Protein 6ZMV (pdb70)

Nearest PDB structures (foldseek):
  6zmv-assembly2_B  TM=1.003E+00  e=2.403E-46  Trichobolus zukalii
  6zm8-assembly1_A  TM=9.938E-01  e=1.216E-33  Sodiomyces alcalophilus
  2x8r-assembly6_F  TM=9.876E-01  e=1.464E-32  Aspergillus fumigatus Af293
  1jfx-assembly1_A  TM=9.747E-01  e=1.032E-28  Streptomyces coelicolor
  4krt-assembly2_B  TM=8.690E-01  e=3.247E-13  Clostridium phage phiSM101

Foldseek 3Di:
DAKAFEDAVVQLDFQLLVCVVVGHAAYEYEAEEEQDDGGPCRVVVVVNNVVSNHQYAYEYHYQPVRDALLNSLVRRCVTTQAADLPLRYAHYEYEQAQDPVGGQNPDALVSSVRRVVNNQVSNCVRHVAGEAYEDEAVSCCHNNVLAQPCQVGHAYEYEDQDPDRPDDTNPRPDHQKYFHAQCDPRHGTMMDGDDDVVVVSCNRNVD/DAKAFEDAVVQQDFPLLVCVVVGHAAYEYEAEEDLDDGGPCRVVVVVSNVVSNHQYAYEYEYQQVRDALLSSLVSSCVTTQAADLPLRYAHYEYEQAQDPVGGQNPDALVSSVNRLVNNQVNNCVVHVAGEAYEDEAVSCCHNNVLALPCQVGHAYEYEDQDPDRPDDTNPRPDHQKYFHAQCDPRHGTMIDGDDDPVVVSCNRNVD

InterPro domains:
  IPR002053 Glycoside hydrolase, family 25 [PF01183] (24-206)
  IPR002053 Glycoside hydrolase, family 25 [PS51904] (19-225)
  IPR008270 Glycosyl hydrolases family 25, active site [PS00953] (24-57)
  IPR017853 Glycoside hydrolase superfamily [SSF51445] (19-223)
  IPR018077 Glycoside hydrolase, family 25 subgroup [SM00641] (20-128)

Solvent-accessible surface area: 17390 Å² total; per-residue (Å²): 103,8,69,2,0,7,3,7,56,172,33,98,98,13,87,26,51,13,0,70,123,77,22,1,61,0,0,1,0,14,1,0,35,6,54,122,74,63,6,33,6,23,73,56,0,44,67,15,0,51,175,22,46,1,10,16,1,2,24,0,32,1,55,7,78,74,31,55,0,38,44,0,0,30,35,0,58,149,54,20,1,31,49,57,63,86,23,66,5,1,1,1,6,0,8,3,52,121,17,101,138,54,40,18,22,73,37,67,87,102,40,0,20,89,15,0,8,72,0,2,75,96,0,76,98,61,14,49,35,57,0,0,0,22,0,19,64,162,2,0,49,99,1,6,40,62,19,106,114,5,23,131,54,2,28,0,0,1,18,104,111,43,114,66,33,32,131,47,0,0,61,16,65,138,19,17,0,46,6,71,41,87,97,34,100,73,20,13,34,8,2,20,5,61,21,62,56,110,153,0,101,36,28,0,43,44,145,102,7,69,1,0,7,3,7,55,169,36,105,101,14,86,36,54,12,0,71,122,70,23,1,60,0,0,2,0,15,1,0,31,6,51,124,73,52,3,22,20,24,54,75,0,46,92,17,0,53,93,21,46,1,9,17,2,2,26,0,36,0,69,7,79,83,32,55,1,39,36,0,0,39,37,0,59,156,51,19,1,33,48,56,48,84,21,66,5,1,1,1,6,0,7,3,51,123,16,106,139,52,39,18,26,74,35,65,84,102,40,0,20,86,15,0,9,70,0,4,88,86,0,74,102,54,13,42,35,68,0,0,0,27,0,20,56,162,3,0,48,102,1,6,40,64,18,107,116,6,24,132,54,3,26,0,1,1,17,101,111,44,117,61,34,33,136,49,0,0,60,16,66,136,18,17,0,44,6,71,42,87,94,32,98,75,20,12,34,6,2,22,5,62,21,62,58,111,157,0,100,44,28,0,88,48,138

Radius of gyration: 24.71 Å; Cα contacts (8 Å, |Δi|>4): 1022; chains: 2; bounding box: 58×53×61 Å

Secondary structure (DSSP, 8-state):
-EEEEEE-TTSS---HHHHHHTT--EEEEEEEETTTEE-TTHHHHHHHHHHTT-EEEEEEE--TTTS-HHHHHHHHHHTT----SSSSBPPPEEE----SSSTTTT--HHHHHHHHHHHHHHHHHHHSSPPEEEEEHHHHHHHHSS--TTTTTS-EEEE--SSS--PPPTT-SS-SEEEEES--TTSSEEEEESS-HHHHHHHHHT-/-EEEEEE-TT-S---HHHHHHTT--EEEEEEEETTTEE-TTHHHHHHHHHHHT-EEEEEEE--TTTS-HHHHHHHHHHTT----SSSSBPPPEEE----SSSTTTT--HHHHHHHHHHHHHHHHHHHSSPPEEEEEHHHHHHHHTS--TTTTTS-EEEE--SSS--PPPTT-SS-SEEEEES--TTSSEEEEESS-HHHHHHHHHT-

Organism: NCBI:txid2081540

B-factor: mean 10.14, std 9.96, range [2.31, 77.89]

Structure (mmCIF, N/CA/C/O backbone):
data_6ZMV
#
_entry.id   6ZMV
#
_cell.length_a   39.398
_cell.length_b   48.582
_cell.length_c   55.737
_cell.angle_alpha   97.076
_cell.angle_beta   99.531
_cell.angle_gamma   98.150
#
_symmetry.space_group_name_H-M   'P 1'
#
loop_
_entity.id
_entity.type
_entity.pdbx_description
1 polymer muramidase
2 non-polymer GLYCEROL
3 non-polymer 'SULFATE ION'
4 water water
#
loop_
_atom_site.group_PDB
_atom_site.id
_atom_site.type_symbol
_atom_site.label_atom_id
_atom_site.label_alt_id
_atom_site.label_comp_id
_atom_site.label_asym_id
_atom_site.label_entity_id
_atom_site.label_seq_id
_atom_site.pdbx_PDB_ins_code
_atom_site.Cartn_x
_atom_site.Cartn_y
_atom_site.Cartn_z
_atom_site.occupancy
_atom_site.B_iso_or_equiv
_atom_site.auth_seq_id
_atom_site.auth_comp_id
_atom_site.auth_asym_id
_atom_site.auth_atom_id
_atom_site.pdbx_PDB_model_num
ATOM 1 N N . ALA A 1 1 ? 2.945 18.340 6.126 1.000 12.206 1 ALA A N 1
ATOM 2 C CA . ALA A 1 1 ? 2.709 17.229 5.284 1.000 5.898 1 ALA A CA 1
ATOM 3 C C . ALA A 1 1 ? 3.981 16.943 4.467 1.000 8.457 1 ALA A C 1
ATOM 4 O O . ALA A 1 1 ? 4.770 17.821 4.231 1.000 14.482 1 ALA A O 1
ATOM 13 N N . VAL A 1 2 ? 4.129 15.739 4.000 1.000 5.156 2 VAL A N 1
ATOM 14 C CA . VAL A 1 2 ? 5.304 15.356 3.175 1.000 4.664 2 VAL A CA 1
ATOM 15 C C . VAL A 1 2 ? 4.791 14.782 1.857 1.000 3.886 2 VAL A C 1
ATOM 16 O O . VAL A 1 2 ? 4.018 13.804 1.876 1.000 3.965 2 VAL A O 1
ATOM 29 N N . PRO A 1 3 ? 5.306 15.256 0.718 1.000 4.341 3 PRO A N 1
ATOM 30 C CA . PRO A 1 3 ? 4.864 14.710 -0.565 1.000 4.322 3 PRO A CA 1
ATOM 31 C C . PRO A 1 3 ? 5.449 13.372 -0.892 1.000 4.076 3 PRO A C 1
ATOM 32 O O . PRO A 1 3 ? 6.598 13.068 -0.560 1.000 4.738 3 PRO A O 1
ATOM 43 N N . GLY A 1 4 ? 4.629 12.569 -1.573 1.000 3.914 4 GLY A N 1
ATOM 44 C CA . GLY A 1 4 ? 5.095 11.322 -2.148 1.000 3.792 4 GLY A CA 1
ATOM 45 C C . GLY A 1 4 ? 4.200 10.911 -3.270 1.000 3.585 4 GLY A C 1
ATOM 46 O O . GLY A 1 4 ? 3.389 11.720 -3.798 1.000 3.597 4 GLY A O 1
ATOM 50 N N . PHE A 1 5 ? 4.328 9.676 -3.727 1.000 4.086 5 PHE A N 1
ATOM 51 C CA . PHE A 1 5 ? 3.594 9.203 -4.894 1.000 3.255 5 PHE A CA 1
ATOM 52 C C . PHE A 1 5 ? 3.582 7.687 -4.886 1.000 3.124 5 PHE A C 1
ATOM 53 O O . PHE A 1 5 ? 4.254 7.051 -4.052 1.000 3.315 5 PHE A O 1
ATOM 70 N N . ASP A 1 6 ? 2.807 7.117 -5.788 1.000 2.783 6 ASP A N 1
ATOM 71 C CA . ASP A 1 6 ? 2.788 5.659 -5.910 1.000 3.392 6 ASP A CA 1
ATOM 72 C C . ASP A 1 6 ? 2.768 5.280 -7.410 1.000 3.250 6 ASP A C 1
ATOM 73 O O . ASP A 1 6 ? 2.144 6.009 -8.241 1.000 4.065 6 ASP A O 1
ATOM 82 N N . ILE A 1 7 ? 3.431 4.187 -7.733 1.000 3.681 7 ILE A N 1
ATOM 83 C CA . ILE A 1 7 ? 3.706 3.768 -9.129 1.000 3.388 7 ILE A CA 1
ATOM 84 C C . ILE A 1 7 ? 3.658 2.255 -9.228 1.000 3.431 7 ILE A C 1
ATOM 85 O O . ILE A 1 7 ? 3.654 1.514 -8.227 1.000 4.378 7 ILE A O 1
ATOM 101 N N . SER A 1 8 ? 3.655 1.805 -10.464 1.000 4.534 8 SER A N 1
ATOM 102 C CA . SER A 1 8 ? 3.555 0.392 -10.850 1.000 3.999 8 SER A CA 1
ATOM 103 C C . SER A 1 8 ? 4.161 0.237 -12.246 1.000 3.964 8 SER A C 1
ATOM 104 O O . SER A 1 8 ? 4.717 1.166 -12.799 1.000 4.730 8 SER A O 1
ATOM 112 N N . HIS A 1 9 ? 3.938 -0.919 -12.834 1.000 4.474 9 HIS A N 1
ATOM 113 C CA . HIS A 1 9 ? 4.360 -1.137 -14.210 1.000 6.161 9 HIS A CA 1
ATOM 114 C C . HIS A 1 9 ? 3.637 -0.220 -15.178 1.000 6.803 9 HIS A C 1
ATOM 115 O O . HIS A 1 9 ? 4.115 -0.081 -16.298 1.000 7.427 9 HIS A O 1
ATOM 130 N N . TYR A 1 10 ? 2.547 0.424 -14.785 1.000 5.760 10 TYR A N 1
ATOM 131 C CA . TYR A 1 10 ? 1.898 1.454 -15.650 1.000 6.573 10 TYR A CA 1
ATOM 132 C C . TYR A 1 10 ? 2.828 2.650 -15.887 1.000 7.208 10 TYR A C 1
ATOM 133 O O . TYR A 1 10 ? 2.582 3.402 -16.822 1.000 8.547 10 TYR A O 1
ATOM 151 N N . GLN A 1 11 ? 3.859 2.795 -15.081 1.000 5.640 11 GLN A N 1
ATOM 152 C CA . GLN A 1 11 ? 4.959 3.796 -15.264 1.000 5.632 11 GLN A CA 1
ATOM 153 C C . GLN A 1 11 ? 6.247 3.021 -15.560 1.000 6.477 11 GLN A C 1
ATOM 154 O O . GLN A 1 11 ? 7.040 2.743 -14.652 1.000 7.212 11 GLN A O 1
ATOM 168 N N . PRO A 1 12 ? 6.519 2.641 -16.818 1.000 7.561 12 PRO A N 1
ATOM 169 C CA . PRO A 1 12 ? 7.717 1.832 -17.066 1.000 7.407 12 PRO A CA 1
ATOM 170 C C . PRO A 1 12 ? 9.039 2.558 -16.807 1.000 6.623 12 PRO A C 1
ATOM 171 O O . PRO A 1 12 ? 10.009 1.891 -16.567 1.000 9.243 12 PRO A O 1
ATOM 182 N N . SER A 1 13 ? 9.017 3.889 -16.871 1.000 6.427 13 SER A N 1
ATOM 183 C CA . SER A 1 13 ? 10.175 4.781 -16.671 1.000 10.083 13 SER A CA 1
ATOM 184 C C . SER A 1 13 ? 9.738 5.885 -15.732 1.000 7.968 13 SER A C 1
ATOM 185 O O . SER A 1 13 ? 8.736 6.567 -15.996 1.000 10.537 13 SER A O 1
ATOM 193 N N . VAL A 1 14 ? 10.522 6.117 -14.713 1.000 6.487 14 VAL A N 1
ATOM 194 C CA . VAL A 1 14 ? 10.281 7.208 -13.726 1.000 5.408 14 VAL A CA 1
ATOM 195 C C . VAL A 1 14 ? 11.605 7.937 -13.442 1.000 5.587 14 VAL A C 1
ATOM 196 O O . VAL A 1 14 ? 12.565 7.244 -13.145 1.000 6.365 14 VAL A O 1
ATOM 209 N N . ASN A 1 15 ? 11.601 9.263 -13.406 1.000 5.127 15 ASN A N 1
ATOM 210 C CA . ASN A 1 15 ? 12.777 10.049 -13.001 1.000 5.322 15 ASN A CA 1
ATOM 211 C C . ASN A 1 15 ? 12.726 10.228 -11.495 1.000 4.535 15 ASN A C 1
ATOM 212 O O . ASN A 1 15 ? 12.216 11.217 -10.970 1.000 5.821 15 ASN A O 1
ATOM 223 N N . TYR A 1 16 ? 13.266 9.250 -10.793 1.000 5.182 16 TYR A N 1
ATOM 224 C CA . TYR A 1 16 ? 13.182 9.179 -9.328 1.000 4.973 16 TYR A CA 1
ATOM 225 C C . TYR A 1 16 ? 13.849 10.430 -8.722 1.000 5.249 16 TYR A C 1
ATOM 226 O O . TYR A 1 16 ? 13.388 11.026 -7.753 1.000 5.382 16 TYR A O 1
ATOM 244 N N . ALA A 1 17 ? 15.018 10.764 -9.261 1.000 5.861 17 ALA A N 1
ATOM 245 C CA . ALA A 1 17 ? 15.796 11.913 -8.757 1.000 6.528 17 ALA A CA 1
ATOM 246 C C . ALA A 1 17 ? 15.049 13.219 -8.983 1.000 5.483 17 ALA A C 1
ATOM 247 O O . ALA A 1 17 ? 15.056 14.117 -8.120 1.000 6.953 17 ALA A O 1
ATOM 254 N N . GLY A 1 18 ? 14.400 13.330 -10.132 1.000 5.174 18 GLY A N 1
ATOM 255 C CA . GLY A 1 18 ? 13.585 14.528 -10.392 1.000 6.336 18 GLY A CA 1
ATOM 256 C C . GLY A 1 18 ? 12.453 14.613 -9.388 1.000 6.664 18 GLY A C 1
ATOM 257 O O . GLY A 1 18 ? 12.155 15.687 -8.896 1.000 7.401 18 GLY A O 1
ATOM 261 N N . ALA A 1 19 ? 11.809 13.495 -9.089 1.000 5.099 19 ALA A N 1
ATOM 262 C CA . ALA A 1 19 ? 10.733 13.471 -8.087 1.000 5.999 19 ALA A CA 1
ATOM 263 C C . ALA A 1 19 ? 11.289 13.956 -6.740 1.000 5.702 19 ALA A C 1
ATOM 264 O O . ALA A 1 19 ? 10.691 14.856 -6.128 1.000 5.454 19 ALA A O 1
ATOM 271 N N . TYR A 1 20 ? 12.410 13.410 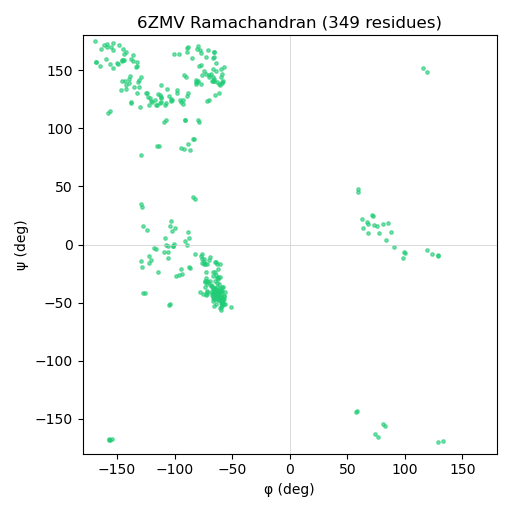-6.279 1.000 5.846 20 TYR A N 1
ATOM 272 C CA . TYR A 1 20 ? 13.027 13.833 -5.011 1.000 6.319 20 TYR A CA 1
ATOM 273 C C . TYR A 1 20 ? 13.328 15.360 -5.087 1.000 6.310 20 TYR A C 1
ATOM 274 O O . TYR A 1 20 ? 13.000 16.121 -4.169 1.000 7.611 20 TYR A O 1
ATOM 292 N N . ASN A 1 21 ? 13.932 15.798 -6.165 1.000 6.006 21 ASN A N 1
ATOM 293 C CA . ASN A 1 21 ? 14.384 17.205 -6.221 1.000 8.150 21 ASN A CA 1
ATOM 294 C C . ASN A 1 21 ? 13.147 18.101 -6.181 1.000 8.303 21 ASN A C 1
ATOM 295 O O . ASN A 1 21 ? 13.233 19.216 -5.670 1.000 12.442 21 ASN A O 1
ATOM 306 N N . SER A 1 22 ? 12.010 17.667 -6.713 1.000 7.998 22 SER A N 1
ATOM 307 C CA . SER A 1 22 ? 10.743 18.434 -6.697 1.000 9.542 22 SER A CA 1
ATOM 308 C C . SER A 1 22 ? 10.044 18.399 -5.354 1.000 9.438 22 SER A C 1
ATOM 309 O O . SER A 1 22 ? 9.045 19.106 -5.208 1.000 12.387 22 SER A O 1
ATOM 317 N N . GLY A 1 23 ? 10.508 17.560 -4.428 1.000 7.726 23 GLY A N 1
ATOM 318 C CA . GLY A 1 23 ? 9.996 17.560 -3.043 1.000 8.006 23 GLY A CA 1
ATOM 319 C C . GLY A 1 23 ? 9.472 16.217 -2.602 1.000 7.881 23 GLY A C 1
ATOM 320 O O . GLY A 1 23 ? 9.084 16.101 -1.439 1.000 7.887 23 GLY A O 1
ATOM 324 N N . ALA A 1 24 ? 9.358 15.242 -3.491 1.000 5.987 24 ALA A N 1
ATOM 325 C CA . ALA A 1 24 ? 8.877 13.923 -3.046 1.000 5.533 24 ALA A CA 1
ATOM 326 C C . ALA A 1 24 ? 9.878 13.358 -2.050 1.000 4.740 24 ALA A C 1
ATOM 327 O O . ALA A 1 24 ? 11.107 13.434 -2.283 1.000 5.363 24 ALA A O 1
ATOM 334 N N . ARG A 1 25 ? 9.367 12.716 -0.992 1.000 4.424 25 ARG A N 1
ATOM 335 C CA . ARG A 1 25 ? 10.206 12.035 -0.019 1.000 4.357 25 ARG A CA 1
ATOM 336 C C . ARG A 1 25 ? 9.912 10.542 0.103 1.000 3.624 25 ARG A C 1
ATOM 337 O O . ARG A 1 25 ? 10.693 9.866 0.786 1.000 4.536 25 ARG A O 1
ATOM 358 N N . PHE A 1 26 ? 8.800 10.061 -0.445 1.000 3.500 26 PHE A N 1
ATOM 359 C CA . PHE A 1 26 ? 8.518 8.629 -0.380 1.000 3.900 26 PHE A CA 1
ATOM 360 C C . PHE A 1 26 ? 7.802 8.204 -1.640 1.000 3.666 26 PHE A C 1
ATOM 361 O O . PHE A 1 26 ? 7.174 9.023 -2.347 1.000 3.212 26 PHE A O 1
ATOM 378 N N . VAL A 1 27 ? 7.895 6.912 -1.912 1.000 3.572 27 VAL A N 1
ATOM 379 C CA . VAL A 1 27 ? 7.149 6.287 -3.026 1.000 3.549 27 VAL A CA 1
ATOM 380 C C . VAL A 1 27 ? 6.714 4.905 -2.601 1.000 3.157 27 VAL A C 1
ATOM 381 O O . VAL A 1 27 ? 7.459 4.202 -1.923 1.000 4.537 27 VAL A O 1
ATOM 394 N N . ILE A 1 28 ? 5.502 4.577 -3.009 1.000 3.305 28 ILE A N 1
ATOM 395 C CA . ILE A 1 28 ? 4.931 3.240 -2.751 1.000 3.613 28 ILE A CA 1
ATOM 396 C C . ILE A 1 28 ? 4.804 2.560 -4.116 1.000 3.123 28 ILE A C 1
ATOM 397 O O . ILE A 1 28 ? 4.328 3.156 -5.055 1.000 3.407 28 ILE A O 1
ATOM 413 N N . ILE A 1 29 ? 5.336 1.345 -4.206 1.000 2.408 29 ILE A N 1
ATOM 414 C CA . ILE A 1 29 ? 5.603 0.654 -5.488 1.000 3.021 29 ILE A CA 1
ATOM 415 C C . ILE A 1 29 ? 4.880 -0.680 -5.591 1.000 3.307 29 ILE A C 1
ATOM 416 O O . ILE A 1 29 ? 5.011 -1.507 -4.675 1.000 3.802 29 ILE A O 1
ATOM 432 N N . LYS A 1 30 ? 4.107 -0.867 -6.659 1.000 3.070 30 LYS A N 1
ATOM 433 C CA . LYS A 1 30 ? 3.389 -2.150 -6.753 1.000 3.129 30 LYS A CA 1
ATOM 434 C C . LYS A 1 30 ? 4.407 -3.286 -6.807 1.000 2.939 30 LYS A C 1
ATOM 435 O O . LYS A 1 30 ? 5.287 -3.304 -7.666 1.000 3.721 30 LYS A O 1
ATOM 454 N N . ALA A 1 31 ? 4.176 -4.289 -5.949 1.000 3.221 31 ALA A N 1
ATOM 455 C CA . ALA A 1 31 ? 4.965 -5.521 -5.937 1.000 3.269 31 ALA A CA 1
ATOM 456 C C . ALA A 1 31 ? 4.221 -6.676 -6.553 1.000 3.491 31 ALA A C 1
ATOM 457 O O . ALA A 1 31 ? 4.793 -7.418 -7.410 1.000 4.052 31 ALA A O 1
ATOM 464 N N . THR A 1 32 ? 2.999 -6.919 -6.105 1.000 4.035 32 THR A N 1
ATOM 465 C CA . THR A 1 32 ? 2.288 -8.149 -6.398 1.000 4.194 32 THR A CA 1
ATOM 466 C C . THR A 1 32 ? 0.792 -7.872 -6.582 1.000 4.307 32 THR A C 1
ATOM 467 O O . THR A 1 32 ? 0.264 -6.860 -6.107 1.000 5.030 32 THR A O 1
ATOM 478 N N . GLU A 1 33 ? 0.085 -8.836 -7.177 1.000 4.901 33 GLU A N 1
ATOM 479 C CA . GLU A 1 33 ? -1.367 -8.879 -7.263 1.000 5.328 33 GLU A CA 1
ATOM 480 C C . GLU A 1 33 ? -1.836 -10.317 -7.214 1.000 6.017 33 GLU A C 1
ATOM 481 O O . GLU A 1 33 ? -1.271 -11.230 -7.898 1.000 6.861 33 GLU A O 1
ATOM 493 N N . GLY A 1 34 ? -2.842 -10.556 -6.370 1.000 6.685 34 GLY A N 1
ATOM 494 C CA . GLY A 1 34 ? -3.328 -11.926 -6.234 1.000 8.444 34 GLY A CA 1
ATOM 495 C C . GLY A 1 34 ? -2.271 -12.910 -5.799 1.000 8.766 34 GLY A C 1
ATOM 496 O O . GLY A 1 34 ? -1.460 -12.571 -4.948 1.000 8.991 34 GLY A O 1
ATOM 500 N N . THR A 1 35 ? -2.361 -14.135 -6.352 1.000 12.828 35 THR A N 1
ATOM 501 C CA . THR A 1 35 ? -1.486 -15.270 -5.992 1.000 15.138 35 THR A CA 1
ATOM 502 C C . THR A 1 35 ? -0.282 -15.386 -6.944 1.000 11.509 35 THR A C 1
ATOM 503 O O . THR A 1 35 ? 0.658 -16.120 -6.646 1.000 11.523 35 THR A O 1
ATOM 514 N N . THR A 1 36 ? -0.376 -14.808 -8.143 1.000 7.780 36 THR A N 1
ATOM 515 C CA . THR A 1 36 ? 0.522 -15.227 -9.259 1.000 9.749 36 THR A CA 1
ATOM 516 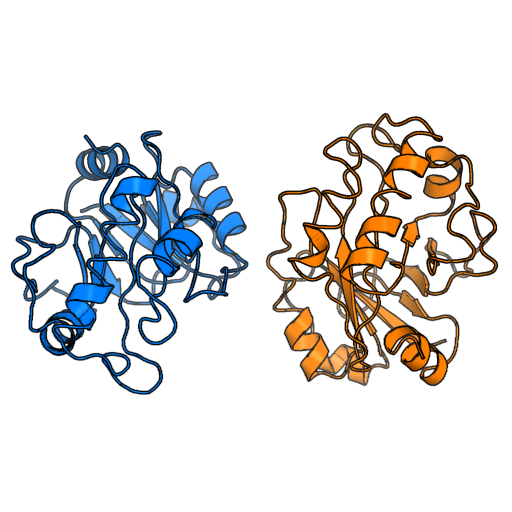C C . THR A 1 36 ? 1.224 -14.072 -9.927 1.000 9.116 36 THR A C 1
ATOM 517 O O . THR A 1 36 ? 2.131 -14.317 -10.662 1.000 15.791 36 THR A O 1
ATOM 528 N N . TYR A 1 37 ? 0.827 -12.839 -9.711 1.000 5.218 37 TYR A N 1
ATOM 529 C CA . TYR A 1 37 ? 1.377 -11.736 -10.510 1.000 6.196 37 TYR A CA 1
ATOM 530 C C . TYR A 1 37 ? 2.409 -10.959 -9.703 1.000 5.001 37 TYR A C 1
ATOM 531 O O . TYR A 1 37 ? 2.120 -10.427 -8.620 1.000 5.870 37 TYR A O 1
ATOM 549 N N . THR A 1 38 ? 3.595 -10.881 -10.275 1.000 5.096 38 THR A N 1
ATOM 550 C CA . THR A 1 38 ? 4.623 -9.933 -9.798 1.000 5.473 38 THR A CA 1
ATOM 551 C C . THR A 1 38 ? 4.740 -8.792 -10.800 1.000 5.002 38 THR A C 1
ATOM 552 O O . THR A 1 38 ? 4.742 -8.990 -12.009 1.000 6.586 38 THR A O 1
ATOM 563 N N . ASP A 1 39 ? 4.775 -7.578 -10.291 1.000 4.512 39 ASP A N 1
ATOM 564 C CA . ASP A 1 39 ? 4.888 -6.393 -11.154 1.000 4.121 39 ASP A CA 1
ATOM 565 C C . ASP A 1 39 ? 6.295 -6.390 -11.738 1.000 4.226 39 ASP A C 1
ATOM 566 O O . ASP A 1 39 ? 7.298 -6.339 -10.995 1.000 5.048 39 ASP A O 1
ATOM 575 N N . PRO A 1 40 ? 6.443 -6.356 -13.093 1.000 4.550 40 PRO A N 1
ATOM 576 C CA . PRO A 1 40 ? 7.781 -6.501 -13.677 1.000 4.954 40 PRO A CA 1
ATOM 577 C C . PRO A 1 40 ? 8.721 -5.336 -13.473 1.000 4.115 40 PRO A C 1
ATOM 578 O O . PRO A 1 40 ? 9.925 -5.464 -13.720 1.000 5.337 40 PRO A O 1
ATOM 589 N N . VAL A 1 41 ? 8.175 -4.219 -13.047 1.000 4.147 41 VAL A N 1
ATOM 590 C CA . VAL A 1 41 ? 8.989 -3.001 -12.862 1.000 4.319 41 VAL A CA 1
ATOM 591 C C . VAL A 1 41 ? 9.327 -2.792 -11.383 1.000 3.429 41 VAL A C 1
ATOM 592 O O . VAL A 1 41 ? 10.016 -1.807 -11.019 1.000 3.782 41 VAL A O 1
ATOM 605 N N . PHE A 1 42 ? 8.849 -3.662 -10.499 1.000 3.900 42 PHE A N 1
ATOM 606 C CA . PHE A 1 42 ? 9.057 -3.453 -9.044 1.000 4.252 42 PHE A CA 1
ATOM 607 C C . PHE A 1 42 ? 10.522 -3.204 -8.747 1.000 3.799 42 PHE A C 1
ATOM 608 O O . PHE A 1 42 ? 10.874 -2.237 -8.060 1.000 4.086 42 PHE A O 1
ATOM 625 N N . SER A 1 43 ? 11.407 -4.101 -9.184 1.000 4.768 43 SER A N 1
ATOM 626 C CA . SER A 1 43 ? 12.831 -4.014 -8.782 1.000 5.626 43 SER A CA 1
ATOM 627 C C . SER A 1 43 ? 13.443 -2.745 -9.386 1.000 5.580 43 SER A C 1
ATOM 628 O O . SER A 1 43 ? 14.277 -2.062 -8.732 1.000 6.671 43 SER A O 1
ATOM 636 N N . THR A 1 44 ? 13.083 -2.408 -10.613 1.000 4.831 44 THR A N 1
ATOM 637 C CA . THR A 1 44 ? 13.578 -1.166 -11.258 1.000 5.223 44 THR A CA 1
ATOM 638 C C . THR A 1 44 ? 13.185 0.037 -10.413 1.000 4.606 44 THR A C 1
ATOM 639 O O . THR A 1 44 ? 14.036 0.905 -10.084 1.000 4.598 44 THR A O 1
ATOM 650 N N . HIS A 1 45 ? 11.947 0.121 -10.023 1.000 3.856 45 HIS A N 1
ATOM 651 C CA . HIS A 1 45 ? 11.453 1.247 -9.233 1.000 3.822 45 HIS A CA 1
ATOM 652 C C . HIS A 1 45 ? 12.066 1.250 -7.854 1.000 3.443 45 HIS A C 1
ATOM 653 O O . HIS A 1 45 ? 12.456 2.315 -7.341 1.000 4.080 45 HIS A O 1
ATOM 668 N N . TYR A 1 46 ? 12.150 0.114 -7.204 1.000 4.138 46 TYR A N 1
ATOM 669 C CA . TYR A 1 46 ? 12.681 0.055 -5.816 1.000 4.028 46 TYR A CA 1
ATOM 670 C C . TYR A 1 46 ? 14.141 0.430 -5.760 1.000 4.475 46 TYR A C 1
ATOM 671 O O . TYR A 1 46 ? 14.524 1.245 -4.933 1.000 5.317 46 TYR A O 1
ATOM 689 N N . THR A 1 47 ? 14.928 -0.021 -6.747 1.000 4.147 47 THR A N 1
ATOM 690 C CA . THR A 1 47 ? 16.369 0.326 -6.842 1.000 5.604 47 THR A CA 1
ATOM 691 C C . THR A 1 47 ? 16.513 1.814 -7.134 1.000 4.992 47 THR A C 1
ATOM 692 O O . THR A 1 47 ? 17.325 2.496 -6.521 1.000 6.861 47 THR A O 1
ATOM 703 N N . GLY A 1 48 ? 15.787 2.334 -8.111 1.000 4.699 48 GLY A N 1
ATOM 704 C CA . GLY A 1 48 ? 15.897 3.737 -8.485 1.000 5.458 48 GLY A CA 1
ATOM 705 C C . GLY A 1 48 ? 15.486 4.627 -7.346 1.000 4.373 48 GLY A C 1
ATOM 706 O O . GLY A 1 48 ? 16.090 5.691 -7.110 1.000 6.291 48 GLY A O 1
ATOM 710 N N . ALA A 1 49 ? 14.418 4.258 -6.654 1.000 4.851 49 ALA A N 1
ATOM 711 C CA . ALA A 1 49 ? 13.944 5.036 -5.506 1.000 4.738 49 ALA A CA 1
ATOM 712 C C . ALA A 1 49 ? 15.005 5.062 -4.427 1.000 4.900 49 ALA A C 1
ATOM 713 O O . ALA A 1 49 ? 15.257 6.147 -3.839 1.000 5.983 49 ALA A O 1
ATOM 720 N N . THR A 1 50 ? 15.616 3.937 -4.160 1.000 5.275 50 THR A N 1
ATOM 721 C CA . THR A 1 50 ? 16.649 3.845 -3.109 1.000 5.315 50 THR A CA 1
ATOM 722 C C . THR A 1 50 ? 17.792 4.815 -3.416 1.000 5.003 50 THR A C 1
ATOM 723 O O . THR A 1 50 ? 18.176 5.621 -2.535 1.000 6.246 50 THR A O 1
ATOM 734 N N . LYS A 1 51 ? 18.310 4.756 -4.635 1.000 5.479 51 LYS A N 1
ATOM 735 C CA . LYS A 1 51 ? 19.482 5.559 -5.001 1.000 7.607 51 LYS A CA 1
ATOM 736 C C . LYS A 1 51 ? 19.163 7.036 -5.007 1.000 6.775 51 LYS A C 1
ATOM 737 O O . LYS A 1 51 ? 20.065 7.864 -4.749 1.000 8.627 51 LYS A O 1
ATOM 756 N N . ALA A 1 52 ? 17.915 7.410 -5.246 1.000 5.796 52 ALA A N 1
ATOM 757 C CA . ALA A 1 52 ? 17.480 8.817 -5.293 1.000 5.977 52 ALA A CA 1
ATOM 758 C C . ALA A 1 52 ? 17.226 9.367 -3.902 1.000 5.678 52 ALA A C 1
ATOM 759 O O . ALA A 1 52 ? 16.906 10.572 -3.811 1.000 7.801 52 ALA A O 1
ATOM 766 N N . GLY A 1 53 ? 17.255 8.539 -2.864 1.000 5.281 53 GLY A N 1
ATOM 767 C CA . GLY A 1 53 ? 17.035 8.972 -1.484 1.000 5.714 53 GLY A CA 1
ATOM 768 C C . GLY A 1 53 ? 15.570 9.019 -1.113 1.000 4.861 53 GLY A C 1
ATOM 769 O O . GLY A 1 53 ? 15.221 9.616 -0.059 1.000 6.758 53 GLY A O 1
ATOM 773 N N . LEU A 1 54 ? 14.700 8.361 -1.854 1.000 4.982 54 LEU A N 1
ATOM 774 C CA . LEU A 1 54 ? 13.274 8.227 -1.448 1.000 4.122 54 LEU A CA 1
ATOM 775 C C . LEU A 1 54 ? 13.107 7.116 -0.446 1.000 4.394 54 LEU A C 1
ATOM 776 O O . LEU A 1 54 ? 13.674 6.012 -0.618 1.000 5.394 54 L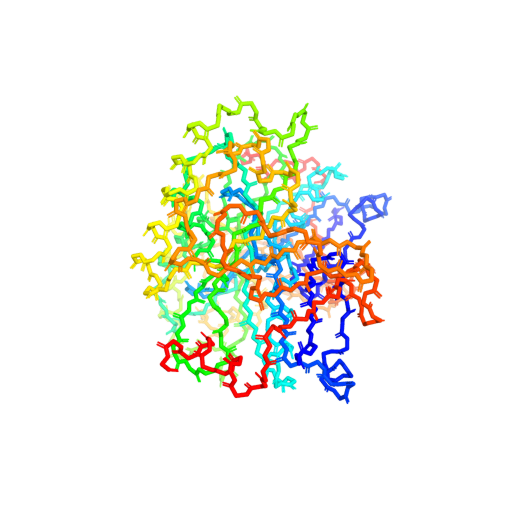EU A O 1
ATOM 792 N N . ILE A 1 55 ? 12.301 7.356 0.569 1.000 4.357 55 ILE A N 1
ATOM 793 C CA . ILE A 1 55 ? 11.824 6.267 1.437 1.000 4.220 55 ILE A CA 1
ATOM 794 C C . ILE A 1 55 ? 10.852 5.474 0.569 1.000 3.625 55 ILE A C 1
ATOM 795 O O . ILE A 1 55 ? 10.178 6.079 -0.279 1.000 4.610 55 ILE A O 1
ATOM 811 N N . ARG A 1 56 ? 10.757 4.157 0.723 1.000 3.428 56 ARG A N 1
ATOM 812 C CA . ARG A 1 56 ? 9.959 3.384 -0.256 1.000 3.935 56 ARG A CA 1
ATOM 813 C C . ARG A 1 56 ? 9.436 2.111 0.398 1.000 3.985 56 ARG A C 1
ATOM 814 O O . ARG A 1 56 ? 10.016 1.602 1.370 1.000 5.086 56 ARG A O 1
ATOM 835 N N . GLY A 1 57 ? 8.309 1.671 -0.116 1.000 4.593 57 GLY A N 1
ATOM 836 C CA . GLY A 1 57 ? 7.764 0.371 0.233 1.000 4.685 57 GLY A CA 1
ATOM 837 C C . GLY A 1 57 ? 7.018 -0.209 -0.924 1.000 3.419 57 GLY A C 1
ATOM 838 O O . GLY A 1 57 ? 6.828 0.466 -1.941 1.000 4.119 57 GLY A O 1
ATOM 842 N N . GLY A 1 58 ? 6.621 -1.461 -0.771 1.000 3.553 58 GLY A N 1
ATOM 843 C CA . GLY A 1 58 ? 5.815 -2.142 -1.783 1.000 2.979 58 GLY A CA 1
ATOM 844 C C . GLY A 1 58 ? 4.330 -2.174 -1.407 1.000 3.201 58 GLY A C 1
ATOM 845 O O . GLY A 1 58 ? 3.925 -1.953 -0.272 1.000 3.521 58 GLY A O 1
ATOM 849 N N . TYR A 1 59 ? 3.499 -2.472 -2.406 1.000 3.468 59 TYR A N 1
ATOM 850 C CA . TYR A 1 59 ? 2.073 -2.731 -2.184 1.000 3.260 59 TYR A CA 1
ATOM 851 C C . TYR A 1 59 ? 1.609 -3.993 -2.900 1.000 2.819 59 TYR A C 1
ATOM 852 O O . TYR A 1 59 ? 2.169 -4.407 -3.917 1.000 3.495 59 TYR A O 1
ATOM 870 N N . HIS A 1 60 ? 0.566 -4.570 -2.321 1.000 3.004 60 HIS A N 1
ATOM 871 C CA . HIS A 1 60 ? -0.108 -5.765 -2.835 1.000 3.194 60 HIS A CA 1
ATOM 872 C C . HIS A 1 60 ? -1.536 -5.440 -3.243 1.000 3.129 60 HIS A C 1
ATOM 873 O O . HIS A 1 60 ? -2.326 -5.014 -2.394 1.000 4.351 60 HIS A O 1
ATOM 888 N N . PHE A 1 61 ? -1.853 -5.651 -4.515 1.000 3.571 61 PHE A N 1
ATOM 889 C CA . PHE A 1 61 ? -3.227 -5.519 -5.000 1.000 4.237 61 PHE A CA 1
ATOM 890 C C . PHE A 1 61 ? -4.017 -6.776 -4.617 1.000 3.863 61 PHE A C 1
ATOM 891 O O . PHE A 1 61 ? -3.805 -7.842 -5.183 1.000 5.330 61 PHE A O 1
ATOM 908 N N . ALA A 1 62 ? -4.874 -6.680 -3.636 1.000 4.426 62 ALA A N 1
ATOM 909 C CA . ALA A 1 62 ? -5.609 -7.829 -3.083 1.000 4.832 62 ALA A CA 1
ATOM 910 C C . ALA A 1 62 ? -6.572 -8.363 -4.134 1.000 4.698 62 ALA A C 1
ATOM 911 O O . ALA A 1 62 ? -7.326 -7.623 -4.784 1.000 5.417 62 ALA A O 1
ATOM 918 N N . ARG A 1 63 ? -6.674 -9.693 -4.176 1.000 4.791 63 ARG A N 1
ATOM 919 C CA . ARG A 1 63 ? -7.742 -10.390 -4.938 1.000 5.443 63 ARG A CA 1
ATOM 920 C C . ARG A 1 63 ? -8.405 -11.395 -4.024 1.000 6.717 63 ARG A C 1
ATOM 921 O O . ARG A 1 63 ? -8.038 -12.562 -3.991 1.000 6.528 63 ARG A O 1
ATOM 942 N N . PRO A 1 64 ? -9.276 -10.937 -3.119 1.000 6.636 64 PRO A N 1
ATOM 943 C CA . PRO A 1 64 ? -9.755 -11.842 -2.072 1.000 6.823 64 PRO A CA 1
ATOM 944 C C . PRO A 1 64 ? -10.534 -13.066 -2.552 1.000 8.018 64 PRO A C 1
ATOM 945 O O . PRO A 1 64 ? -10.648 -13.979 -1.778 1.000 12.738 64 PRO A O 1
ATOM 956 N N . ALA A 1 65 ? -11.092 -13.051 -3.758 1.000 7.749 65 ALA A N 1
ATOM 957 C CA . ALA A 1 65 ? -11.801 -14.245 -4.254 1.000 9.323 65 ALA A CA 1
ATOM 958 C C . ALA A 1 65 ? -10.819 -15.312 -4.707 1.000 8.946 65 ALA A C 1
ATOM 959 O O . ALA A 1 65 ? -11.294 -16.412 -4.915 1.000 12.334 65 ALA A O 1
ATOM 966 N N . SER A 1 66 ? -9.533 -15.018 -4.862 1.000 7.458 66 SER A N 1
ATOM 967 C CA . SER A 1 66 ? -8.606 -15.914 -5.570 1.000 8.386 66 SER A CA 1
ATOM 968 C C . SER A 1 66 ? -7.881 -16.867 -4.593 1.000 8.645 66 SER A C 1
ATOM 969 O O . SER A 1 66 ? -7.401 -17.929 -5.021 1.000 10.956 66 SER A O 1
ATOM 977 N N . SER A 1 67 ? -7.726 -16.496 -3.319 1.000 8.602 67 SER A N 1
ATOM 978 C CA . SER A 1 67 ? -6.958 -17.296 -2.343 1.000 7.270 67 SER A CA 1
ATOM 979 C C . SER A 1 67 ? -7.228 -16.706 -0.963 1.000 7.625 67 SER A C 1
ATOM 980 O O . SER A 1 67 ? -7.883 -15.642 -0.840 1.000 10.536 67 SER A O 1
ATOM 988 N N . SER A 1 68 ? -6.703 -17.363 0.052 1.000 8.996 68 SER A N 1
ATOM 989 C CA . SER A 1 68 ? -6.752 -16.817 1.421 1.000 7.660 68 SER A CA 1
ATOM 990 C C . SER A 1 68 ? -5.908 -15.539 1.547 1.000 6.654 68 SER A C 1
ATOM 991 O O . SER A 1 68 ? -5.014 -15.253 0.764 1.000 7.382 68 SER A O 1
ATOM 999 N N . GLY A 1 69 ? -6.183 -14.778 2.589 1.000 6.855 69 GLY A N 1
ATOM 1000 C CA . GLY A 1 69 ? -5.344 -13.607 2.884 1.000 6.826 69 GLY A CA 1
ATOM 1001 C C . GLY A 1 69 ? -3.966 -13.999 3.270 1.000 6.160 69 GLY A C 1
ATOM 1002 O O . GLY A 1 69 ? -2.995 -13.271 2.942 1.000 6.221 69 GLY A O 1
ATOM 1006 N N A SER A 1 70 ? -3.802 -15.111 3.981 0.250 6.391 70 SER A N 1
ATOM 1007 N N B SER A 1 70 ? -3.827 -15.117 3.995 0.250 5.577 70 SER A N 1
ATOM 1008 N N C SER A 1 70 ? -3.837 -15.120 3.992 0.500 6.434 70 SER A N 1
ATOM 1009 C CA A SER A 1 70 ? -2.435 -15.498 4.394 0.250 6.964 70 SER A CA 1
ATOM 1010 C CA B SER A 1 70 ? -2.500 -15.629 4.418 0.250 5.761 70 SER A CA 1
ATOM 1011 C CA C SER A 1 70 ? -2.505 -15.615 4.395 0.500 7.988 70 SER A CA 1
ATOM 1012 C C A SER A 1 70 ? -1.620 -15.894 3.159 0.250 6.704 70 SER A C 1
ATOM 1013 C C B SER A 1 70 ? -1.642 -15.905 3.172 0.250 5.791 70 SER A C 1
ATOM 1014 C C C SER A 1 70 ? -1.646 -15.892 3.157 0.500 7.038 70 SER A C 1
ATOM 1015 O O A SER A 1 70 ? -0.421 -15.560 3.114 0.250 6.070 70 SER A O 1
ATOM 1016 O O B SER A 1 70 ? -0.438 -15.545 3.136 0.250 5.535 70 SER A O 1
ATOM 1017 O O C SER A 1 70 ? -0.436 -15.546 3.121 0.500 6.299 70 SER A O 1
ATOM 1039 N N . ALA A 1 71 ? -2.224 -16.562 2.176 1.000 6.082 71 ALA A N 1
ATOM 1040 C CA . ALA A 1 71 ? -1.456 -16.958 0.982 1.000 6.054 71 ALA A CA 1
ATOM 1041 C C . ALA A 1 71 ? -0.974 -15.702 0.243 1.000 5.630 71 ALA A C 1
ATOM 1042 O O . ALA A 1 71 ? 0.144 -15.674 -0.268 1.000 5.539 71 ALA A O 1
ATOM 1049 N N . GLN A 1 72 ? -1.815 -14.684 0.156 1.000 5.219 72 GLN A N 1
ATOM 1050 C CA . GLN A 1 72 ? -1.403 -13.442 -0.525 1.000 4.912 72 GLN A CA 1
ATOM 1051 C C . GLN A 1 72 ? -0.378 -12.650 0.300 1.000 4.188 72 GLN A C 1
ATOM 1052 O O . GLN A 1 72 ? 0.539 -12.089 -0.320 1.000 4.766 72 GLN A O 1
ATOM 1066 N N . ALA A 1 73 ? -0.468 -12.667 1.611 1.000 4.267 73 ALA A N 1
ATOM 1067 C CA . ALA A 1 73 ? 0.585 -12.043 2.424 1.000 4.666 73 ALA A CA 1
ATOM 1068 C C . ALA A 1 73 ? 1.924 -12.753 2.217 1.000 4.907 73 ALA A C 1
ATOM 1069 O O . ALA A 1 73 ? 2.938 -12.073 2.085 1.000 5.186 73 ALA A O 1
ATOM 1076 N N . ASP A 1 74 ? 1.921 -14.080 2.115 1.000 5.400 74 ASP A N 1
ATOM 1077 C CA . ASP A 1 74 ? 3.187 -14.813 1.912 1.000 5.348 74 ASP A CA 1
ATOM 1078 C C . ASP A 1 74 ? 3.778 -14.399 0.556 1.000 5.045 74 ASP A C 1
ATOM 1079 O O . ASP A 1 74 ? 4.987 -14.153 0.424 1.000 5.820 74 ASP A O 1
ATOM 1088 N N . PHE A 1 75 ? 2.933 -14.360 -0.475 1.000 4.978 75 PHE A N 1
ATOM 1089 C CA . PHE A 1 75 ? 3.365 -14.042 -1.839 1.000 5.178 75 PHE A CA 1
ATOM 1090 C C . PHE A 1 75 ? 3.932 -12.624 -1.909 1.000 4.903 75 PHE A C 1
ATOM 1091 O O . PHE A 1 75 ? 5.001 -12.394 -2.469 1.000 6.067 75 PHE A O 1
ATOM 1108 N N . PHE A 1 76 ? 3.220 -11.679 -1.337 1.000 4.964 76 PHE A N 1
ATOM 1109 C CA . PHE A 1 76 ? 3.678 -10.270 -1.265 1.000 4.372 76 PHE A CA 1
ATOM 1110 C C . PHE A 1 76 ? 5.039 -10.193 -0.567 1.000 4.610 76 PHE A C 1
ATOM 1111 O O . PHE A 1 76 ? 5.964 -9.561 -1.037 1.000 5.645 76 PHE A O 1
ATOM 1128 N N . PHE A 1 77 ? 5.107 -10.812 0.608 1.000 4.824 77 PHE A N 1
ATOM 1129 C CA . PHE A 1 77 ? 6.295 -10.700 1.450 1.000 5.588 77 PHE A CA 1
ATOM 1130 C C . PHE A 1 77 ? 7.524 -11.234 0.723 1.000 6.736 77 PHE A C 1
ATOM 1131 O O . PHE A 1 77 ? 8.599 -10.595 0.865 1.000 8.688 77 PHE A O 1
ATOM 1148 N N . LYS A 1 78 ? 7.338 -12.323 -0.008 1.000 6.496 78 LYS A N 1
ATOM 1149 C CA . LYS A 1 78 ? 8.451 -13.014 -0.719 1.000 8.001 78 LYS A CA 1
ATOM 1150 C C . LYS A 1 78 ? 8.882 -12.211 -1.951 1.000 7.508 78 LYS A C 1
ATOM 1151 O O . LYS A 1 78 ? 9.914 -12.489 -2.498 1.000 11.285 78 LYS A O 1
ATOM 1170 N N . ASN A 1 79 ? 8.065 -11.274 -2.431 1.000 6.057 79 ASN A N 1
ATOM 1171 C CA . ASN A 1 79 ? 8.249 -10.655 -3.768 1.000 6.359 79 ASN A CA 1
ATOM 1172 C C . ASN A 1 79 ? 8.246 -9.126 -3.680 1.000 5.969 79 ASN A C 1
ATOM 1173 O O . ASN A 1 79 ? 7.721 -8.457 -4.577 1.000 8.651 79 ASN A O 1
ATOM 1184 N N . GLY A 1 80 ? 8.734 -8.562 -2.593 1.000 6.224 80 GLY A N 1
ATOM 1185 C CA . GLY A 1 80 ? 8.913 -7.112 -2.526 1.000 7.573 80 GLY A CA 1
ATOM 1186 C C . GLY A 1 80 ? 8.296 -6.466 -1.298 1.000 8.360 80 GLY A C 1
ATOM 1187 O O . GLY A 1 80 ? 8.568 -5.278 -1.071 1.000 10.519 80 GLY A O 1
ATOM 1191 N N . GLY A 1 81 ? 7.520 -7.210 -0.511 1.000 7.005 81 GLY A N 1
ATOM 1192 C CA . GLY A 1 81 ? 6.891 -6.694 0.696 1.000 6.680 81 GLY A CA 1
ATOM 1193 C C . GLY A 1 81 ? 7.712 -6.804 1.950 1.000 7.055 81 GLY A C 1
ATOM 1194 O O . GLY A 1 81 ? 7.183 -6.569 3.040 1.000 10.426 81 GLY A O 1
ATOM 1198 N N . GLY A 1 82 ? 8.970 -7.145 1.858 1.000 7.162 82 GLY A N 1
ATOM 1199 C CA . GLY A 1 82 ? 9.808 -7.297 3.036 1.000 8.742 82 GLY A CA 1
ATOM 1200 C C . GLY A 1 82 ? 9.948 -5.943 3.740 1.000 8.603 82 GLY A C 1
ATOM 1201 O O . GLY A 1 82 ? 9.880 -4.851 3.132 1.000 10.546 82 GLY A O 1
ATOM 1205 N N . TRP A 1 83 ? 10.242 -5.981 5.019 1.000 8.693 83 TRP A N 1
ATOM 1206 C CA . TRP A 1 83 ? 10.467 -4.771 5.818 1.000 6.904 83 TRP A CA 1
ATOM 1207 C C . TRP A 1 83 ? 11.580 -5.036 6.796 1.000 6.726 83 TRP A C 1
ATOM 1208 O O . TRP A 1 83 ? 11.603 -6.049 7.447 1.000 11.257 83 TRP A O 1
ATOM 1229 N N . SER A 1 84 ? 12.448 -4.041 6.910 1.000 7.354 84 SER A N 1
ATOM 1230 C CA . SER A 1 84 ? 13.464 -3.968 7.972 1.000 8.152 84 SER A CA 1
ATOM 1231 C C . SER A 1 84 ? 13.506 -2.549 8.511 1.000 6.987 84 SER A C 1
ATOM 1232 O O . SER A 1 84 ? 13.150 -1.652 7.769 1.000 5.814 84 SER A O 1
ATOM 1240 N N . ALA A 1 85 ? 14.102 -2.406 9.694 1.000 7.974 85 ALA A N 1
ATOM 1241 C CA . ALA A 1 85 ? 14.249 -1.100 10.348 1.000 8.148 85 ALA A CA 1
ATOM 1242 C C . ALA A 1 85 ? 15.491 -0.379 9.821 1.000 7.647 85 ALA A C 1
ATOM 1243 O O . ALA A 1 85 ? 16.226 0.234 10.569 1.000 10.780 85 ALA A O 1
ATOM 1250 N N . ASP A 1 86 ? 15.756 -0.442 8.536 1.000 6.439 86 ASP A N 1
ATOM 1251 C CA . ASP A 1 86 ? 16.935 0.244 7.936 1.000 7.364 86 ASP A CA 1
ATOM 1252 C C . ASP A 1 86 ? 16.739 1.746 7.905 1.000 7.124 86 ASP A C 1
ATOM 1253 O O . ASP A 1 86 ? 17.727 2.439 7.787 1.000 8.768 86 ASP A O 1
ATOM 1262 N N . GLY A 1 87 ? 15.522 2.230 8.064 1.000 5.744 87 GLY A N 1
ATOM 1263 C CA . GLY A 1 87 ? 15.209 3.657 8.067 1.000 7.083 87 GLY A CA 1
ATOM 1264 C C . GLY A 1 87 ? 14.661 4.220 6.781 1.000 6.785 87 GLY A C 1
ATOM 1265 O O . GLY A 1 87 ? 14.205 5.375 6.773 1.000 7.710 87 GLY A O 1
ATOM 1269 N N . ILE A 1 88 ? 14.634 3.404 5.734 1.000 5.049 88 ILE A N 1
ATOM 1270 C CA . ILE A 1 88 ? 14.181 3.876 4.415 1.000 4.879 88 ILE A CA 1
ATOM 1271 C C . ILE A 1 88 ? 13.092 2.958 3.873 1.000 4.019 88 ILE A C 1
ATOM 1272 O O . ILE A 1 88 ? 12.675 3.162 2.731 1.000 5.027 88 ILE A O 1
ATOM 1288 N N . THR A 1 89 ? 12.483 2.135 4.683 1.000 4.474 89 THR A N 1
ATOM 1289 C CA . THR A 1 89 ? 11.488 1.165 4.218 1.000 4.310 89 THR A CA 1
ATOM 1290 C C . THR A 1 89 ? 10.140 1.366 4.916 1.000 3.666 89 THR A C 1
ATOM 1291 O O . THR A 1 89 ? 10.034 1.319 6.117 1.000 4.554 89 THR A O 1
ATOM 1302 N N . LEU A 1 90 ? 9.104 1.635 4.119 1.000 4.413 90 LEU A N 1
ATOM 1303 C CA . LEU A 1 90 ? 7.749 1.686 4.640 1.000 4.045 90 LEU A CA 1
ATOM 1304 C C . LEU A 1 90 ? 7.240 0.288 4.920 1.000 4.160 90 LEU A C 1
ATOM 1305 O O . LEU A 1 90 ? 7.580 -0.644 4.178 1.000 4.799 90 LEU A O 1
ATOM 1321 N N . PRO A 1 91 ? 6.365 0.113 5.911 1.000 4.679 91 PRO A N 1
ATOM 1322 C CA . PRO A 1 91 ? 5.681 -1.166 6.007 1.000 4.963 91 PRO A CA 1
ATOM 1323 C C . PRO A 1 91 ? 4.916 -1.389 4.712 1.000 3.796 91 PRO A C 1
ATOM 1324 O O . PRO A 1 91 ? 4.355 -0.470 4.130 1.000 4.443 91 PRO A O 1
ATOM 1335 N N . GLY A 1 92 ? 4.809 -2.648 4.301 1.000 3.333 92 GLY A N 1
ATOM 1336 C CA . GLY A 1 92 ? 4.092 -2.973 3.085 1.000 3.926 92 GLY A CA 1
ATOM 1337 C C . GLY A 1 92 ? 2.636 -2.531 3.163 1.000 3.607 92 GLY A C 1
ATOM 1338 O O . GLY A 1 92 ? 2.047 -2.510 4.247 1.000 4.438 92 GLY A O 1
ATOM 1342 N N . MET A 1 93 ? 2.046 -2.206 2.015 1.000 3.326 93 MET A N 1
ATOM 1343 C CA . MET A 1 93 ? 0.662 -1.686 1.925 1.000 3.519 93 MET A CA 1
ATOM 1344 C C . MET A 1 93 ? -0.260 -2.713 1.251 1.000 3.160 93 MET A C 1
ATOM 1345 O O . MET A 1 93 ? 0.040 -3.191 0.138 1.000 4.019 93 MET A O 1
ATOM 1359 N N . LEU A 1 94 ? -1.348 -3.038 1.929 1.000 3.174 94 LEU A N 1
ATOM 1360 C CA . LEU A 1 94 ? -2.436 -3.859 1.404 1.000 3.256 94 LEU A CA 1
ATOM 1361 C C . LEU A 1 94 ? -3.418 -2.988 0.650 1.000 3.391 94 LEU A C 1
ATOM 1362 O O . LEU A 1 94 ? -4.040 -2.113 1.264 1.000 4.676 94 LEU A O 1
ATOM 1378 N N A ASP A 1 95 ? -3.514 -3.150 -0.655 0.500 4.352 95 ASP A N 1
ATOM 1379 N N B ASP A 1 95 ? -3.527 -3.164 -0.649 0.500 4.215 95 ASP A N 1
ATOM 1380 C CA A ASP A 1 95 ? -4.324 -2.289 -1.546 0.500 4.938 95 ASP A CA 1
ATOM 1381 C CA B ASP A 1 95 ? -4.322 -2.298 -1.545 0.500 4.737 95 ASP A CA 1
ATOM 1382 C C A ASP A 1 95 ? -5.694 -2.916 -1.800 0.500 5.080 95 ASP A C 1
ATOM 1383 C C B ASP A 1 95 ? -5.695 -2.915 -1.804 0.500 4.999 95 ASP A C 1
ATOM 1384 O O A ASP A 1 95 ? -5.796 -3.854 -2.567 0.500 5.200 95 ASP A O 1
ATOM 1385 O O B ASP A 1 95 ? -5.799 -3.849 -2.574 0.500 5.042 95 ASP A O 1
ATOM 1402 N N . MET A 1 96 ? -6.724 -2.387 -1.150 1.000 4.781 96 MET A N 1
ATOM 1403 C CA . MET A 1 96 ? -8.104 -2.862 -1.330 1.000 5.353 96 MET A CA 1
ATOM 1404 C C . MET A 1 96 ? -8.780 -1.979 -2.384 1.000 6.401 96 MET A C 1
ATOM 1405 O O . MET A 1 96 ? -8.837 -0.749 -2.279 1.000 8.779 96 MET A O 1
ATOM 1419 N N . GLU A 1 97 ? -9.296 -2.615 -3.406 1.000 7.737 97 GLU A N 1
ATOM 1420 C CA . GLU A 1 97 ? -9.804 -1.959 -4.626 1.000 10.656 97 GLU A CA 1
ATOM 1421 C C . GLU A 1 97 ? -11.173 -2.545 -4.952 1.000 9.325 97 GLU A C 1
ATOM 1422 O O . GLU A 1 97 ? -11.421 -3.736 -4.604 1.000 8.333 97 GLU A O 1
ATOM 1434 N N . TYR A 1 98 ? -11.972 -1.809 -5.687 1.000 9.753 98 TYR A N 1
ATOM 1435 C CA . TYR A 1 98 ? -13.176 -2.405 -6.271 1.000 10.771 98 TYR A CA 1
ATOM 1436 C C . TYR A 1 98 ? -12.783 -3.593 -7.148 1.000 12.603 98 TYR A C 1
ATOM 1437 O O . TYR A 1 98 ? -11.778 -3.524 -7.869 1.000 15.898 98 TYR A O 1
ATOM 1455 N N . GLY A 1 99 ? -13.579 -4.659 -7.085 1.000 13.101 99 GLY A N 1
ATOM 1456 C CA . GLY A 1 99 ? -13.354 -5.908 -7.842 1.000 20.266 99 GLY A CA 1
ATOM 1457 C C . GLY A 1 99 ? -13.609 -5.729 -9.328 1.000 20.070 99 GLY A C 1
ATOM 1458 O O . GLY A 1 99 ? -14.246 -4.713 -9.731 1.000 22.902 99 GLY A O 1
ATOM 1462 N N . SER A 1 100 ? -13.184 -6.728 -10.116 1.000 23.289 100 SER A N 1
ATOM 1463 C CA . SER A 1 100 ? -13.371 -6.790 -11.583 1.000 23.784 100 SER A CA 1
ATOM 1464 C C . SER A 1 100 ? -14.865 -6.854 -11.919 1.000 31.085 100 SER A C 1
ATOM 1465 O O . SER A 1 100 ? -15.259 -6.182 -12.880 1.000 49.038 100 SER A O 1
ATOM 1473 N N . THR A 1 101 ? -15.670 -7.551 -11.106 1.000 27.666 101 THR A N 1
ATOM 1474 C CA . THR A 1 101 ? -17.094 -7.874 -11.424 1.000 26.707 101 THR A CA 1
ATOM 1475 C C . THR A 1 101 ? -18.042 -7.352 -10.358 1.000 27.584 101 THR A C 1
ATOM 1476 O O . THR A 1 101 ? -19.246 -7.357 -10.593 1.000 34.637 101 THR A O 1
ATOM 1487 N N . SER A 1 102 ? -17.554 -6.988 -9.181 1.000 22.462 102 SER A N 1
ATOM 1488 C CA . SER A 1 102 ? -18.385 -6.501 -8.078 1.000 18.021 102 SER A CA 1
ATOM 1489 C C . SER A 1 102 ? -17.478 -5.840 -7.061 1.000 11.251 102 SER A C 1
ATOM 1490 O O . SER A 1 102 ? -16.303 -6.248 -6.818 1.000 13.223 102 SER A O 1
ATOM 1498 N N . SER A 1 103 ? -18.072 -4.923 -6.349 1.000 11.199 103 SER A N 1
ATOM 1499 C CA . SER A 1 103 ? -17.275 -4.002 -5.520 1.000 8.914 103 SER A CA 1
ATOM 1500 C C . SER A 1 103 ? -16.445 -4.803 -4.511 1.000 9.064 103 SER A C 1
ATOM 1501 O O . SER A 1 103 ? -15.260 -4.509 -4.307 1.000 9.297 103 SER A O 1
ATOM 1509 N N . CYS A 1 104 ? -17.101 -5.753 -3.846 1.000 9.628 104 CYS A N 1
ATOM 1510 C CA . CYS A 1 104 ? -16.487 -6.446 -2.705 1.000 10.457 104 CYS A CA 1
ATOM 1511 C C . CYS A 1 104 ? -16.000 -7.856 -3.074 1.000 9.474 104 CYS A C 1
ATOM 1512 O O . CYS A 1 104 ? -15.818 -8.681 -2.174 1.000 9.993 104 CYS A O 1
ATOM 1519 N N . HIS A 1 105 ? -15.802 -8.124 -4.364 1.000 10.102 105 HIS A N 1
ATOM 1520 C CA . HIS A 1 105 ? -15.163 -9.370 -4.838 1.000 10.235 105 HIS A CA 1
ATOM 1521 C C . HIS A 1 105 ? -15.979 -10.624 -4.469 1.000 11.860 105 HIS A C 1
ATOM 1522 O O . HIS A 1 105 ? -15.426 -11.728 -4.492 1.000 14.870 105 HIS A O 1
ATOM 1537 N N . GLY A 1 106 ? -17.265 -10.456 -4.212 1.000 10.275 106 GLY A N 1
ATOM 1538 C CA . GLY A 1 106 ? -18.162 -11.560 -3.895 1.000 12.771 106 GLY A CA 1
ATOM 1539 C C . GLY A 1 106 ? -18.138 -11.983 -2.452 1.000 12.594 106 GLY A C 1
ATOM 1540 O O . GLY A 1 106 ? -18.805 -12.965 -2.098 1.000 16.013 106 GLY A O 1
ATOM 1544 N N . LEU A 1 107 ? -17.393 -11.284 -1.603 1.000 8.907 107 LEU A N 1
ATOM 1545 C CA . LEU A 1 107 ? -17.317 -11.646 -0.166 1.000 9.125 107 LEU A CA 1
ATOM 1546 C C . LEU A 1 107 ? -18.373 -10.872 0.621 1.000 8.196 107 LEU A C 1
ATOM 1547 O O . LEU A 1 107 ? -18.510 -9.650 0.422 1.000 10.038 107 LEU A O 1
ATOM 1563 N N . SER A 1 108 ? -18.913 -11.504 1.640 1.000 8.146 108 SER A N 1
ATOM 1564 C CA . SER A 1 108 ? -19.693 -10.808 2.674 1.000 9.486 108 SER A CA 1
ATOM 1565 C C . SER A 1 108 ? -18.788 -9.846 3.459 1.000 8.072 108 SER A C 1
ATOM 1566 O O . SER A 1 108 ? -17.544 -9.947 3.401 1.000 8.214 108 SER A O 1
ATOM 1574 N N . GLN A 1 109 ? -19.414 -8.947 4.211 1.000 7.619 109 GLN A N 1
ATOM 1575 C CA . GLN A 1 109 ? -18.601 -8.024 5.029 1.000 8.411 109 GLN A CA 1
ATOM 1576 C C . GLN A 1 109 ? -17.777 -8.841 6.040 1.000 8.557 109 GLN A C 1
ATOM 1577 O O . GLN A 1 109 ? -16.613 -8.527 6.276 1.000 8.261 109 GLN A O 1
ATOM 1591 N N A THR A 1 110 ? -18.361 -9.837 6.694 0.500 9.551 110 THR A N 1
ATOM 1592 N N B THR A 1 110 ? -18.377 -9.837 6.698 0.500 9.016 110 THR A N 1
ATOM 1593 C CA A THR A 1 110 ? -17.591 -10.596 7.705 0.500 10.219 110 THR A CA 1
ATOM 1594 C CA B THR A 1 110 ? -17.652 -10.667 7.696 0.500 9.536 110 THR A CA 1
ATOM 1595 C C A THR A 1 110 ? -16.488 -11.400 6.997 0.500 8.856 110 THR A C 1
ATOM 1596 C C B THR A 1 110 ? -16.499 -11.403 6.996 0.500 8.599 110 THR A C 1
ATOM 1597 O O A THR A 1 110 ? -15.384 -11.424 7.498 0.500 8.911 110 THR A O 1
ATOM 1598 O O B THR A 1 110 ? -15.394 -11.410 7.507 0.500 8.751 110 THR A O 1
ATOM 1619 N N . ALA A 1 111 ? -16.750 -12.011 5.848 1.000 8.058 111 ALA A N 1
ATOM 1620 C CA . ALA A 1 111 ? -15.706 -12.726 5.090 1.000 8.742 111 ALA A CA 1
ATOM 1621 C C . ALA A 1 111 ? -14.594 -11.766 4.682 1.000 6.687 111 ALA A C 1
ATOM 1622 O O . ALA A 1 111 ? -13.429 -12.154 4.774 1.000 7.429 111 ALA A O 1
ATOM 1629 N N . MET A 1 112 ? -14.939 -10.546 4.281 1.000 6.259 112 MET A N 1
ATOM 1630 C CA . MET A 1 112 ? -13.891 -9.588 3.890 1.000 5.607 112 MET A CA 1
ATOM 1631 C C . MET A 1 112 ? -13.042 -9.217 5.116 1.000 5.012 112 MET A C 1
ATOM 1632 O O . MET A 1 112 ? -11.825 -9.106 5.000 1.000 5.711 112 MET A O 1
ATOM 1646 N N . VAL A 1 113 ? -13.667 -8.925 6.247 1.000 5.512 113 VAL A N 1
ATOM 1647 C CA . VAL A 1 113 ? -12.889 -8.606 7.453 1.000 5.789 113 VAL A CA 1
ATOM 1648 C C . VAL A 1 113 ? -12.005 -9.789 7.811 1.000 5.803 113 VAL A C 1
ATOM 1649 O O . VAL A 1 113 ? -10.831 -9.565 8.163 1.000 6.405 113 VAL A O 1
ATOM 1662 N N . ASN A 1 114 ? -12.527 -10.996 7.736 1.000 5.957 114 ASN A N 1
ATOM 1663 C CA . ASN A 1 114 ? -11.695 -12.190 8.064 1.000 6.576 114 ASN A CA 1
ATOM 1664 C C . ASN A 1 114 ? -10.510 -12.297 7.090 1.000 5.232 114 ASN A C 1
ATOM 1665 O O . ASN A 1 114 ? -9.419 -12.652 7.506 1.000 6.225 114 ASN A O 1
ATOM 1676 N N . TRP A 1 115 ? -10.752 -12.045 5.815 1.000 5.665 115 TRP A N 1
ATOM 1677 C CA . TRP A 1 115 ? -9.704 -12.165 4.778 1.000 4.855 115 TRP A CA 1
ATOM 1678 C C . TRP A 1 115 ? -8.614 -11.109 5.065 1.000 4.416 115 TRP A C 1
ATOM 1679 O O . TRP A 1 115 ? -7.418 -11.434 5.089 1.000 4.656 115 TRP A O 1
ATOM 1700 N N . ILE A 1 116 ? -9.011 -9.872 5.328 1.000 3.975 116 ILE A N 1
ATOM 1701 C CA . ILE A 1 116 ? -8.016 -8.822 5.640 1.000 4.233 116 ILE A CA 1
ATOM 1702 C C . ILE A 1 116 ? -7.276 -9.180 6.922 1.000 4.700 116 ILE A C 1
ATOM 1703 O O . ILE A 1 116 ? -6.084 -9.001 6.996 1.000 5.137 116 ILE A O 1
ATOM 1719 N N A SER A 1 117 ? -7.967 -9.689 7.928 0.700 4.944 117 SER A N 1
ATOM 1720 N N B SER A 1 117 ? -7.965 -9.694 7.926 0.300 4.124 117 SER A N 1
ATOM 1721 C CA A SER A 1 117 ? -7.327 -10.094 9.206 0.700 6.319 117 SER A CA 1
ATOM 1722 C CA B SER A 1 117 ? -7.312 -10.108 9.191 0.300 4.111 117 SER A CA 1
ATOM 1723 C C A SER A 1 117 ? -6.225 -11.094 8.934 0.700 5.315 117 SER A C 1
ATOM 1724 C C B SER A 1 117 ? -6.259 -11.185 8.905 0.300 4.611 117 SER A C 1
ATOM 1725 O O A SER A 1 117 ? -5.142 -11.053 9.486 0.700 6.501 117 SER A O 1
ATOM 1726 O O B SER A 1 117 ? -5.153 -11.159 9.465 0.300 4.732 117 SER A O 1
ATOM 1741 N N A ASP A 1 118 ? -6.537 -12.075 8.107 0.500 5.576 118 ASP A N 1
ATOM 1742 N N B ASP A 1 118 ? -6.588 -12.143 8.045 0.500 5.552 118 ASP A N 1
ATOM 1743 C CA A ASP A 1 118 ? -5.544 -13.129 7.819 0.500 5.686 118 ASP A CA 1
ATOM 1744 C CA B ASP A 1 118 ? -5.648 -13.221 7.649 0.500 6.503 118 ASP A CA 1
ATOM 1745 C C A ASP A 1 118 ? -4.348 -12.522 7.081 0.500 4.746 118 ASP A C 1
ATOM 1746 C C B ASP A 1 118 ? -4.396 -12.571 7.039 0.500 5.144 118 ASP A C 1
ATOM 1747 O O A ASP A 1 118 ? -3.212 -12.867 7.417 0.500 5.997 118 ASP A O 1
ATOM 1748 O O B ASP A 1 118 ? -3.283 -12.942 7.406 0.500 6.716 118 ASP A O 1
ATOM 1765 N N . PHE A 1 119 ? -4.584 -11.637 6.116 1.000 4.206 119 PHE A N 1
ATOM 1766 C CA . PHE A 1 119 ? -3.465 -10.965 5.440 1.000 4.026 119 PHE A CA 1
ATOM 1767 C C . PHE A 1 119 ? -2.652 -10.193 6.456 1.000 3.623 119 PHE A C 1
ATOM 1768 O O . PHE A 1 119 ? -1.397 -10.313 6.490 1.000 4.145 119 PHE A O 1
ATOM 1785 N N A VAL A 1 120 ? -3.332 -9.349 7.232 0.500 3.789 120 VAL A N 1
ATOM 1786 N N B VAL A 1 120 ? -3.299 -9.340 7.251 0.500 3.279 120 VAL A N 1
ATOM 1787 C CA A VAL A 1 120 ? -2.666 -8.400 8.164 0.500 4.803 120 VAL A CA 1
ATOM 1788 C CA B VAL A 1 120 ? -2.458 -8.418 8.067 0.500 3.472 120 VAL A CA 1
ATOM 1789 C C A VAL A 1 120 ? -1.810 -9.139 9.200 0.500 5.020 120 VAL A C 1
ATOM 1790 C C B VAL A 1 120 ? -1.768 -9.144 9.224 0.500 4.192 120 VAL A C 1
ATOM 1791 O O A VAL A 1 120 ? -0.645 -8.741 9.436 0.500 5.118 120 VAL A O 1
ATOM 1792 O O B VAL A 1 120 ? -0.623 -8.766 9.533 0.500 4.081 120 VAL A O 1
ATOM 1817 N N . ASN A 1 121 ? -2.373 -10.172 9.795 1.000 4.157 121 ASN A N 1
ATOM 1818 C CA . ASN A 1 121 ? -1.676 -10.906 10.845 1.000 4.318 121 ASN A CA 1
ATOM 1819 C C . ASN A 1 121 ? -0.575 -11.743 10.229 1.000 4.246 121 ASN A C 1
ATOM 1820 O O . ASN A 1 121 ? 0.502 -11.853 10.831 1.000 4.880 121 ASN A O 1
ATOM 1831 N N . ARG A 1 122 ? -0.772 -12.361 9.072 1.000 4.051 122 ARG A N 1
ATOM 1832 C CA A ARG A 1 122 ? 0.337 -13.081 8.417 0.500 4.734 122 ARG A CA 1
ATOM 1833 C CA B ARG A 1 122 ? 0.349 -13.090 8.432 0.500 4.790 122 ARG A CA 1
ATOM 1834 C C . ARG A 1 122 ? 1.488 -12.122 8.122 1.000 4.759 122 ARG A C 1
ATOM 1835 O O . ARG A 1 122 ? 2.667 -12.460 8.399 1.000 4.985 122 ARG A O 1
ATOM 1875 N N . TYR A 1 123 ? 1.193 -10.939 7.602 1.000 4.158 123 TYR A N 1
ATOM 1876 C CA . TYR A 1 123 ? 2.246 -9.954 7.313 1.000 4.173 123 TYR A CA 1
ATOM 1877 C C . TYR A 1 123 ? 2.983 -9.545 8.591 1.000 3.816 123 TYR A C 1
ATOM 1878 O O . TYR A 1 123 ? 4.236 -9.417 8.554 1.000 4.575 123 TYR A O 1
ATOM 1896 N N . LYS A 1 124 ? 2.264 -9.364 9.685 1.000 3.848 124 LYS A N 1
ATOM 1897 C CA . LYS A 1 124 ? 2.860 -9.033 10.967 1.000 4.367 124 LYS A CA 1
ATOM 1898 C C . LYS A 1 124 ? 3.850 -10.099 11.413 1.000 4.717 124 LYS A C 1
ATOM 1899 O O . LYS A 1 124 ? 4.955 -9.735 11.851 1.000 4.793 124 LYS A O 1
ATOM 1918 N N . THR A 1 125 ? 3.488 -11.378 11.358 1.000 4.349 125 THR A N 1
ATOM 1919 C CA . THR A 1 125 ? 4.452 -12.394 11.824 1.000 4.681 125 THR A CA 1
ATOM 1920 C C . THR A 1 125 ? 5.634 -12.462 10.885 1.000 5.422 125 THR A C 1
ATOM 1921 O O . THR A 1 125 ? 6.747 -12.714 11.360 1.000 7.031 125 THR A O 1
ATOM 1932 N N . LEU A 1 126 ? 5.442 -12.268 9.572 1.000 5.337 126 LEU A N 1
ATOM 1933 C CA . LEU A 1 126 ? 6.573 -12.417 8.620 1.000 6.200 126 LEU A CA 1
ATOM 1934 C C . LEU A 1 126 ? 7.533 -11.228 8.754 1.000 6.236 126 LEU A C 1
ATOM 1935 O O . LEU A 1 126 ? 8.776 -11.451 8.722 1.000 8.141 126 LEU A O 1
ATOM 1951 N N . SER A 1 127 ? 6.998 -10.008 8.857 1.000 5.662 127 SER A N 1
ATOM 1952 C CA . SER A 1 127 ? 7.818 -8.773 8.788 1.000 6.540 127 SER A CA 1
ATOM 1953 C C . SER A 1 127 ? 8.199 -8.231 10.171 1.000 7.082 127 SER A C 1
ATOM 1954 O O . SER A 1 127 ? 9.166 -7.440 10.221 1.000 8.740 127 SER A O 1
ATOM 1962 N N . GLY A 1 128 ? 7.395 -8.528 11.190 1.000 6.081 128 GLY A N 1
ATOM 1963 C CA . GLY A 1 128 ? 7.510 -7.874 12.489 1.000 6.928 128 GLY A CA 1
ATOM 1964 C C . GLY A 1 128 ? 6.564 -6.756 12.739 1.000 7.809 128 GLY A C 1
ATOM 1965 O O . GLY A 1 128 ? 6.402 -6.383 13.910 1.000 11.178 128 GLY A O 1
ATOM 1969 N N . ARG A 1 129 ? 5.859 -6.273 11.729 1.000 5.461 129 ARG A N 1
ATOM 1970 C CA . ARG A 1 129 ? 4.960 -5.150 11.912 1.000 5.983 129 ARG A CA 1
ATOM 1971 C C . ARG A 1 129 ? 3.737 -5.281 11.040 1.000 5.480 129 ARG A C 1
ATOM 1972 O O . ARG A 1 129 ? 3.694 -6.036 10.071 1.000 5.331 129 ARG A O 1
ATOM 1993 N N . TYR A 1 130 ? 2.719 -4.574 11.446 1.000 5.476 130 TYR A N 1
ATOM 1994 C CA . TYR A 1 130 ? 1.475 -4.521 10.678 1.000 4.095 130 TYR A CA 1
ATOM 1995 C C . TYR A 1 130 ? 1.674 -3.776 9.364 1.000 4.358 130 TYR A C 1
ATOM 1996 O O . TYR A 1 130 ? 2.414 -2.784 9.303 1.000 5.451 130 TYR A O 1
ATOM 2014 N N . PRO A 1 131 ? 0.959 -4.180 8.311 1.000 4.077 131 PRO A N 1
ATOM 2015 C CA . PRO A 1 131 ? 0.971 -3.455 7.065 1.000 3.964 131 PRO A CA 1
ATOM 2016 C C . PRO A 1 131 ? 0.101 -2.217 7.180 1.000 3.474 131 PRO A C 1
ATOM 2017 O O . PRO A 1 131 ? -0.776 -2.101 8.029 1.000 4.286 131 PRO A O 1
ATOM 2028 N N . MET A 1 132 ? 0.293 -1.332 6.221 1.000 2.970 132 MET A N 1
ATOM 2029 C CA . MET A 1 132 ? -0.683 -0.251 5.965 1.000 3.679 132 MET A CA 1
ATOM 2030 C C . MET A 1 132 ? -1.853 -0.835 5.164 1.000 3.386 132 MET A C 1
ATOM 2031 O O . MET A 1 132 ? -1.659 -1.807 4.402 1.000 4.316 132 MET A O 1
ATOM 2045 N N . ILE A 1 133 ? -3.019 -0.230 5.298 1.000 3.822 133 ILE A N 1
ATOM 2046 C CA . ILE A 1 133 ? -4.228 -0.596 4.516 1.000 4.021 133 ILE A CA 1
ATOM 2047 C C . ILE A 1 133 ? -4.606 0.593 3.669 1.000 3.968 133 ILE A C 1
ATOM 2048 O O . ILE A 1 133 ? -4.883 1.676 4.253 1.000 4.319 133 ILE A O 1
ATOM 2064 N N . TYR A 1 134 ? -4.704 0.404 2.364 1.000 3.392 134 TYR A N 1
ATOM 2065 C CA . TYR A 1 134 ? -5.202 1.400 1.409 1.000 2.878 134 TYR A CA 1
ATOM 2066 C C . TYR A 1 134 ? -6.644 1.111 1.115 1.000 3.077 134 TYR A C 1
ATOM 2067 O O . TYR A 1 134 ? -7.020 -0.037 0.800 1.000 3.857 134 TYR A O 1
ATOM 2085 N N . THR A 1 135 ? -7.452 2.147 1.159 1.000 3.681 135 THR A N 1
ATOM 2086 C CA . THR A 1 135 ? -8.873 2.045 0.801 1.000 4.029 135 THR A CA 1
ATOM 2087 C C . THR A 1 135 ? -9.406 3.414 0.462 1.000 4.391 135 THR A C 1
ATOM 2088 O O . THR A 1 135 ? -8.925 4.441 0.978 1.000 4.962 135 THR A O 1
ATOM 2099 N N . GLY A 1 136 ? -10.514 3.437 -0.262 1.000 5.255 136 GLY A N 1
ATOM 2100 C CA . GLY A 1 136 ? -11.402 4.602 -0.282 1.000 6.697 136 GLY A CA 1
ATOM 2101 C C . GLY A 1 136 ? -12.439 4.488 0.810 1.000 6.139 136 GLY A C 1
ATOM 2102 O O . GLY A 1 136 ? -12.671 3.411 1.342 1.000 6.312 136 GLY A O 1
ATOM 2106 N N . TYR A 1 137 ? -13.116 5.579 1.101 1.000 7.000 137 TYR A N 1
ATOM 2107 C CA . TYR A 1 137 ? -14.069 5.647 2.214 1.000 6.473 137 TYR A CA 1
ATOM 2108 C C . TYR A 1 137 ? -15.262 4.720 1.918 1.000 5.549 137 TYR A C 1
ATOM 2109 O O . TYR A 1 137 ? -15.600 3.865 2.743 1.000 6.051 137 TYR A O 1
ATOM 2127 N N . TYR A 1 138 ? -15.891 4.873 0.762 1.000 6.543 138 TYR A N 1
ATOM 2128 C CA . TYR A 1 138 ? -17.106 4.084 0.501 1.000 7.115 138 TYR A CA 1
ATOM 2129 C C . TYR A 1 138 ? -16.782 2.600 0.324 1.000 6.618 138 TYR A C 1
ATOM 2130 O O . TYR A 1 138 ? -17.620 1.787 0.722 1.000 7.549 138 TYR A O 1
ATOM 2148 N N . TRP A 1 139 ? -15.612 2.256 -0.195 1.000 5.419 139 TRP A N 1
ATOM 2149 C CA . TRP A 1 139 ? -15.204 0.858 -0.309 1.000 6.009 139 TRP A CA 1
ATOM 2150 C C . TRP A 1 139 ? -15.181 0.256 1.090 1.000 5.121 139 TRP A C 1
ATOM 2151 O O . TRP A 1 139 ? -15.710 -0.801 1.372 1.000 5.996 139 TRP A O 1
ATOM 2172 N N . TRP A 1 140 ? -14.522 0.942 2.016 1.000 4.421 140 TRP A N 1
ATOM 2173 C CA . TRP A 1 140 ? -14.380 0.362 3.389 1.000 4.416 140 TRP A CA 1
ATOM 2174 C C . TRP A 1 140 ? -15.765 0.240 4.035 1.000 5.072 140 TRP A C 1
ATOM 2175 O O . TRP A 1 140 ? -16.050 -0.758 4.700 1.000 5.232 140 TRP A O 1
ATOM 2196 N N . VAL A 1 141 ? -16.594 1.273 3.879 1.000 6.114 141 VAL A N 1
ATOM 2197 C CA . VAL A 1 141 ? -17.908 1.247 4.522 1.000 6.241 141 VAL A CA 1
ATOM 2198 C C . VAL A 1 141 ? -18.698 0.039 3.987 1.000 6.022 141 VAL A C 1
ATOM 2199 O O . VAL A 1 141 ? -19.197 -0.795 4.781 1.000 6.637 141 VAL A O 1
ATOM 2212 N N . GLU A 1 142 ? -18.849 -0.079 2.679 1.000 7.006 142 GLU A N 1
ATOM 2213 C CA . GLU A 1 142 ? -19.721 -1.160 2.140 1.000 7.511 142 GLU A CA 1
ATOM 2214 C C . GLU A 1 142 ? -19.068 -2.532 2.306 1.000 7.881 142 GLU A C 1
ATOM 2215 O O . GLU A 1 142 ? -19.736 -3.472 2.651 1.000 9.385 142 GLU A O 1
ATOM 2227 N N . CYS A 1 143 ? -17.777 -2.647 2.066 1.000 6.609 143 CYS A N 1
ATOM 2228 C CA . CYS A 1 143 ? -17.170 -3.972 1.886 1.000 6.596 143 CYS A CA 1
ATOM 2229 C C . CYS A 1 143 ? -16.754 -4.583 3.229 1.000 5.962 143 CYS A C 1
ATOM 2230 O O . CYS A 1 143 ? -16.615 -5.804 3.335 1.000 6.784 143 CYS A O 1
ATOM 2237 N N . THR A 1 144 ? -16.588 -3.788 4.268 1.000 5.526 144 THR A N 1
ATOM 2238 C CA . THR A 1 144 ? -16.189 -4.299 5.591 1.000 5.850 144 THR A CA 1
ATOM 2239 C C . THR A 1 144 ? -17.298 -3.987 6.623 1.000 5.048 144 THR A C 1
ATOM 2240 O O . THR A 1 144 ? -17.084 -4.370 7.778 1.000 7.920 144 THR A O 1
ATOM 2251 N N . GLY A 1 145 ? -18.392 -3.277 6.255 1.000 7.092 145 GLY A N 1
ATOM 2252 C CA . GLY A 1 145 ? -19.325 -2.819 7.291 1.000 8.051 145 GLY A CA 1
ATOM 2253 C C . GLY A 1 145 ? -18.750 -1.686 8.119 1.000 6.908 145 GLY A C 1
ATOM 2254 O O . GLY A 1 145 ? -19.090 -1.527 9.266 1.000 10.107 145 GLY A O 1
ATOM 2258 N N . ASN A 1 146 ? -17.805 -0.948 7.558 1.000 7.144 146 ASN A N 1
ATOM 2259 C CA . ASN A 1 146 ? -17.094 0.141 8.239 1.000 5.814 146 ASN A CA 1
ATOM 2260 C C . ASN A 1 146 ? -16.372 -0.395 9.469 1.000 6.565 146 ASN A C 1
ATOM 2261 O O . ASN A 1 146 ? -16.447 0.209 10.550 1.000 9.625 146 ASN A O 1
ATOM 2272 N N . SER A 1 147 ? -15.708 -1.512 9.298 1.000 6.401 147 SER A N 1
ATOM 2273 C CA . SER A 1 147 ? -15.018 -2.185 10.395 1.000 6.079 147 SER A CA 1
ATOM 2274 C C . SER A 1 147 ? -13.969 -1.300 11.056 1.000 5.496 147 SER A C 1
ATOM 2275 O O . SER A 1 147 ? -13.160 -0.742 10.356 1.000 6.278 147 SER A O 1
ATOM 2283 N N . ASN A 1 148 ? -13.915 -1.393 12.377 1.000 7.222 148 ASN A N 1
ATOM 2284 C CA . ASN A 1 148 ? -12.868 -0.736 13.154 1.000 7.632 148 ASN A CA 1
ATOM 2285 C C . ASN A 1 148 ? -11.793 -1.708 13.602 1.000 6.181 148 ASN A C 1
ATOM 2286 O O . ASN A 1 148 ? -10.919 -1.323 14.372 1.000 7.958 148 ASN A O 1
ATOM 2297 N N . LYS A 1 149 ? -11.778 -2.942 13.076 1.000 6.173 149 LYS A N 1
ATOM 2298 C CA . LYS A 1 149 ? -10.868 -3.960 13.598 1.000 7.469 149 LYS A CA 1
ATOM 2299 C C . LYS A 1 149 ? -9.379 -3.598 13.474 1.000 7.482 149 LYS A C 1
ATOM 2300 O O . LYS A 1 149 ? -8.570 -4.133 14.263 1.000 8.856 149 LYS A O 1
ATOM 2319 N N . PHE A 1 150 ? -9.020 -2.803 12.494 1.000 6.567 150 PHE A N 1
ATOM 2320 C CA . PHE A 1 150 ? -7.599 -2.519 12.139 1.000 5.398 150 PHE A CA 1
ATOM 2321 C C . PHE A 1 150 ? -7.157 -1.131 12.580 1.000 5.179 150 PHE A C 1
ATOM 2322 O O . PHE A 1 150 ? -6.017 -0.760 12.334 1.000 6.290 150 PHE A O 1
ATOM 2339 N N . ALA A 1 151 ? -8.069 -0.376 13.173 1.000 5.651 151 ALA A N 1
ATOM 2340 C CA . ALA A 1 151 ? -7.887 1.070 13.437 1.000 6.629 151 ALA A CA 1
ATOM 2341 C C . ALA A 1 151 ? -6.768 1.326 14.429 1.000 7.087 151 ALA A C 1
ATOM 2342 O O . ALA A 1 151 ? -6.241 2.437 14.349 1.000 10.675 151 ALA A O 1
ATOM 2349 N N . THR A 1 152 ? -6.414 0.368 15.280 1.000 7.943 152 THR A N 1
ATOM 2350 C CA . THR A 1 152 ? -5.354 0.562 16.274 1.000 9.019 152 THR A CA 1
ATOM 2351 C C . THR A 1 152 ? -4.026 -0.070 15.896 1.000 8.839 152 THR A C 1
ATOM 2352 O O . THR A 1 152 ? -3.084 0.147 16.590 1.000 13.280 152 THR A O 1
ATOM 2363 N N . THR A 1 153 ? -3.960 -0.734 14.746 1.000 7.394 153 THR A N 1
ATOM 2364 C CA . THR A 1 153 ? -2.795 -1.528 14.361 1.000 7.702 153 THR A CA 1
ATOM 2365 C C . THR A 1 153 ? -2.227 -1.194 12.987 1.000 5.813 153 THR A C 1
ATOM 2366 O O . THR A 1 153 ? -1.009 -1.144 12.864 1.000 7.687 153 THR A O 1
ATOM 2377 N N . CYS A 1 154 ? -3.066 -0.973 11.986 1.000 5.499 154 CYS A N 1
ATOM 2378 C CA . CYS A 1 154 ? -2.623 -0.802 10.607 1.000 5.070 154 CYS A CA 1
ATOM 2379 C C . CYS A 1 154 ? -2.764 0.618 10.164 1.000 5.205 154 CYS A C 1
ATOM 2380 O O . CYS A 1 154 ? -3.871 1.159 10.166 1.000 7.116 154 CYS A O 1
ATOM 2388 N N . PRO A 1 155 ? -1.671 1.308 9.766 1.000 4.677 155 PRO A N 1
ATOM 2389 C CA . PRO A 1 155 ? -1.818 2.683 9.280 1.000 4.489 155 PRO A CA 1
ATOM 2390 C C . PRO A 1 155 ? -2.745 2.746 8.073 1.000 4.002 155 PRO A C 1
ATOM 2391 O O . PRO A 1 155 ? -2.685 1.872 7.201 1.000 5.130 155 PRO A O 1
ATOM 2402 N N . LEU A 1 156 ? -3.606 3.759 8.040 1.000 3.241 156 LEU A N 1
ATOM 2403 C CA . LEU A 1 156 ? -4.577 3.972 6.955 1.000 3.292 156 LEU A CA 1
ATOM 2404 C C . LEU A 1 156 ? -3.977 4.814 5.858 1.000 3.307 156 LEU A C 1
ATOM 2405 O O . LEU A 1 156 ? -3.489 5.929 6.106 1.000 3.793 156 LEU A O 1
ATOM 2421 N N . VAL A 1 157 ? -4.061 4.314 4.629 1.000 3.385 157 VAL A N 1
ATOM 2422 C CA . VAL A 1 157 ? -3.793 5.100 3.401 1.000 3.799 157 VAL A CA 1
ATOM 2423 C C . VAL A 1 157 ? -5.147 5.335 2.751 1.000 3.556 157 VAL A C 1
ATOM 2424 O O . VAL A 1 157 ? -5.793 4.381 2.303 1.000 4.572 157 VAL A O 1
ATOM 2437 N N . LEU A 1 158 ? -5.648 6.550 2.818 1.000 3.869 158 LEU A N 1
ATOM 2438 C CA . LEU A 1 158 ? -7.005 6.888 2.399 1.000 4.100 158 LEU A CA 1
ATOM 2439 C C . LEU A 1 158 ? -6.981 7.579 1.041 1.000 4.084 158 LEU A C 1
ATOM 2440 O O . LEU A 1 158 ? -6.303 8.593 0.866 1.000 3.969 158 LEU A O 1
ATOM 2456 N N . ALA A 1 159 ? -7.737 7.038 0.107 1.000 3.981 159 ALA A N 1
ATOM 2457 C CA . ALA A 1 159 ? -7.860 7.637 -1.235 1.000 4.799 159 ALA A CA 1
ATOM 2458 C C . ALA A 1 159 ? -9.082 8.520 -1.280 1.000 4.976 159 ALA A C 1
ATOM 2459 O O . ALA A 1 159 ? -10.176 8.033 -1.022 1.000 7.536 159 ALA A O 1
ATOM 2466 N N . ARG A 1 160 ? -8.920 9.772 -1.644 1.000 4.573 160 ARG A N 1
ATOM 2467 C CA . ARG A 1 160 ? -10.040 10.700 -1.897 1.000 5.894 160 ARG A CA 1
ATOM 2468 C C . ARG A 1 160 ? -9.533 11.814 -2.779 1.000 6.423 160 ARG A C 1
ATOM 2469 O O . ARG A 1 160 ? -8.669 12.571 -2.365 1.000 6.349 160 ARG A O 1
ATOM 2490 N N . TYR A 1 161 ? -10.025 11.889 -3.997 1.000 7.123 161 TYR A 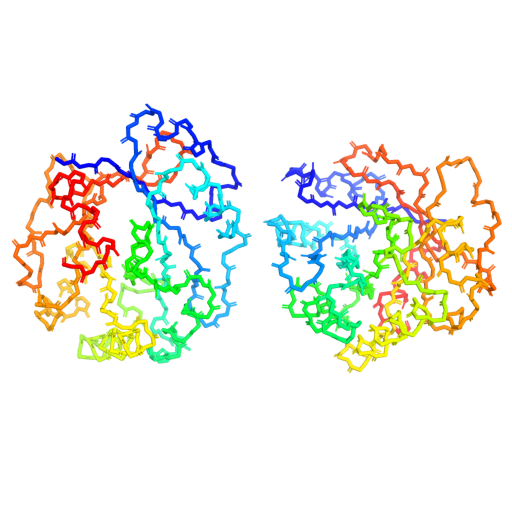N 1
ATOM 2491 C CA . TYR A 1 161 ? -9.498 12.833 -5.002 1.000 7.500 161 TYR A CA 1
ATOM 2492 C C . TYR A 1 161 ? -10.322 14.110 -4.898 1.000 8.845 161 TYR A C 1
ATOM 2493 O O . TYR A 1 161 ? -11.291 14.300 -5.613 1.000 12.125 161 TYR A O 1
ATOM 2511 N N . SER A 1 162 ? -9.947 14.936 -3.932 1.000 8.757 162 SER A N 1
ATOM 2512 C CA . SER A 1 162 ? -10.678 16.144 -3.566 1.000 11.711 162 SER A CA 1
ATOM 2513 C C . SER A 1 162 ? -9.693 17.124 -2.961 1.000 11.622 162 SER A C 1
ATOM 2514 O O . SER A 1 162 ? -8.583 16.721 -2.649 1.000 12.608 162 SER A O 1
ATOM 2522 N N . SER A 1 163 ? -10.152 18.351 -2.689 1.000 14.243 163 SER A N 1
ATOM 2523 C CA . SER A 1 163 ? -9.334 19.364 -1.989 1.000 13.924 163 SER A CA 1
ATOM 2524 C C . SER A 1 163 ? -9.167 19.066 -0.512 1.000 11.260 163 SER A C 1
ATOM 2525 O O . SER A 1 163 ? -8.290 19.689 0.111 1.000 16.526 163 SER A O 1
ATOM 2533 N N A SER A 1 164 ? -9.987 18.162 0.031 0.500 13.529 164 SER A N 1
ATOM 2534 N N B SER A 1 164 ? -9.972 18.169 0.058 0.500 10.607 164 SER A N 1
ATOM 2535 C CA A SER A 1 164 ? -9.961 17.754 1.456 0.500 14.846 164 SER A CA 1
ATOM 2536 C CA B SER A 1 164 ? -9.807 17.759 1.478 0.500 8.936 164 SER A CA 1
ATOM 2537 C C A SER A 1 164 ? -10.032 16.237 1.566 0.500 9.484 164 SER A C 1
ATOM 2538 C C B SER A 1 164 ? -10.030 16.256 1.588 0.500 8.455 164 SER A C 1
ATOM 2539 O O A SER A 1 164 ? -10.581 15.579 0.676 0.500 9.891 164 SER A O 1
ATOM 2540 O O B SER A 1 164 ? -10.601 15.618 0.694 0.500 8.795 164 SER A O 1
ATOM 2555 N N . VAL A 1 165 ? -9.515 15.701 2.657 1.000 9.172 165 VAL A N 1
ATOM 2556 C CA . VAL A 1 165 ? -9.454 14.238 2.844 1.000 9.552 165 VAL A CA 1
ATOM 2557 C C . VAL A 1 165 ? -10.842 13.681 3.097 1.000 9.182 165 VAL A C 1
ATOM 2558 O O . VAL A 1 165 ? -11.062 12.472 2.799 1.000 9.311 165 VAL A O 1
ATOM 2571 N N . GLY A 1 166 ? -11.768 14.478 3.612 1.000 8.429 166 GLY A N 1
ATOM 2572 C CA . GLY A 1 166 ? -13.103 13.965 3.937 1.000 7.433 166 GLY A CA 1
ATOM 2573 C C . GLY A 1 166 ? -13.178 13.096 5.174 1.000 7.920 166 GLY A C 1
ATOM 2574 O O . GLY A 1 166 ? -12.273 13.096 5.999 1.000 9.138 166 GLY A O 1
ATOM 2578 N N . GLU A 1 167 ? -14.260 12.357 5.293 1.000 9.687 167 GLU A N 1
ATOM 2579 C CA . GLU A 1 167 ? -14.505 11.554 6.500 1.000 10.539 167 GLU A CA 1
ATOM 2580 C C . GLU A 1 167 ? -13.500 10.388 6.548 1.000 7.238 167 GLU A C 1
ATOM 2581 O O . GLU A 1 167 ? -13.157 9.778 5.511 1.000 9.358 167 GLU A O 1
ATOM 2593 N N . ILE A 1 168 ? -13.086 10.061 7.771 1.000 7.266 168 ILE A N 1
ATOM 2594 C CA . ILE A 1 168 ? -12.151 8.956 7.996 1.000 6.772 168 ILE A CA 1
ATOM 2595 C C . ILE A 1 168 ? -12.968 7.705 8.303 1.000 6.659 168 ILE A C 1
ATOM 2596 O O . ILE A 1 168 ? -13.776 7.698 9.234 1.000 7.713 168 ILE A O 1
ATOM 2612 N N . PRO A 1 169 ? -12.790 6.623 7.516 1.000 6.869 169 PRO A N 1
ATOM 2613 C CA . PRO A 1 169 ? -13.589 5.436 7.750 1.000 6.067 169 PRO A CA 1
ATOM 2614 C C . PRO A 1 169 ? -13.048 4.607 8.926 1.000 5.580 169 PRO A C 1
ATOM 2615 O O . PRO A 1 169 ? -11.942 4.850 9.428 1.000 5.369 169 PRO A O 1
ATOM 2626 N N . GLY A 1 170 ? -13.832 3.611 9.316 1.000 6.807 170 GLY A N 1
ATOM 2627 C CA . GLY A 1 170 ? -13.332 2.481 10.094 1.000 7.168 170 GLY A CA 1
ATOM 2628 C C . GLY A 1 170 ? -12.883 2.846 11.486 1.000 7.525 170 GLY A C 1
ATOM 2629 O O . GLY A 1 170 ? -12.139 2.065 12.059 1.000 8.155 170 GLY A O 1
ATOM 2633 N N . GLY A 1 171 ? -13.294 3.961 12.045 1.000 8.113 171 GLY A N 1
ATOM 2634 C CA . GLY A 1 171 ? -12.817 4.290 13.383 1.000 7.454 171 GLY A CA 1
ATOM 2635 C C . GLY A 1 171 ? -11.340 4.608 13.446 1.000 7.424 171 GLY A C 1
ATOM 2636 O O . GLY A 1 171 ? -10.810 4.779 14.559 1.000 8.396 171 GLY A O 1
ATOM 2640 N N . TRP A 1 172 ? -10.677 4.755 12.312 1.000 6.646 172 TRP A N 1
ATOM 2641 C CA . TRP A 1 172 ? -9.277 5.298 12.341 1.000 5.241 172 TRP A CA 1
ATOM 2642 C C . TRP A 1 172 ? -9.311 6.711 12.864 1.000 6.853 172 TRP A C 1
ATOM 2643 O O . TRP A 1 172 ? -10.266 7.455 12.606 1.000 9.211 172 TRP A O 1
ATOM 2664 N N . GLY A 1 173 ? -8.272 7.096 13.518 1.000 8.368 173 GLY A N 1
ATOM 2665 C CA . GLY A 1 173 ? -8.394 8.524 13.982 1.000 10.035 173 GLY A CA 1
ATOM 2666 C C . GLY A 1 173 ? -8.222 9.533 12.814 1.000 10.046 173 GLY A C 1
ATOM 2667 O O . GLY A 1 173 ? -8.652 10.683 12.826 1.000 14.011 173 GLY A O 1
ATOM 2671 N N . TYR A 1 174 ? -7.415 9.118 11.905 1.000 6.672 174 TYR A N 1
ATOM 2672 C CA . TYR A 1 174 ? -6.789 9.937 10.868 1.000 5.302 174 TYR A CA 1
ATOM 2673 C C . TYR A 1 174 ? -6.174 8.973 9.884 1.000 3.965 174 TYR A C 1
ATOM 2674 O O . TYR A 1 174 ? -5.872 7.820 10.208 1.000 4.665 174 TYR A O 1
ATOM 2692 N N . GLN A 1 175 ? -5.983 9.464 8.665 1.000 4.240 175 GLN A N 1
ATOM 2693 C CA . GLN A 1 175 ? -5.174 8.747 7.659 1.000 4.129 175 GLN A CA 1
ATOM 2694 C C . GLN A 1 175 ? -3.698 9.044 7.932 1.000 3.152 175 GLN A C 1
ATOM 2695 O O . GLN A 1 175 ? -3.323 10.167 8.240 1.000 4.608 175 GLN A O 1
ATOM 2709 N N . THR A 1 176 ? -2.870 8.036 7.768 1.000 3.829 176 THR A N 1
ATOM 2710 C CA . THR A 1 176 ? -1.412 8.187 7.774 1.000 3.424 176 THR A CA 1
ATOM 2711 C C . THR A 1 176 ? -0.932 8.805 6.457 1.000 4.010 176 THR A C 1
ATOM 2712 O O . THR A 1 176 ? 0.001 9.650 6.449 1.000 3.592 176 THR A O 1
ATOM 2723 N N . ILE A 1 177 ? -1.480 8.360 5.358 1.000 3.657 177 ILE A N 1
ATOM 2724 C CA . ILE A 1 177 ? -1.176 8.873 4.009 1.000 3.287 177 ILE A CA 1
ATOM 2725 C C . ILE A 1 177 ? -2.513 9.139 3.339 1.000 3.293 177 ILE A C 1
ATOM 2726 O O . ILE A 1 177 ? -3.437 8.334 3.476 1.000 3.589 177 ILE A O 1
ATOM 2742 N N . TRP A 1 178 ? -2.592 10.218 2.578 1.000 3.830 178 TRP A N 1
ATOM 2743 C CA . TRP A 1 178 ? -3.717 10.573 1.708 1.000 4.211 178 TRP A CA 1
ATOM 2744 C C . TRP A 1 178 ? -3.289 10.467 0.255 1.000 4.330 178 TRP A C 1
ATOM 2745 O O . TRP A 1 178 ? -2.353 11.174 -0.152 1.000 4.946 178 TRP A O 1
ATOM 2766 N N . GLN A 1 179 ? -3.962 9.667 -0.524 1.000 4.304 179 GLN A N 1
ATOM 2767 C CA . GLN A 1 179 ? -3.808 9.613 -1.982 1.000 4.372 179 GLN A CA 1
ATOM 2768 C C . GLN A 1 179 ? -4.820 10.596 -2.539 1.000 4.446 179 GLN A C 1
ATOM 2769 O O . GLN A 1 179 ? -6.029 10.318 -2.505 1.000 4.885 179 GLN A O 1
ATOM 2783 N N . PHE A 1 180 ? -4.360 11.725 -3.029 1.000 4.597 180 PHE A N 1
ATOM 2784 C CA . PHE A 1 180 ? -5.285 12.860 -3.331 1.000 4.984 180 PHE A CA 1
ATOM 2785 C C . PHE A 1 180 ? -5.496 13.129 -4.817 1.000 5.406 180 PHE A C 1
ATOM 2786 O O . PHE A 1 180 ? -6.389 13.893 -5.127 1.000 6.815 180 PHE A O 1
ATOM 2803 N N . ASN A 1 181 ? -4.762 12.447 -5.711 1.000 5.692 181 ASN A N 1
ATOM 2804 C CA . ASN A 1 181 ? -5.077 12.478 -7.149 1.000 6.491 181 ASN A CA 1
ATOM 2805 C C . ASN A 1 181 ? -4.360 11.323 -7.849 1.000 5.668 181 ASN A C 1
ATOM 2806 O O . ASN A 1 181 ? -3.546 10.615 -7.242 1.000 5.236 181 ASN A O 1
ATOM 2817 N N . ASP A 1 182 ? -4.755 11.091 -9.090 1.000 6.827 182 ASP A N 1
ATOM 2818 C CA . ASP A 1 182 ? -4.216 10.001 -9.913 1.000 7.245 182 ASP A CA 1
ATOM 2819 C C . ASP A 1 182 ? -3.327 10.574 -11.006 1.000 7.600 182 ASP A C 1
ATOM 2820 O O . ASP A 1 182 ? -3.209 9.926 -12.046 1.000 9.221 182 ASP A O 1
ATOM 2829 N N A LYS A 1 183 ? -2.727 11.754 -10.781 0.500 7.274 183 LYS A N 1
ATOM 2830 N N B LYS A 1 183 ? -2.702 11.730 -10.796 0.500 6.564 183 LYS A N 1
ATOM 2831 C CA A LYS A 1 183 ? -2.031 12.584 -11.822 0.500 9.101 183 LYS A CA 1
ATOM 2832 C CA B LYS A 1 183 ? -1.949 12.412 -11.895 0.500 7.708 183 LYS A CA 1
ATOM 2833 C C A LYS A 1 183 ? -0.691 13.113 -11.303 0.500 8.273 183 LYS A C 1
ATOM 2834 C C B LYS A 1 183 ? -0.694 13.074 -11.333 0.500 7.717 183 LYS A C 1
ATOM 2835 O O A LYS A 1 183 ? -0.382 14.273 -11.538 0.500 10.409 183 LYS A O 1
ATOM 2836 O O B LYS A 1 183 ? -0.434 14.228 -11.596 0.500 10.318 183 LYS A O 1
ATOM 2853 N N . TYR A 1 184 ? 0.100 12.305 -10.599 1.000 6.249 184 TYR A N 1
ATOM 2854 C CA . TYR A 1 184 ? 1.418 12.798 -10.147 1.000 6.425 184 TYR A CA 1
ATOM 2855 C C . TYR A 1 184 ? 2.283 13.149 -11.375 1.000 6.928 184 TYR A C 1
ATOM 2856 O O . TYR A 1 184 ? 2.330 12.385 -12.360 1.000 6.958 184 TYR A O 1
ATOM 2874 N N . ALA A 1 185 ? 3.041 14.237 -11.298 1.000 7.035 185 ALA A N 1
ATOM 2875 C CA . ALA A 1 185 ? 3.761 14.767 -12.483 1.000 8.194 185 ALA A CA 1
ATOM 2876 C C . ALA A 1 185 ? 4.726 13.743 -13.103 1.000 6.469 185 ALA A C 1
ATOM 2877 O O . ALA A 1 185 ? 4.839 13.645 -14.306 1.000 8.932 185 ALA A O 1
ATOM 2884 N N . TYR A 1 186 ? 5.388 12.933 -12.286 1.000 6.994 186 TYR A N 1
ATOM 2885 C CA . TYR A 1 186 ? 6.416 11.986 -12.769 1.000 6.200 186 TYR A CA 1
ATOM 2886 C C . TYR A 1 186 ? 5.796 10.663 -13.147 1.000 5.960 186 TYR A C 1
ATOM 2887 O O . TYR A 1 186 ? 6.504 9.778 -13.633 1.000 8.069 186 TYR A O 1
ATOM 2905 N N . GLY A 1 187 ? 4.458 10.553 -12.982 1.000 6.970 187 GLY A N 1
ATOM 2906 C CA . GLY A 1 187 ? 3.735 9.332 -13.234 1.000 6.020 187 GLY A CA 1
ATOM 2907 C C . GLY A 1 187 ? 3.126 8.801 -11.964 1.000 5.669 187 GLY A C 1
ATOM 2908 O O . GLY A 1 187 ? 3.662 8.940 -10.843 1.000 7.218 187 GLY A O 1
ATOM 2912 N N . GLY A 1 188 ? 2.016 8.086 -12.132 1.000 4.937 188 GLY A N 1
ATOM 2913 C CA . GLY A 1 188 ? 1.326 7.454 -11.016 1.000 4.371 188 GLY A CA 1
ATOM 2914 C C . GLY A 1 188 ? 0.438 8.418 -10.255 1.000 4.275 188 GLY A C 1
ATOM 2915 O O . GLY A 1 188 ? -0.083 9.411 -10.818 1.000 5.592 188 GLY A O 1
ATOM 2919 N N . ASP A 1 189 ? 0.204 8.103 -8.980 1.000 4.419 189 ASP A N 1
ATOM 2920 C CA . ASP A 1 189 ? -0.767 8.824 -8.130 1.000 4.474 189 ASP A CA 1
ATOM 2921 C C . ASP A 1 189 ? -0.024 9.679 -7.129 1.000 4.647 189 ASP A C 1
ATOM 2922 O O . ASP A 1 189 ? 1.086 9.322 -6.708 1.000 4.531 189 ASP A O 1
ATOM 2931 N N A SER A 1 190 ? -0.643 10.773 -6.713 0.700 4.309 190 SER A N 1
ATOM 2932 N N B SER A 1 190 ? -0.624 10.801 -6.728 0.300 5.448 190 SER A N 1
ATOM 2933 C CA A SER A 1 190 ? -0.041 11.706 -5.739 0.700 3.582 190 SER A CA 1
ATOM 2934 C CA B SER A 1 190 ? 0.014 11.698 -5.737 0.300 5.578 190 SER A CA 1
ATOM 2935 C C A SER A 1 190 ? -0.446 11.297 -4.335 0.700 4.418 190 SER A C 1
ATOM 2936 C C B SER A 1 190 ? -0.449 11.325 -4.333 0.300 5.485 190 SER A C 1
ATOM 2937 O O A SER A 1 190 ? -1.653 11.087 -4.061 0.700 5.310 190 SER A O 1
ATOM 2938 O O B SER A 1 190 ? -1.658 11.124 -4.081 0.300 5.864 190 SER A O 1
ATOM 2953 N N . ASP A 1 191 ? 0.505 11.324 -3.420 1.000 4.513 191 ASP A N 1
ATOM 2954 C CA . ASP A 1 191 ? 0.279 11.008 -2.008 1.000 3.910 191 ASP A CA 1
ATOM 2955 C C . ASP A 1 191 ? 0.835 12.117 -1.102 1.000 4.488 191 ASP A C 1
ATOM 2956 O O . ASP A 1 191 ? 1.761 12.806 -1.458 1.000 5.003 191 ASP A O 1
ATOM 2965 N N . SER A 1 192 ? 0.253 12.208 0.088 1.000 4.221 192 SER A N 1
ATOM 2966 C CA . SER A 1 192 ? 0.734 13.136 1.126 1.000 4.137 192 SER A CA 1
ATOM 2967 C C . SER A 1 192 ? 0.731 12.441 2.489 1.000 3.152 192 SER A C 1
ATOM 2968 O O . SER A 1 192 ? -0.328 11.925 2.911 1.000 4.166 192 SER A O 1
ATOM 2976 N N . PHE A 1 193 ? 1.880 12.408 3.117 1.000 3.723 193 PHE A N 1
ATOM 2977 C CA . PHE A 1 193 ? 1.974 11.851 4.462 1.000 3.616 193 PHE A CA 1
ATOM 2978 C C . PHE A 1 193 ? 1.528 12.894 5.485 1.000 4.530 193 PHE A C 1
ATOM 2979 O O . PHE A 1 193 ? 1.876 14.064 5.374 1.000 4.948 193 PHE A O 1
ATOM 2996 N N . ASN A 1 194 ? 0.801 12.410 6.474 1.000 3.330 194 ASN A N 1
ATOM 2997 C CA . ASN A 1 194 ? 0.208 13.250 7.548 1.000 4.321 194 ASN A CA 1
ATOM 2998 C C . ASN A 1 194 ? 1.216 13.545 8.665 1.000 4.536 194 ASN A C 1
ATOM 2999 O O . ASN A 1 194 ? 1.293 12.843 9.668 1.000 7.843 194 ASN A O 1
ATOM 3010 N N . GLY A 1 195 ? 1.911 14.623 8.494 1.000 6.234 195 GLY A N 1
ATOM 3011 C CA . GLY A 1 195 ? 2.979 15.024 9.413 1.000 6.072 195 GLY A CA 1
ATOM 3012 C C . GLY A 1 195 ? 4.281 15.343 8.716 1.000 4.195 195 GLY A C 1
ATOM 3013 O O . GLY A 1 195 ? 4.327 15.484 7.496 1.000 6.531 195 GLY A O 1
ATOM 3017 N N . SER A 1 196 ? 5.292 15.493 9.506 1.000 4.347 196 SER A N 1
ATOM 3018 C CA . SER A 1 196 ? 6.582 16.031 9.024 1.000 4.610 196 SER A CA 1
ATOM 3019 C C . SER A 1 196 ? 7.505 14.895 8.520 1.000 4.202 196 SER A C 1
ATOM 3020 O O . SER A 1 196 ? 7.226 13.720 8.747 1.000 3.725 196 SER A O 1
ATOM 3028 N N . LEU A 1 197 ? 8.612 15.272 7.852 1.000 4.305 197 LEU A N 1
ATOM 3029 C CA . LEU A 1 197 ? 9.553 14.256 7.386 1.000 5.494 197 LEU A CA 1
ATOM 3030 C C . LEU A 1 197 ? 10.129 13.473 8.589 1.000 4.223 197 LEU A C 1
ATOM 3031 O O . LEU A 1 197 ? 10.342 12.264 8.473 1.000 5.626 197 LEU A O 1
ATOM 3047 N N . ASP A 1 198 ? 10.315 14.115 9.728 1.000 4.787 198 ASP A N 1
ATOM 3048 C CA . ASP A 1 198 ? 10.828 13.365 10.890 1.000 5.972 198 ASP A CA 1
ATOM 3049 C C . ASP A 1 198 ? 9.781 12.317 11.294 1.000 4.921 198 ASP A C 1
ATOM 3050 O O . ASP A 1 198 ? 10.134 11.163 11.670 1.000 5.678 198 ASP A O 1
ATOM 3059 N N . ARG A 1 199 ? 8.495 12.696 11.270 1.000 4.036 199 ARG A N 1
ATOM 3060 C CA . ARG A 1 199 ? 7.438 11.725 11.644 1.000 4.680 199 ARG A CA 1
ATOM 3061 C C . ARG A 1 199 ? 7.397 10.576 10.620 1.000 5.042 199 ARG A C 1
ATOM 3062 O O . ARG A 1 199 ? 7.217 9.405 10.967 1.000 5.234 199 ARG A O 1
ATOM 3083 N N . LEU A 1 200 ? 7.601 10.865 9.342 1.000 5.136 200 LEU A N 1
ATOM 3084 C CA . LEU A 1 200 ? 7.650 9.831 8.294 1.000 4.466 200 LEU A CA 1
ATOM 3085 C C . LEU A 1 200 ? 8.842 8.889 8.514 1.000 4.911 200 LEU A C 1
ATOM 3086 O O . LEU A 1 200 ? 8.719 7.689 8.382 1.000 5.659 200 LEU A O 1
ATOM 3102 N N . LYS A 1 201 ? 9.994 9.431 8.835 1.000 4.598 201 LYS A N 1
ATOM 3103 C CA . LYS A 1 201 ? 11.191 8.608 9.149 1.000 4.554 201 LYS A CA 1
ATOM 3104 C C . LYS A 1 201 ? 10.905 7.672 10.322 1.000 4.960 201 LYS A C 1
ATOM 3105 O O . LYS A 1 201 ? 11.336 6.520 10.291 1.000 5.592 201 LYS A O 1
ATOM 3124 N N . ALA A 1 202 ? 10.181 8.164 11.327 1.000 5.715 202 ALA A N 1
ATOM 3125 C CA . ALA A 1 202 ? 9.787 7.336 12.471 1.000 6.742 202 ALA A CA 1
ATOM 3126 C C . ALA A 1 202 ? 8.847 6.219 12.030 1.000 7.138 202 ALA A C 1
ATOM 3127 O O . ALA A 1 202 ? 8.972 5.090 12.474 1.000 8.084 202 ALA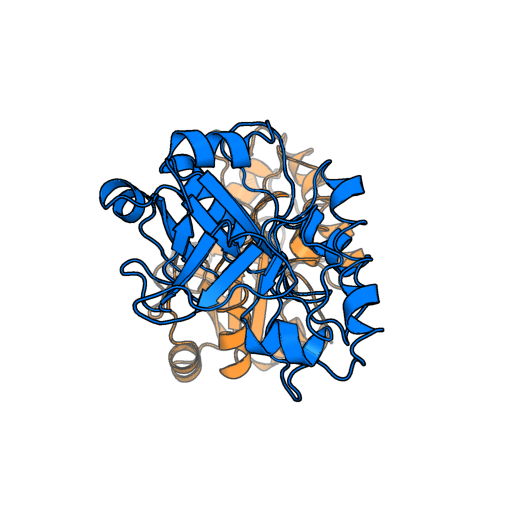 A O 1
ATOM 3134 N N . LEU A 1 203 ? 7.906 6.513 11.165 1.000 6.800 203 LEU A N 1
ATOM 3135 C CA . LEU A 1 203 ? 7.027 5.445 10.582 1.000 6.582 203 LEU A CA 1
ATOM 3136 C C . LEU A 1 203 ? 7.877 4.385 9.882 1.000 5.306 203 LEU A C 1
ATOM 3137 O O . LEU A 1 203 ? 7.665 3.217 10.117 1.000 7.809 203 LEU A O 1
ATOM 3153 N N . ALA A 1 204 ? 8.841 4.786 9.064 1.000 6.079 204 ALA A N 1
ATOM 3154 C CA . ALA A 1 204 ? 9.670 3.807 8.337 1.000 5.067 204 ALA A CA 1
ATOM 3155 C C . ALA A 1 204 ? 10.500 2.970 9.337 1.000 5.023 204 ALA A C 1
ATOM 3156 O O . ALA A 1 204 ? 10.594 1.737 9.205 1.000 5.464 204 ALA A O 1
ATOM 3163 N N . LYS A 1 205 ? 11.037 3.606 10.365 1.000 6.707 205 LYS A N 1
ATOM 3164 C CA . LYS A 1 205 ? 11.924 2.904 11.317 1.000 7.919 205 LYS A CA 1
ATOM 3165 C C . LYS A 1 205 ? 11.110 1.954 12.203 1.000 9.281 205 LYS A C 1
ATOM 3166 O O . LYS A 1 205 ? 11.658 0.951 12.643 1.000 11.626 205 LYS A O 1
ATOM 3175 N N . GLY A 1 206 ? 9.843 2.282 12.452 1.000 10.811 206 GLY A N 1
ATOM 3176 C CA . GLY A 1 206 ? 8.962 1.457 13.293 1.000 12.488 206 GLY A CA 1
ATOM 3177 C C . GLY A 1 206 ? 9.186 1.712 14.766 1.000 20.227 206 GLY A C 1
ATOM 3178 O O . GLY A 1 206 ? 8.795 0.889 15.574 1.000 24.960 206 GLY A O 1
ATOM 3182 N N . THR A 1 207 ? 9.828 2.830 15.054 1.000 27.246 207 THR A N 1
ATOM 3183 C CA . THR A 1 207 ? 9.768 3.538 16.358 1.000 35.062 207 THR A CA 1
ATOM 3184 C C . THR A 1 207 ? 8.411 4.261 16.526 1.000 37.750 207 THR A C 1
ATOM 3185 O O . THR A 1 207 ? 7.889 5.059 15.709 1.000 45.654 207 THR A O 1
ATOM 3197 N N . ALA B 1 1 ? 16.145 -19.328 -45.433 1.000 10.471 1 ALA B N 1
ATOM 3198 C CA . ALA B 1 1 ? 16.321 -18.754 -44.151 1.000 7.042 1 ALA B CA 1
ATOM 3199 C C . ALA B 1 1 ? 15.065 -18.034 -43.692 1.000 7.407 1 ALA B C 1
ATOM 3200 O O . ALA B 1 1 ? 14.306 -17.625 -44.502 1.000 12.660 1 ALA B O 1
ATOM 3209 N N . VAL B 1 2 ? 14.913 -17.863 -42.404 1.000 4.894 2 VAL B N 1
ATOM 3210 C CA . VAL B 1 2 ? 13.741 -17.169 -41.845 1.000 4.252 2 VAL B CA 1
ATOM 3211 C C . VAL B 1 2 ? 14.241 -16.011 -41.009 1.000 4.106 2 VAL B C 1
ATOM 3212 O O . VAL B 1 2 ? 15.023 -16.232 -40.067 1.000 3.930 2 VAL B O 1
ATOM 3225 N N . PRO B 1 3 ? 13.759 -14.777 -41.238 1.000 4.325 3 PRO B N 1
ATOM 3226 C CA . PRO B 1 3 ? 14.186 -13.643 -40.408 1.000 3.523 3 PRO B CA 1
ATOM 3227 C C . PRO B 1 3 ? 13.610 -13.658 -38.990 1.000 3.769 3 PRO B C 1
ATOM 3228 O O . PRO B 1 3 ? 12.465 -14.032 -38.770 1.000 4.107 3 PRO B O 1
ATOM 3239 N N . GLY B 1 4 ? 14.411 -13.167 -38.075 1.000 3.950 4 GLY B N 1
ATOM 3240 C CA . GLY B 1 4 ? 13.971 -12.871 -36.726 1.000 3.548 4 GLY B CA 1
ATOM 3241 C C . GLY B 1 4 ? 14.883 -11.842 -36.088 1.000 3.192 4 GLY B C 1
ATOM 3242 O O . GLY B 1 4 ? 15.684 -11.159 -36.757 1.000 3.957 4 GLY B O 1
ATOM 3246 N N . PHE B 1 5 ? 14.720 -11.673 -34.780 1.000 3.053 5 PHE B N 1
ATOM 3247 C CA . PHE B 1 5 ? 15.461 -10.639 -34.057 1.000 2.996 5 PHE B CA 1
ATOM 3248 C C . PHE B 1 5 ? 15.497 -10.999 -32.587 1.000 3.249 5 PHE B C 1
ATOM 3249 O O . PHE B 1 5 ? 14.798 -11.908 -32.133 1.000 3.091 5 PHE B O 1
ATOM 3266 N N . ASP B 1 6 ? 16.262 -10.247 -31.829 1.000 3.209 6 ASP B N 1
ATOM 3267 C CA . ASP B 1 6 ? 16.321 -10.397 -30.359 1.000 3.391 6 ASP B CA 1
ATOM 3268 C C . ASP B 1 6 ? 16.373 -9.035 -29.705 1.000 2.833 6 ASP B C 1
ATOM 3269 O O . ASP B 1 6 ? 16.950 -8.105 -30.249 1.000 4.080 6 ASP B O 1
ATOM 3278 N N . ILE B 1 7 ? 15.672 -8.964 -28.562 1.000 2.871 7 ILE B N 1
ATOM 3279 C CA . ILE B 1 7 ? 15.380 -7.698 -27.857 1.000 3.648 7 ILE B CA 1
ATOM 3280 C C . ILE B 1 7 ? 15.447 -7.913 -26.367 1.000 3.496 7 ILE B C 1
ATOM 3281 O O . ILE B 1 7 ? 15.441 -9.035 -25.850 1.000 4.086 7 ILE B O 1
ATOM 3297 N N . SER B 1 8 ? 15.496 -6.793 -25.668 1.000 4.719 8 SER B N 1
ATOM 3298 C CA . SER B 1 8 ? 15.545 -6.734 -24.193 1.000 4.582 8 SER B CA 1
ATOM 3299 C C . SER B 1 8 ? 14.977 -5.413 -23.725 1.000 4.879 8 SER B C 1
ATOM 3300 O O . SER B 1 8 ? 14.414 -4.666 -24.547 1.000 4.258 8 SER B O 1
ATOM 3308 N N . HIS B 1 9 ? 15.184 -5.103 -22.443 1.000 4.479 9 HIS B N 1
ATOM 3309 C CA . HIS B 1 9 ? 14.757 -3.771 -21.964 1.000 5.231 9 HIS B CA 1
ATOM 3310 C C . HIS B 1 9 ? 15.465 -2.617 -22.690 1.000 5.958 9 HIS B C 1
ATOM 3311 O O . HIS B 1 9 ? 15.005 -1.523 -22.610 1.000 6.733 9 HIS B O 1
ATOM 3326 N N . TYR B 1 10 ? 16.560 -2.871 -23.378 1.000 5.575 10 TYR B N 1
ATOM 3327 C CA . TYR B 1 10 ? 17.270 -1.832 -24.169 1.000 6.894 10 TYR B CA 1
ATOM 3328 C C . TYR B 1 10 ? 16.396 -1.340 -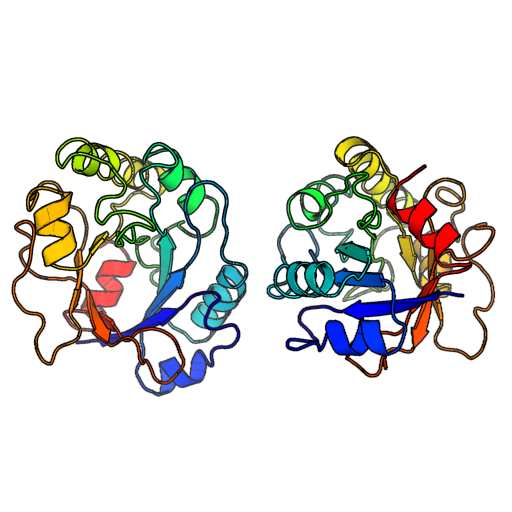25.330 1.000 6.679 10 TYR B C 1
ATOM 3329 O O . TYR B 1 10 ? 16.642 -0.262 -25.855 1.000 8.255 10 TYR B O 1
ATOM 3347 N N . GLN B 1 11 ? 15.330 -2.089 -25.648 1.000 5.388 11 GLN B N 1
ATOM 3348 C CA . GLN B 1 11 ? 14.275 -1.662 -26.616 1.000 5.627 11 GLN B CA 1
ATOM 3349 C C . GLN B 1 11 ? 12.971 -1.525 -25.858 1.000 5.398 11 GLN B C 1
ATOM 3350 O O . GLN B 1 11 ? 12.212 -2.466 -25.774 1.000 7.765 11 GLN B O 1
ATOM 3364 N N . PRO B 1 12 ? 12.692 -0.372 -25.218 1.000 6.561 12 PRO B N 1
ATOM 3365 C CA . PRO B 1 12 ? 11.452 -0.247 -24.455 1.000 7.585 12 PRO B CA 1
ATOM 3366 C C . PRO B 1 12 ? 10.163 -0.348 -25.294 1.000 8.763 12 PRO B C 1
ATOM 3367 O O . PRO B 1 12 ? 9.119 -0.656 -24.782 1.000 12.353 12 PRO B O 1
ATOM 3378 N N . SER B 1 13 ? 10.233 0.041 -26.547 1.000 7.445 13 SER B N 1
ATOM 3379 C CA . SER B 1 13 ? 9.097 0.164 -27.487 1.000 9.456 13 SER B CA 1
ATOM 3380 C C . SER B 1 13 ? 9.487 -0.573 -28.761 1.000 8.965 13 SER B C 1
ATOM 3381 O O . SER B 1 13 ? 10.409 -0.144 -29.436 1.000 11.671 13 SER B O 1
ATOM 3389 N N . VAL B 1 14 ? 8.738 -1.600 -29.106 1.000 6.271 14 VAL B N 1
ATOM 3390 C CA . VAL B 1 14 ? 8.965 -2.340 -30.341 1.000 6.489 14 VAL B CA 1
ATOM 3391 C C . VAL B 1 14 ? 7.632 -2.500 -31.089 1.000 5.900 14 VAL B C 1
ATOM 3392 O O . VAL B 1 14 ? 6.659 -2.882 -30.487 1.000 7.445 14 VAL B O 1
ATOM 3405 N N . ASN B 1 15 ? 7.664 -2.269 -32.407 1.000 5.444 15 ASN B N 1
ATOM 3406 C CA . ASN B 1 15 ? 6.482 -2.436 -33.286 1.000 6.258 15 ASN B CA 1
ATOM 3407 C C . ASN B 1 15 ? 6.455 -3.904 -33.709 1.000 5.016 15 ASN B C 1
ATOM 3408 O O . ASN B 1 15 ? 6.947 -4.272 -34.775 1.000 5.947 15 ASN B O 1
ATOM 3419 N N . TYR B 1 16 ? 5.928 -4.761 -32.845 1.000 5.069 16 TYR B N 1
ATOM 3420 C CA . TYR B 1 16 ? 5.908 -6.217 -33.100 1.000 5.370 16 TYR B CA 1
ATOM 3421 C C . TYR B 1 16 ? 5.195 -6.545 -34.424 1.000 5.768 16 TYR B C 1
ATOM 3422 O O . TYR B 1 16 ? 5.656 -7.390 -35.219 1.000 5.765 16 TYR B O 1
ATOM 3440 N N . ALA B 1 17 ? 4.055 -5.905 -34.649 1.000 6.111 17 ALA B N 1
ATOM 3441 C CA . ALA B 1 17 ? 3.252 -6.172 -35.846 1.000 7.051 17 ALA B CA 1
ATOM 3442 C C . ALA B 1 17 ? 4.010 -5.700 -37.105 1.000 6.203 17 ALA B C 1
ATOM 3443 O O . ALA B 1 17 ? 3.985 -6.399 -38.124 1.000 6.989 17 ALA B O 1
ATOM 3450 N N . GLY B 1 18 ? 4.707 -4.575 -36.996 1.000 6.032 18 GLY B N 1
ATOM 3451 C CA . GLY B 1 18 ? 5.507 -4.098 -38.142 1.000 6.932 18 GLY B CA 1
ATOM 3452 C C . GLY B 1 18 ? 6.641 -5.059 -38.443 1.000 5.753 18 GLY B C 1
ATOM 3453 O O . GLY B 1 18 ? 6.898 -5.395 -39.621 1.000 5.976 18 GLY B O 1
ATOM 3457 N N . ALA B 1 19 ? 7.286 -5.586 -37.401 1.000 5.737 19 ALA B N 1
ATOM 3458 C CA . ALA B 1 19 ? 8.341 -6.584 -37.620 1.000 5.146 19 ALA B CA 1
ATOM 3459 C C . ALA B 1 19 ? 7.756 -7.811 -38.308 1.000 5.378 19 ALA B C 1
ATOM 3460 O O . ALA B 1 19 ? 8.381 -8.309 -39.294 1.000 5.111 19 ALA B O 1
ATOM 3467 N N . TYR B 1 20 ? 6.628 -8.305 -37.820 1.000 5.089 20 TYR B N 1
ATOM 3468 C CA . TYR B 1 20 ? 6.023 -9.485 -38.492 1.000 5.504 20 TYR B CA 1
ATOM 3469 C C . TYR B 1 20 ? 5.695 -9.130 -39.952 1.000 5.796 20 TYR B C 1
ATOM 3470 O O . TYR B 1 20 ? 5.988 -9.906 -40.881 1.000 5.950 20 TYR B O 1
ATOM 3488 N N . ASN B 1 21 ? 5.095 -7.968 -40.168 1.000 6.927 21 ASN B N 1
ATOM 3489 C CA . ASN B 1 21 ? 4.680 -7.582 -41.539 1.000 7.325 21 ASN B CA 1
ATOM 3490 C C . ASN B 1 21 ? 5.898 -7.480 -42.441 1.000 8.182 21 ASN B C 1
ATOM 3491 O O . ASN B 1 21 ? 5.788 -7.704 -43.623 1.000 13.290 21 ASN B O 1
ATOM 3502 N N . SER B 1 22 ? 7.066 -7.135 -41.910 1.000 5.510 22 SER B N 1
ATOM 3503 C CA . SER B 1 22 ? 8.311 -7.052 -42.685 1.000 5.651 22 SER B CA 1
ATOM 3504 C C . SER B 1 22 ? 8.893 -8.409 -43.037 1.000 5.636 22 SER B C 1
ATOM 3505 O O . SER B 1 22 ? 9.856 -8.462 -43.817 1.000 6.422 22 SER B O 1
ATOM 3513 N N . GLY B 1 23 ? 8.386 -9.453 -42.410 1.000 5.091 23 GLY B N 1
ATOM 3514 C CA . GLY B 1 23 ? 8.875 -10.817 -42.666 1.000 5.037 23 GLY B CA 1
ATOM 3515 C C . GLY B 1 23 ? 9.457 -11.513 -41.468 1.000 4.558 23 GLY B C 1
ATOM 3516 O O . GLY B 1 23 ? 9.790 -12.738 -41.569 1.000 6.176 23 GLY B O 1
ATOM 3520 N N . ALA B 1 24 ? 9.577 -10.863 -40.343 1.000 4.548 24 ALA B N 1
ATOM 3521 C CA . ALA B 1 24 ? 10.119 -11.556 -39.154 1.000 4.483 24 ALA B CA 1
ATOM 3522 C C . ALA B 1 24 ? 9.139 -12.631 -38.740 1.000 4.364 24 ALA B C 1
ATOM 3523 O O . ALA B 1 24 ? 7.904 -12.372 -38.701 1.000 3.958 24 ALA B O 1
ATOM 3530 N N . ARG B 1 25 ? 9.650 -13.792 -38.325 1.000 3.665 25 ARG B N 1
ATOM 3531 C CA . ARG B 1 25 ? 8.782 -14.866 -37.827 1.000 3.671 25 ARG B CA 1
ATOM 3532 C C . ARG B 1 25 ? 9.094 -15.319 -36.414 1.000 3.769 25 ARG B C 1
ATOM 3533 O O . ARG B 1 25 ? 8.333 -16.107 -35.875 1.000 3.811 25 ARG B O 1
ATOM 3554 N N . PHE B 1 26 ? 10.206 -14.865 -35.847 1.000 3.251 26 PHE B N 1
ATOM 3555 C CA . PHE B 1 26 ? 10.522 -15.216 -34.462 1.000 3.108 26 PHE B CA 1
ATOM 3556 C C . PHE B 1 26 ? 11.243 -14.043 -33.802 1.000 2.998 26 PHE B C 1
ATOM 3557 O O . PHE B 1 26 ? 11.852 -13.193 -34.449 1.000 3.662 26 PHE B O 1
ATOM 3574 N N . VAL B 1 27 ? 11.175 -14.077 -32.489 1.000 3.272 27 VAL B N 1
ATOM 3575 C CA . VAL B 1 27 ? 11.882 -13.099 -31.634 1.000 3.065 27 VAL B CA 1
ATOM 3576 C C . VAL B 1 27 ? 12.313 -13.832 -30.374 1.000 3.155 27 VAL B C 1
ATOM 3577 O O . VAL B 1 27 ? 11.609 -14.674 -29.806 1.000 3.873 27 VAL B O 1
ATOM 3590 N N . ILE B 1 28 ? 13.528 -13.480 -29.926 1.000 3.111 28 ILE B N 1
ATOM 3591 C CA . ILE B 1 28 ? 14.126 -14.006 -28.684 1.000 3.179 28 ILE B CA 1
ATOM 3592 C C . ILE B 1 28 ? 14.251 -12.837 -27.739 1.000 2.657 28 ILE B C 1
ATOM 3593 O O . ILE B 1 28 ? 14.771 -11.777 -28.115 1.000 3.242 28 ILE B O 1
ATOM 3609 N N . ILE B 1 29 ? 13.767 -13.005 -26.510 1.000 3.150 29 ILE B N 1
ATOM 3610 C CA . ILE B 1 29 ? 13.508 -11.872 -25.595 1.000 3.364 29 ILE B CA 1
ATOM 3611 C C . ILE B 1 29 ? 14.257 -12.089 -24.286 1.000 3.456 29 ILE B C 1
ATOM 3612 O O . ILE B 1 29 ? 14.119 -13.165 -23.680 1.000 3.753 29 ILE B O 1
ATOM 3628 N N . LYS B 1 30 ? 14.994 -11.091 -23.828 1.000 3.001 30 LYS B N 1
ATOM 3629 C CA . LYS B 1 30 ? 15.736 -11.285 -22.575 1.000 3.636 30 LYS B CA 1
ATOM 3630 C C . LYS B 1 30 ? 14.725 -11.474 -21.446 1.000 3.565 30 LYS B C 1
ATOM 3631 O O . LYS B 1 30 ? 13.853 -10.613 -21.248 1.000 4.177 30 LYS B O 1
ATOM 3650 N N . ALA B 1 31 ? 14.902 -12.541 -20.680 1.000 3.086 31 ALA B N 1
ATOM 3651 C CA . ALA B 1 31 ? 14.078 -12.826 -19.488 1.000 3.489 31 ALA B CA 1
ATOM 3652 C C . ALA B 1 31 ? 14.826 -12.535 -18.192 1.000 3.453 31 ALA B C 1
ATOM 3653 O O . ALA B 1 31 ? 14.283 -11.843 -17.319 1.000 4.266 31 ALA B O 1
ATOM 3660 N N . THR B 1 32 ? 16.009 -13.080 -18.033 1.000 3.805 32 THR B N 1
ATOM 3661 C CA . THR B 1 32 ? 16.713 -13.158 -16.761 1.000 3.791 32 THR B CA 1
ATOM 3662 C C . THR B 1 32 ? 18.218 -12.978 -16.946 1.000 3.995 32 THR B C 1
ATOM 3663 O O . THR B 1 32 ? 18.781 -13.193 -18.025 1.000 4.799 32 THR B O 1
ATOM 3674 N N . GLU B 1 33 ? 18.861 -12.603 -15.832 1.000 4.891 33 GLU B N 1
ATOM 3675 C CA . GLU B 1 33 ? 20.315 -12.600 -15.721 1.000 5.325 33 GLU B CA 1
ATOM 3676 C C . GLU B 1 33 ? 20.698 -13.050 -14.329 1.000 5.711 33 GLU B C 1
ATOM 3677 O O . GLU B 1 33 ? 20.168 -12.571 -13.346 1.000 7.316 33 GLU B O 1
ATOM 3689 N N . GLY B 1 34 ? 21.677 -13.953 -14.281 1.000 7.604 34 GLY B N 1
ATOM 3690 C CA . GLY B 1 34 ? 22.105 -14.470 -12.985 1.000 8.399 34 GLY B CA 1
ATOM 3691 C C . GLY B 1 34 ? 20.971 -15.104 -12.210 1.000 8.019 34 GLY B C 1
ATOM 3692 O O . GLY B 1 34 ? 20.124 -15.741 -12.801 1.000 9.044 34 GLY B O 1
ATOM 3696 N N . THR B 1 35 ? 20.962 -14.962 -10.869 1.000 11.101 35 THR B N 1
ATOM 3697 C CA . THR B 1 35 ? 19.831 -15.557 -10.077 1.000 9.707 35 THR B CA 1
ATOM 3698 C C . THR B 1 35 ? 18.912 -14.504 -9.526 1.000 9.268 35 THR B C 1
ATOM 3699 O O . THR B 1 35 ? 17.992 -14.874 -8.825 1.000 11.349 35 THR B O 1
ATOM 3710 N N . THR B 1 36 ? 19.122 -13.244 -9.876 1.000 9.591 36 THR B N 1
ATOM 3711 C CA . THR B 1 36 ? 18.375 -12.132 -9.240 1.000 10.361 36 THR B CA 1
ATOM 3712 C C . THR B 1 36 ? 17.699 -11.179 -10.197 1.000 11.762 36 THR B C 1
ATOM 3713 O O . THR B 1 36 ? 16.905 -10.361 -9.720 1.000 17.780 36 THR B O 1
ATOM 3724 N N . TYR B 1 37 ? 18.061 -11.110 -11.434 1.000 6.510 37 TYR B N 1
ATOM 3725 C CA . TYR B 1 37 ? 17.577 -10.042 -12.313 1.000 6.292 37 TYR B CA 1
ATOM 3726 C C . TYR B 1 37 ? 16.513 -10.603 -13.263 1.000 6.746 37 TYR B C 1
ATOM 3727 O O . TYR B 1 37 ? 16.748 -11.611 -14.019 1.000 5.970 37 TYR B O 1
ATOM 3745 N N . THR B 1 38 ? 15.360 -9.939 -13.297 1.000 5.545 38 THR B N 1
ATOM 3746 C CA . THR B 1 38 ? 14.361 -10.145 -14.356 1.000 5.236 38 THR B CA 1
ATOM 3747 C C . THR B 1 38 ? 14.269 -8.894 -15.213 1.000 5.261 38 THR B C 1
ATOM 3748 O O . THR B 1 38 ? 14.303 -7.769 -14.718 1.000 6.427 38 THR B O 1
ATOM 3759 N N . ASP B 1 39 ? 14.199 -9.044 -16.522 1.000 5.082 39 ASP B N 1
ATOM 3760 C CA . ASP B 1 39 ? 14.123 -7.925 -17.447 1.000 4.435 39 ASP B CA 1
ATOM 3761 C C . ASP B 1 39 ? 12.749 -7.272 -17.342 1.000 4.096 39 ASP B C 1
ATOM 3762 O O . ASP B 1 39 ? 11.735 -7.965 -17.517 1.000 5.398 39 ASP B O 1
ATOM 3771 N N . PRO B 1 40 ? 12.654 -5.966 -17.048 1.000 4.080 40 PRO B N 1
ATOM 3772 C CA . PRO B 1 40 ? 11.342 -5.368 -16.786 1.000 3.864 40 PRO B CA 1
ATOM 3773 C C . PRO B 1 40 ? 10.404 -5.244 -17.994 1.000 4.097 40 PRO B C 1
ATOM 3774 O O . PRO B 1 40 ? 9.241 -4.914 -17.834 1.000 5.195 40 PRO B O 1
ATOM 3785 N N . VAL B 1 41 ? 10.933 -5.482 -19.179 1.000 4.290 41 VAL B N 1
ATOM 3786 C CA . VAL B 1 41 ? 10.180 -5.345 -20.430 1.000 4.597 41 VAL B CA 1
ATOM 3787 C C . VAL B 1 41 ? 9.846 -6.763 -20.982 1.000 4.206 41 VAL B C 1
ATOM 3788 O O . VAL B 1 41 ? 9.123 -6.878 -21.970 1.000 4.703 41 VAL B O 1
ATOM 3801 N N . PHE B 1 42 ? 10.350 -7.824 -20.383 1.000 4.264 42 PHE B N 1
ATOM 3802 C CA . PHE B 1 42 ? 10.160 -9.196 -20.892 1.000 3.983 42 PHE B CA 1
ATOM 3803 C C . PHE B 1 42 ? 8.673 -9.433 -21.185 1.000 4.536 42 PHE B C 1
ATOM 3804 O O . PHE B 1 42 ? 8.328 -9.883 -22.269 1.000 4.959 42 PHE B O 1
ATOM 3821 N N A SER B 1 43 ? 7.785 -9.230 -20.200 0.500 6.079 43 SER B N 1
ATOM 3822 N N B SER B 1 43 ? 7.799 -9.206 -20.216 0.500 4.926 43 SER B N 1
ATOM 3823 C CA A SER B 1 43 ? 6.352 -9.589 -20.369 0.500 8.634 43 SER B CA 1
ATOM 3824 C CA B SER B 1 43 ? 6.389 -9.597 -20.419 0.500 5.445 43 SER B CA 1
ATOM 3825 C C A SER B 1 43 ? 5.731 -8.754 -21.487 0.500 6.615 43 SER B C 1
ATOM 3826 C C B SER B 1 43 ? 5.712 -8.658 -21.439 0.500 4.331 43 SER B C 1
ATOM 3827 O O A SER B 1 43 ? 4.893 -9.264 -22.228 0.500 9.237 43 SER B O 1
ATOM 3828 O O B SER B 1 43 ? 4.843 -9.127 -22.180 0.500 5.997 43 SER B O 1
ATOM 3843 N N A THR B 1 44 ? 6.081 -7.472 -21.566 0.500 6.515 44 THR B N 1
ATOM 3844 N N B THR B 1 44 ? 6.121 -7.387 -21.547 0.500 3.471 44 THR B N 1
ATOM 3845 C CA A THR B 1 44 ? 5.546 -6.590 -22.616 0.500 6.453 44 THR B CA 1
ATOM 3846 C CA B THR B 1 44 ? 5.645 -6.485 -22.621 0.500 3.173 44 THR B CA 1
ATOM 3847 C C A THR B 1 44 ? 5.979 -7.151 -23.970 0.500 5.601 44 THR B C 1
ATOM 3848 C C B THR B 1 44 ? 5.990 -7.116 -23.975 0.500 3.678 44 THR B C 1
ATOM 3849 O O A THR B 1 44 ? 5.121 -7.284 -24.875 0.500 5.879 44 THR B O 1
ATOM 3850 O O B THR B 1 44 ? 5.115 -7.173 -24.905 0.500 4.313 44 THR B O 1
ATOM 3871 N N . HIS B 1 45 ? 7.243 -7.486 -24.122 1.000 4.414 45 HIS B N 1
ATOM 3872 C CA . HIS B 1 45 ? 7.731 -8.059 -25.388 1.000 3.910 45 HIS B CA 1
ATOM 3873 C C . HIS B 1 45 ? 7.050 -9.404 -25.690 1.000 4.349 45 HIS B C 1
ATOM 3874 O O . HIS B 1 45 ? 6.664 -9.652 -26.843 1.000 4.482 45 HIS B O 1
ATOM 3889 N N . TYR B 1 46 ? 6.960 -10.264 -24.690 1.000 3.597 46 TYR B N 1
ATOM 3890 C CA . TYR B 1 46 ? 6.455 -11.645 -24.927 1.000 4.037 46 TYR B CA 1
ATOM 3891 C C . TYR B 1 46 ? 4.978 -11.567 -25.325 1.000 4.879 46 TYR B C 1
ATOM 3892 O O . TYR B 1 46 ? 4.564 -12.208 -26.258 1.000 5.480 46 TYR B O 1
ATOM 3910 N N . THR B 1 47 ? 4.211 -10.705 -24.636 1.000 4.678 47 THR B N 1
ATOM 3911 C CA . THR B 1 47 ? 2.771 -10.512 -24.929 1.000 5.461 47 THR B CA 1
ATOM 3912 C C . THR B 1 47 ? 2.605 -9.904 -26.303 1.000 4.684 47 THR B C 1
ATOM 3913 O O . THR B 1 47 ? 1.772 -10.328 -27.105 1.000 5.881 47 THR B O 1
ATOM 3924 N N . GLY B 1 48 ? 3.368 -8.881 -26.599 1.000 4.821 48 GLY B N 1
ATOM 3925 C CA . GLY B 1 48 ? 3.208 -8.213 -27.910 1.000 5.358 48 GLY B CA 1
ATOM 3926 C C . GLY B 1 48 ? 3.664 -9.114 -29.035 1.000 5.338 48 GLY B C 1
ATOM 3927 O O . GLY B 1 48 ? 3.004 -9.143 -30.081 1.000 5.948 48 GLY B O 1
ATOM 3931 N N . ALA B 1 49 ? 4.693 -9.907 -28.838 1.000 5.315 49 ALA B N 1
ATOM 3932 C CA . ALA B 1 49 ? 5.147 -10.858 -29.864 1.000 5.459 49 ALA B CA 1
ATOM 3933 C C . ALA B 1 49 ? 4.070 -11.895 -30.106 1.000 5.466 49 ALA B C 1
ATOM 3934 O O . ALA B 1 49 ? 3.798 -12.237 -31.256 1.000 5.694 49 ALA B O 1
ATOM 3941 N N . THR B 1 50 ? 3.464 -12.367 -29.034 1.000 4.889 50 THR B N 1
ATOM 3942 C CA . THR B 1 50 ? 2.419 -13.414 -29.154 1.000 5.017 50 THR B CA 1
ATOM 3943 C C . THR B 1 50 ? 1.299 -12.875 -30.033 1.000 5.229 50 THR B C 1
ATOM 3944 O O . THR B 1 50 ? 0.884 -13.575 -30.980 1.000 7.157 50 THR B O 1
ATOM 3955 N N . LYS B 1 51 ? 0.782 -11.714 -29.709 1.000 5.824 51 LYS B N 1
ATOM 3956 C CA . LYS B 1 51 ? -0.390 -11.173 -30.411 1.000 7.451 51 LYS B CA 1
ATOM 3957 C C . LYS B 1 51 ? -0.092 -10.907 -31.883 1.000 7.332 51 LYS B C 1
ATOM 3958 O O . LYS B 1 51 ? -1.018 -10.966 -32.709 1.000 8.542 51 LYS B O 1
ATOM 3964 N N . ALA B 1 52 ? 1.145 -10.519 -32.167 1.000 6.361 52 ALA B N 1
ATOM 3965 C CA . ALA B 1 52 ? 1.595 -10.219 -33.543 1.000 6.812 52 ALA B CA 1
ATOM 3966 C C . ALA B 1 52 ? 1.844 -11.493 -34.370 1.000 6.715 52 ALA B C 1
ATOM 3967 O O . ALA B 1 52 ? 2.065 -11.356 -35.548 1.000 8.489 52 ALA B O 1
ATOM 3974 N N . GLY B 1 53 ? 1.803 -12.665 -33.775 1.000 5.374 53 GLY B N 1
ATOM 3975 C CA . GLY B 1 53 ? 2.016 -13.910 -34.512 1.000 5.927 53 GLY B CA 1
ATOM 3976 C C . GLY B 1 53 ? 3.464 -14.336 -34.608 1.000 5.155 53 GLY B C 1
ATOM 3977 O O . GLY B 1 53 ? 3.779 -15.226 -35.399 1.000 6.978 53 GLY B O 1
ATOM 3981 N N . LEU B 1 54 ? 4.349 -13.701 -33.856 1.000 5.288 54 LEU B N 1
ATOM 3982 C CA . LEU B 1 54 ? 5.762 -14.151 -33.816 1.000 4.745 54 LEU B CA 1
ATOM 3983 C C . LEU B 1 54 ? 5.898 -15.394 -32.946 1.000 4.205 54 LEU B C 1
ATOM 3984 O O . LEU B 1 54 ? 5.352 -15.455 -31.851 1.000 4.975 54 LEU B O 1
ATOM 4000 N N . ILE B 1 55 ? 6.694 -16.344 -33.422 1.000 3.859 55 ILE B N 1
ATOM 4001 C CA . ILE B 1 55 ? 7.214 -17.398 -32.562 1.000 4.057 55 ILE B CA 1
ATOM 4002 C C . ILE B 1 55 ? 8.174 -16.687 -31.583 1.000 3.384 55 ILE B C 1
ATOM 4003 O O . ILE B 1 55 ? 8.874 -15.779 -32.021 1.000 4.568 55 ILE B O 1
ATOM 4019 N N . ARG B 1 56 ? 8.241 -17.137 -30.322 1.000 3.172 56 ARG B N 1
ATOM 4020 C CA . ARG B 1 56 ? 9.024 -16.380 -29.354 1.000 3.487 56 ARG B CA 1
ATOM 4021 C C . ARG B 1 56 ? 9.606 -17.316 -28.323 1.000 3.516 56 ARG B C 1
ATOM 4022 O O . ARG B 1 56 ? 9.010 -18.369 -28.034 1.000 4.521 56 ARG B O 1
ATOM 4043 N N . GLY B 1 57 ? 10.688 -16.862 -27.740 1.000 4.509 57 GLY B N 1
ATOM 4044 C CA . GLY B 1 57 ? 11.280 -17.515 -26.589 1.000 5.343 57 GLY B CA 1
ATOM 4045 C C . GLY B 1 57 ? 12.040 -16.523 -25.771 1.000 3.741 57 GLY B C 1
ATOM 4046 O O . GLY B 1 57 ? 12.246 -15.394 -26.178 1.000 5.272 57 GLY B O 1
ATOM 4050 N N . GLY B 1 58 ? 12.401 -16.953 -24.563 1.000 3.483 58 GLY B N 1
ATOM 4051 C CA . GLY B 1 58 ? 13.232 -16.153 -23.671 1.000 3.396 58 GLY B CA 1
ATOM 4052 C C . GLY B 1 58 ? 14.682 -16.512 -23.739 1.000 3.085 58 GLY B C 1
ATOM 4053 O O . GLY B 1 58 ? 15.084 -17.599 -24.227 1.000 3.863 58 GLY B O 1
ATOM 4057 N N . TYR B 1 59 ? 15.529 -15.628 -23.220 1.000 3.332 59 TYR B N 1
ATOM 4058 C CA . TYR B 1 59 ? 16.934 -15.950 -23.038 1.000 3.173 59 TYR B CA 1
ATOM 4059 C C . TYR B 1 59 ? 17.393 -15.527 -21.643 1.000 2.834 59 TYR B C 1
ATOM 4060 O O . TYR B 1 59 ? 16.838 -14.615 -20.982 1.000 3.762 59 TYR B O 1
ATOM 4078 N N . HIS B 1 60 ? 18.408 -16.260 -21.199 1.000 3.163 60 HIS B N 1
ATOM 4079 C CA . HIS B 1 60 ? 19.047 -16.102 -19.876 1.000 3.715 60 HIS B CA 1
ATOM 4080 C C . HIS B 1 60 ? 20.502 -15.680 -20.069 1.000 3.798 60 HIS B C 1
ATOM 4081 O O . HIS B 1 60 ? 21.284 -16.383 -20.686 1.000 4.534 60 HIS B O 1
ATOM 4096 N N . PHE B 1 61 ? 20.863 -14.523 -19.546 1.000 4.226 61 PHE B N 1
ATOM 4097 C CA . PHE B 1 61 ? 22.259 -14.034 -19.537 1.000 4.333 61 PHE B CA 1
ATOM 4098 C C . PHE B 1 61 ? 22.997 -14.727 -18.395 1.000 4.310 61 PHE B C 1
ATOM 4099 O O . PHE B 1 61 ? 22.748 -14.460 -17.197 1.000 4.367 61 PHE B O 1
ATOM 4116 N N . ALA B 1 62 ? 23.862 -15.657 -18.740 1.000 4.436 62 ALA B N 1
ATOM 4117 C CA . ALA B 1 62 ? 24.582 -16.486 -17.749 1.000 4.611 62 ALA B CA 1
ATOM 4118 C C . ALA B 1 62 ? 25.534 -15.652 -16.927 1.000 4.685 62 ALA B C 1
ATOM 4119 O O . ALA B 1 62 ? 26.290 -14.839 -17.476 1.000 5.604 62 ALA B O 1
ATOM 4126 N N A ARG B 1 63 ? 25.591 -15.954 -15.630 0.500 5.357 63 ARG B N 1
ATOM 4127 N N B ARG B 1 63 ? 25.571 -15.966 -15.632 0.500 4.870 63 ARG B N 1
ATOM 4128 C CA A ARG B 1 63 ? 26.633 -15.382 -14.735 0.500 5.646 63 ARG B CA 1
ATOM 4129 C CA B ARG B 1 63 ? 26.592 -15.406 -14.710 0.500 5.161 63 ARG B CA 1
ATOM 4130 C C A ARG B 1 63 ? 27.300 -16.529 -14.000 0.500 5.935 63 ARG B C 1
ATOM 4131 C C B ARG B 1 63 ? 27.276 -16.557 -14.007 0.500 5.393 63 ARG B C 1
ATOM 4132 O O A ARG B 1 63 ? 26.960 -16.825 -12.857 0.500 6.034 63 ARG B O 1
ATOM 4133 O O B ARG B 1 63 ? 26.933 -16.880 -12.873 0.500 5.658 63 ARG B O 1
ATOM 4174 N N . PRO B 1 64 ? 28.212 -17.267 -14.673 1.000 5.681 64 PRO B N 1
ATOM 4175 C CA . PRO B 1 64 ? 28.694 -18.522 -14.102 1.000 6.814 64 PRO B CA 1
ATOM 4176 C C . PRO B 1 64 ? 29.449 -18.448 -12.789 1.000 7.105 64 PRO B C 1
ATOM 4177 O O . PRO B 1 64 ? 29.604 -19.462 -12.128 1.000 12.583 64 PRO B O 1
ATOM 4188 N N . ALA B 1 65 ? 29.948 -17.280 -12.435 1.000 8.141 65 ALA B N 1
ATOM 4189 C CA . ALA B 1 65 ? 30.708 -17.182 -11.177 1.000 9.823 65 ALA B CA 1
ATOM 4190 C C . ALA B 1 65 ? 29.776 -17.036 -9.977 1.000 9.953 65 ALA B C 1
ATOM 4191 O O . ALA B 1 65 ? 30.252 -17.111 -8.834 1.000 14.140 65 ALA B O 1
ATOM 4198 N N A SER B 1 66 ? 28.499 -16.752 -10.235 0.500 9.118 66 SER B N 1
ATOM 4199 N N B SER B 1 66 ? 28.498 -16.703 -10.170 0.500 9.541 66 SER B N 1
ATOM 4200 C CA A SER B 1 66 ? 27.578 -16.241 -9.202 0.500 8.555 66 SER B CA 1
ATOM 4201 C CA B SER B 1 66 ? 27.643 -16.262 -9.040 0.500 9.475 66 SER B CA 1
ATOM 4202 C C A SER B 1 66 ? 26.772 -17.364 -8.538 0.500 8.581 66 SER B C 1
ATOM 4203 C C B SER B 1 66 ? 26.702 -17.358 -8.518 0.500 9.108 66 SER B C 1
ATOM 4204 O O A SER B 1 66 ? 26.284 -17.164 -7.411 0.500 11.611 66 SER B O 1
ATOM 4205 O O B SER B 1 66 ? 26.014 -17.105 -7.485 0.500 10.678 66 SER B O 1
ATOM 4220 N N . SER B 1 67 ? 26.557 -18.480 -9.213 1.000 7.401 67 SER B N 1
ATOM 4221 C CA . SER B 1 67 ? 25.711 -19.585 -8.699 1.000 8.319 67 SER B CA 1
ATOM 4222 C C . SER B 1 67 ? 25.953 -20.794 -9.578 1.000 7.905 67 SER B C 1
ATOM 4223 O O . SER B 1 67 ? 26.662 -20.684 -10.583 1.000 11.184 67 SER B O 1
ATOM 4231 N N . SER B 1 68 ? 25.367 -21.923 -9.190 1.000 9.500 68 SER B N 1
ATOM 4232 C CA . SER B 1 68 ? 25.420 -23.120 -10.045 1.000 8.330 68 SER B CA 1
ATOM 4233 C C . SER B 1 68 ? 24.623 -22.874 -11.332 1.000 6.623 68 SER B C 1
ATOM 4234 O O . SER B 1 68 ? 23.725 -22.024 -11.446 1.000 8.482 68 SER B O 1
ATOM 4242 N N . GLY B 1 69 ? 24.911 -23.676 -12.320 1.000 7.824 69 GLY B N 1
ATOM 4243 C CA . GLY B 1 69 ? 24.150 -23.649 -13.580 1.000 6.425 69 GLY B CA 1
ATOM 4244 C C . GLY B 1 69 ? 22.712 -24.074 -13.312 1.000 5.392 69 GLY B C 1
ATOM 4245 O O . GLY B 1 69 ? 21.747 -23.511 -13.931 1.000 6.795 69 GLY B O 1
ATOM 4249 N N A SER B 1 70 ? 22.498 -25.041 -12.446 0.500 6.169 70 SER B N 1
ATOM 4250 N N B SER B 1 70 ? 22.505 -25.102 -12.473 0.500 6.379 70 SER B N 1
ATOM 4251 C CA A SER B 1 70 ? 21.121 -25.486 -12.240 0.500 5.700 70 SER B CA 1
ATOM 4252 C CA B SER B 1 70 ? 21.161 -25.584 -12.066 0.500 7.191 70 SER B CA 1
ATOM 4253 C C A SER B 1 70 ? 20.315 -24.417 -11.502 0.500 5.895 70 SER B C 1
ATOM 4254 C C B SER B 1 70 ? 20.336 -24.424 -11.500 0.500 6.589 70 SER B C 1
ATOM 4255 O O A SER B 1 70 ? 19.115 -24.252 -11.803 0.500 6.600 70 SER B O 1
ATOM 4256 O O B SER B 1 70 ? 19.136 -24.248 -11.854 0.500 7.604 70 SER B O 1
ATOM 4271 N N . ALA B 1 71 ? 20.931 -23.669 -10.595 1.000 6.677 71 ALA B N 1
ATOM 4272 C CA . ALA B 1 71 ? 20.208 -22.549 -9.951 1.000 6.516 71 ALA B CA 1
ATOM 4273 C C . ALA B 1 71 ? 19.749 -21.514 -10.985 1.000 5.552 71 ALA B C 1
ATOM 4274 O O . ALA B 1 71 ? 18.625 -20.985 -10.904 1.000 6.794 71 ALA B O 1
ATOM 4281 N N . GLN B 1 72 ? 20.579 -21.243 -11.978 1.000 5.399 72 GLN B N 1
ATOM 4282 C CA . GLN B 1 72 ? 20.190 -20.247 -13.017 1.000 4.012 72 GLN B CA 1
ATOM 4283 C C . GLN B 1 72 ? 19.139 -20.822 -13.931 1.000 4.183 72 GLN B C 1
ATOM 4284 O O . GLN B 1 72 ? 18.255 -20.078 -14.369 1.000 5.279 72 GLN B O 1
ATOM 4298 N N . ALA B 1 73 ? 19.215 -22.098 -14.252 1.000 4.055 73 ALA B N 1
ATOM 4299 C CA . ALA B 1 73 ? 18.151 -22.724 -15.067 1.000 5.082 73 ALA B CA 1
ATOM 4300 C C . ALA B 1 73 ? 16.819 -22.640 -14.338 1.000 4.946 73 ALA B C 1
ATOM 4301 O O . ALA B 1 73 ? 15.809 -22.337 -14.973 1.000 6.356 73 ALA B O 1
ATOM 4308 N N A ASP B 1 74 ? 16.795 -22.880 -13.023 0.500 6.414 74 ASP B N 1
ATOM 4309 N N B ASP B 1 74 ? 16.792 -22.882 -13.034 0.500 6.803 74 ASP B N 1
ATOM 4310 C CA A ASP B 1 74 ? 15.546 -22.783 -12.224 0.500 7.186 74 ASP B CA 1
ATOM 4311 C CA B ASP B 1 74 ? 15.529 -22.782 -12.262 0.500 8.282 74 ASP B CA 1
ATOM 4312 C C A ASP B 1 74 ? 14.985 -21.360 -12.341 0.500 5.650 74 ASP B C 1
ATOM 4313 C C B ASP B 1 74 ? 14.987 -21.351 -12.360 0.500 5.861 74 ASP B C 1
ATOM 4314 O O A ASP B 1 74 ? 13.761 -21.157 -12.563 0.500 7.586 74 ASP B O 1
ATOM 4315 O O B ASP B 1 74 ? 13.790 -21.136 -12.641 0.500 7.614 74 ASP B O 1
ATOM 4332 N N . PHE B 1 75 ? 15.832 -20.362 -12.156 1.000 6.004 75 PHE B N 1
ATOM 4333 C CA . PHE B 1 75 ? 15.399 -18.954 -12.113 1.000 5.848 75 PHE B CA 1
ATOM 4334 C C . PHE B 1 75 ? 14.882 -18.551 -13.490 1.000 5.892 75 PHE B C 1
ATOM 4335 O O . PHE B 1 75 ? 13.829 -17.923 -13.600 1.000 6.451 75 PHE B O 1
ATOM 4352 N N . PHE B 1 76 ? 15.603 -18.896 -14.537 1.000 4.918 76 PHE B N 1
ATOM 4353 C CA . PHE B 1 76 ? 15.155 -18.623 -15.927 1.000 4.846 76 PHE B CA 1
ATOM 4354 C C . PHE B 1 76 ? 13.806 -19.306 -16.180 1.000 5.125 76 PHE B C 1
ATOM 4355 O O . PHE B 1 76 ? 12.897 -18.658 -16.685 1.000 5.625 76 PHE B O 1
ATOM 4372 N N . PHE B 1 77 ? 13.715 -20.588 -15.859 1.000 5.245 77 PHE B N 1
ATOM 4373 C CA . PHE B 1 77 ? 12.495 -21.349 -16.136 1.000 5.313 77 PHE B CA 1
ATOM 4374 C C . PHE B 1 77 ? 11.249 -20.728 -15.499 1.000 6.869 77 PHE B C 1
ATOM 4375 O O . PHE B 1 77 ? 10.174 -20.716 -16.119 1.000 8.041 77 PHE B O 1
ATOM 4392 N N . LYS B 1 78 ? 11.413 -20.256 -14.288 1.000 8.380 78 LYS B N 1
ATOM 4393 C CA . LYS B 1 78 ? 10.311 -19.662 -13.518 1.000 9.558 78 LYS B CA 1
ATOM 4394 C C . LYS B 1 78 ? 9.954 -18.256 -13.980 1.000 9.084 78 LYS B C 1
ATOM 4395 O O . LYS B 1 78 ? 8.981 -17.694 -13.511 1.000 12.746 78 LYS B O 1
ATOM 4414 N N . ASN B 1 79 ? 10.801 -17.607 -14.744 1.000 6.359 79 ASN B N 1
ATOM 4415 C CA . ASN B 1 79 ? 10.677 -16.154 -15.060 1.000 7.376 79 ASN B CA 1
ATOM 4416 C C . ASN B 1 79 ? 10.759 -15.910 -16.572 1.000 6.343 79 ASN B C 1
ATOM 4417 O O . ASN B 1 79 ? 11.304 -14.889 -16.960 1.000 9.374 79 ASN B O 1
ATOM 4428 N N . GLY B 1 80 ? 10.244 -16.785 -17.394 1.000 6.300 80 GLY B N 1
ATOM 4429 C CA . GLY B 1 80 ? 10.098 -16.510 -18.839 1.000 7.424 80 GLY B CA 1
ATOM 4430 C C . GLY B 1 80 ? 10.686 -17.604 -19.724 1.000 7.366 80 GLY B C 1
ATOM 4431 O O . GLY B 1 80 ? 10.408 -17.574 -20.921 1.000 10.082 80 GLY B O 1
ATOM 4435 N N . GLY B 1 81 ? 11.425 -18.556 -19.147 1.000 6.834 81 GLY B N 1
ATOM 4436 C CA . GLY B 1 81 ? 12.042 -19.673 -19.873 1.000 8.626 81 GLY B CA 1
ATOM 4437 C C . GLY B 1 81 ? 11.161 -20.868 -20.028 1.000 8.201 81 GLY B C 1
ATOM 4438 O O . GLY B 1 81 ? 11.661 -21.910 -20.462 1.000 10.741 81 GLY B O 1
ATOM 4442 N N . GLY B 1 82 ? 9.906 -20.829 -19.632 1.000 7.774 82 GLY B N 1
ATOM 4443 C CA . GLY B 1 82 ? 9.014 -21.976 -19.869 1.000 8.855 82 GLY B CA 1
ATOM 4444 C C . GLY B 1 82 ? 8.898 -22.367 -21.317 1.000 8.479 82 GLY B C 1
ATOM 4445 O O . GLY B 1 82 ? 9.008 -21.552 -22.203 1.000 9.643 82 GLY B O 1
ATOM 4449 N N . TRP B 1 83 ? 8.618 -23.622 -21.534 1.000 7.908 83 TRP B N 1
ATOM 4450 C CA . TRP B 1 83 ? 8.340 -24.163 -22.871 1.000 7.200 83 TRP B CA 1
ATOM 4451 C C . TRP B 1 83 ? 7.197 -25.160 -22.844 1.000 6.481 83 TRP B C 1
ATOM 4452 O O . TRP B 1 83 ? 7.082 -25.956 -21.921 1.000 12.099 83 TRP B O 1
ATOM 4473 N N . SER B 1 84 ? 6.369 -25.052 -23.852 1.000 6.683 84 SER B N 1
ATOM 4474 C CA . SER B 1 84 ? 5.289 -26.015 -24.169 1.000 7.310 84 SER B CA 1
ATOM 4475 C C . SER B 1 84 ? 5.292 -26.210 -25.668 1.000 7.401 84 SER B C 1
ATOM 4476 O O . SER B 1 84 ? 5.743 -25.333 -26.421 1.000 6.074 84 SER B O 1
ATOM 4484 N N . ALA B 1 85 ? 4.701 -27.325 -26.058 1.000 7.751 85 ALA B N 1
ATOM 4485 C CA . ALA B 1 85 ? 4.537 -27.700 -27.462 1.000 7.764 85 ALA B CA 1
ATOM 4486 C C . ALA B 1 85 ? 3.319 -27.008 -28.073 1.000 8.365 85 ALA B C 1
ATOM 4487 O O . ALA B 1 85 ? 2.672 -27.585 -28.925 1.000 11.910 85 ALA B O 1
ATOM 4494 N N . ASP B 1 86 ? 3.081 -25.755 -27.737 1.000 6.591 86 ASP B N 1
ATOM 4495 C CA . ASP B 1 86 ? 1.932 -25.015 -28.281 1.000 7.516 86 ASP B CA 1
ATOM 4496 C C . ASP B 1 86 ? 2.144 -24.635 -29.746 1.000 6.783 86 ASP B C 1
ATOM 4497 O O . ASP B 1 86 ? 1.176 -24.266 -30.408 1.000 9.028 86 ASP B O 1
ATOM 4506 N N . GLY B 1 87 ? 3.385 -24.693 -30.233 1.000 6.939 87 GLY B N 1
ATOM 4507 C CA . GLY B 1 87 ? 3.703 -24.356 -31.618 1.000 5.746 87 GLY B CA 1
ATOM 4508 C C . GLY B 1 87 ? 4.267 -22.989 -31.827 1.000 5.315 87 GLY B C 1
ATOM 4509 O O . GLY B 1 87 ? 4.782 -22.704 -32.948 1.000 7.571 87 GLY B O 1
ATOM 4513 N N . ILE B 1 88 ? 4.293 -22.154 -30.788 1.000 4.077 88 ILE B N 1
ATOM 4514 C CA . ILE B 1 88 ? 4.755 -20.753 -30.914 1.000 4.833 88 ILE B CA 1
ATOM 4515 C C . ILE B 1 88 ? 5.893 -20.475 -29.944 1.000 4.553 88 ILE B C 1
ATOM 4516 O O . ILE B 1 88 ? 6.244 -19.282 -29.813 1.000 4.462 88 ILE B O 1
ATOM 4532 N N . THR B 1 89 ? 6.478 -21.481 -29.330 1.000 4.285 89 THR B N 1
ATOM 4533 C CA . THR B 1 89 ? 7.484 -21.220 -28.281 1.000 3.852 89 THR B CA 1
ATOM 4534 C C . THR B 1 89 ? 8.828 -21.850 -28.648 1.000 4.215 89 THR B C 1
ATOM 4535 O O . THR B 1 89 ? 8.907 -23.063 -28.868 1.000 4.673 89 THR B O 1
ATOM 4546 N N . LEU B 1 90 ? 9.852 -21.030 -28.688 1.000 4.795 90 LEU B N 1
ATOM 4547 C CA . LEU B 1 90 ? 11.204 -21.579 -28.881 1.000 4.946 90 LEU B CA 1
ATOM 4548 C C . LEU B 1 90 ? 11.701 -22.162 -27.584 1.000 4.413 90 LEU B C 1
ATOM 4549 O O . LEU B 1 90 ? 11.366 -21.636 -26.493 1.000 5.162 90 LEU B O 1
ATOM 4565 N N A PRO B 1 91 ? 12.560 -23.202 -27.588 0.500 4.576 91 PRO B N 1
ATOM 4566 N N B PRO B 1 91 ? 12.607 -23.133 -27.649 0.500 4.264 91 PRO B N 1
ATOM 4567 C CA A PRO B 1 91 ? 13.283 -23.517 -26.360 0.500 4.113 91 PRO B CA 1
ATOM 4568 C CA B PRO B 1 91 ? 13.300 -23.543 -26.425 0.500 3.933 91 PRO B CA 1
ATOM 4569 C C A PRO B 1 91 ? 14.048 -22.275 -25.899 0.500 3.978 91 PRO B C 1
ATOM 4570 C C B PRO B 1 91 ? 14.109 -22.334 -25.914 0.500 3.645 91 PRO B C 1
ATOM 4571 O O A PRO B 1 91 ? 14.574 -21.511 -26.703 0.500 4.013 91 PRO B O 1
ATOM 4572 O O B PRO B 1 91 ? 14.652 -21.605 -26.733 0.500 3.718 91 PRO B O 1
ATOM 4593 N N . GLY B 1 92 ? 14.168 -22.167 -24.582 1.000 3.542 92 GLY B N 1
ATOM 4594 C CA . GLY B 1 92 ? 14.917 -21.105 -23.999 1.000 3.777 92 GLY B CA 1
ATOM 4595 C C . GLY B 1 92 ? 16.362 -21.110 -24.402 1.000 4.256 92 GLY B C 1
ATOM 4596 O O . GLY B 1 92 ? 16.916 -22.127 -24.711 1.000 4.109 92 GLY B O 1
ATOM 4600 N N . MET B 1 93 ? 16.944 -19.929 -24.453 1.000 3.886 93 MET B N 1
ATOM 4601 C CA . MET B 1 93 ? 18.311 -19.718 -24.978 1.000 3.654 93 MET B CA 1
ATOM 4602 C C . MET B 1 93 ? 19.234 -19.307 -23.801 1.000 3.106 93 MET B C 1
ATOM 4603 O O . MET B 1 93 ? 18.923 -18.339 -23.068 1.000 4.027 93 MET B O 1
ATOM 4617 N N . LEU B 1 94 ? 20.322 -20.040 -23.675 1.000 3.180 94 LEU B N 1
ATOM 4618 C CA . LEU B 1 94 ? 21.386 -19.728 -22.730 1.000 3.390 94 LEU B CA 1
ATOM 4619 C C . LEU B 1 94 ? 22.382 -18.807 -23.424 1.000 3.317 94 LEU B C 1
ATOM 4620 O O . LEU B 1 94 ? 23.012 -19.197 -24.395 1.000 4.125 94 LEU B O 1
ATOM 4636 N N A ASP B 1 95 ? 22.513 -17.569 -22.928 0.500 3.991 95 ASP B N 1
ATOM 4637 N N B ASP B 1 95 ? 22.562 -17.585 -22.897 0.500 3.865 95 ASP B N 1
ATOM 4638 C CA A ASP B 1 95 ? 23.367 -16.515 -23.506 0.500 4.448 95 ASP B CA 1
ATOM 4639 C CA B ASP B 1 95 ? 23.324 -16.485 -23.519 0.500 4.326 95 ASP B CA 1
ATOM 4640 C C A ASP B 1 95 ? 24.715 -16.480 -22.780 0.500 4.046 95 ASP B C 1
ATOM 4641 C C B ASP B 1 95 ? 24.680 -16.349 -22.833 0.500 4.086 95 ASP B C 1
ATOM 4642 O O A ASP B 1 95 ? 24.796 -16.052 -21.638 0.500 4.748 95 ASP B O 1
ATOM 4643 O O B ASP B 1 95 ? 24.758 -15.792 -21.719 0.500 5.406 95 ASP B O 1
ATOM 4660 N N A MET B 1 96 ? 25.763 -16.975 -23.440 0.500 4.155 96 MET B N 1
ATOM 4661 N N B MET B 1 96 ? 25.711 -16.907 -23.481 0.500 4.380 96 MET B N 1
ATOM 4662 C CA A MET B 1 96 ? 27.118 -16.913 -22.871 0.500 4.764 96 MET B CA 1
ATOM 4663 C CA B MET B 1 96 ? 27.096 -16.825 -22.995 0.500 4.900 96 MET B CA 1
ATOM 4664 C C A MET B 1 96 ? 27.830 -15.651 -23.400 0.500 5.970 96 MET B C 1
ATOM 4665 C C B MET B 1 96 ? 27.701 -15.491 -23.438 0.500 5.353 96 MET B C 1
ATOM 4666 O O A MET B 1 96 ? 27.987 -15.515 -24.604 0.500 7.772 96 MET B O 1
ATOM 4667 O O B MET B 1 96 ? 27.641 -15.111 -24.615 0.500 6.004 96 MET B O 1
ATOM 4694 N N . GLU B 1 97 ? 28.287 -14.779 -22.488 1.000 6.509 97 GLU B N 1
ATOM 4695 C CA . GLU B 1 97 ? 28.823 -13.443 -22.750 1.000 8.678 97 GLU B CA 1
ATOM 4696 C C . GLU B 1 97 ? 30.189 -13.333 -22.097 1.000 6.980 97 GLU B C 1
ATOM 4697 O O . GLU B 1 97 ? 30.481 -14.019 -21.113 1.000 6.335 97 GLU B O 1
ATOM 4709 N N . TYR B 1 98 ? 30.973 -12.399 -22.591 1.000 9.167 98 TYR B N 1
ATOM 4710 C CA . TYR B 1 98 ? 32.213 -12.030 -21.905 1.000 8.918 98 TYR B CA 1
ATOM 4711 C C . TYR B 1 98 ? 31.864 -11.540 -20.501 1.000 8.445 98 TYR B C 1
ATOM 4712 O O . TYR B 1 98 ? 30.897 -10.801 -20.314 1.000 12.008 98 TYR B O 1
ATOM 4730 N N . GLY B 1 99 ? 32.741 -11.869 -19.557 1.000 9.143 99 GLY B N 1
ATOM 4731 C CA . GLY B 1 99 ? 32.563 -11.412 -18.192 1.000 10.141 99 GLY B CA 1
ATOM 4732 C C . GLY B 1 99 ? 32.964 -9.958 -18.004 1.000 13.092 99 GLY B C 1
ATOM 4733 O O . GLY B 1 99 ? 33.630 -9.355 -18.883 1.000 16.459 99 GLY B O 1
ATOM 4737 N N . SER B 1 100 ? 32.586 -9.405 -16.853 1.000 19.125 100 SER B N 1
ATOM 4738 C CA . SER B 1 100 ? 32.816 -7.979 -16.495 1.000 21.694 100 SER B CA 1
ATOM 4739 C C . SER B 1 100 ? 34.311 -7.725 -16.311 1.000 22.404 100 SER B C 1
ATOM 4740 O O . SER B 1 100 ? 34.739 -6.639 -16.713 1.000 26.259 100 SER B O 1
ATOM 4748 N N . THR B 1 101 ? 35.064 -8.683 -15.768 1.000 15.662 101 THR B N 1
ATOM 4749 C CA . THR B 1 101 ? 36.529 -8.522 -15.554 1.000 17.478 101 THR B CA 1
ATOM 4750 C C . THR B 1 101 ? 37.382 -9.464 -16.392 1.000 12.246 101 THR B C 1
ATOM 4751 O O . THR B 1 101 ? 38.549 -9.215 -16.507 1.000 18.903 101 THR B O 1
ATOM 4762 N N . SER B 1 102 ? 36.848 -10.590 -16.820 1.000 13.368 102 SER B N 1
ATOM 4763 C CA . SER B 1 102 ? 37.632 -11.488 -17.693 1.000 15.335 102 SER B CA 1
ATOM 4764 C C . SER B 1 102 ? 36.682 -12.233 -18.601 1.000 10.947 102 SER B C 1
ATOM 4765 O O . SER B 1 102 ? 35.483 -12.442 -18.258 1.000 11.516 102 SER B O 1
ATOM 4773 N N . SER B 1 103 ? 37.213 -12.674 -19.715 1.000 12.356 103 SER B N 1
ATOM 4774 C CA . SER B 1 103 ? 36.368 -13.231 -20.776 1.000 10.028 103 SER B CA 1
ATOM 4775 C C . SER B 1 103 ? 35.538 -14.393 -20.251 1.000 9.347 103 SER B C 1
ATOM 4776 O O . SER B 1 103 ? 34.354 -14.473 -20.535 1.000 9.091 103 SER B O 1
ATOM 4784 N N . CYS B 1 104 ? 36.184 -15.264 -19.486 1.000 10.538 104 CYS B N 1
ATOM 4785 C CA . CYS B 1 104 ? 35.600 -16.542 -19.086 1.000 10.304 104 CYS B CA 1
ATOM 4786 C C . CYS B 1 104 ? 35.129 -16.548 -17.630 1.000 11.072 104 CYS B C 1
ATOM 4787 O O . CYS B 1 104 ? 34.950 -17.655 -17.060 1.000 11.230 104 CYS B O 1
ATOM 4794 N N . HIS B 1 105 ? 34.991 -15.378 -17.031 1.000 9.954 105 HIS B N 1
ATOM 4795 C CA . HIS B 1 105 ? 34.367 -15.211 -15.694 1.000 10.111 105 HIS B CA 1
ATOM 4796 C C . HIS B 1 105 ? 35.239 -15.831 -14.603 1.000 12.930 105 HIS B C 1
ATOM 4797 O O . HIS B 1 105 ? 34.691 -16.121 -13.546 1.000 14.414 105 HIS B O 1
ATOM 4812 N N . GLY B 1 106 ? 36.511 -16.086 -14.887 1.000 11.840 106 GLY B N 1
ATOM 4813 C CA . GLY B 1 106 ? 37.479 -16.695 -13.977 1.000 14.226 106 GLY B CA 1
ATOM 4814 C C . GLY B 1 106 ? 37.331 -18.205 -13.839 1.000 11.960 106 GLY B C 1
ATOM 4815 O O . GLY B 1 106 ? 37.990 -18.802 -13.009 1.000 14.585 106 GLY B O 1
ATOM 4819 N N . LEU B 1 107 ? 36.511 -18.847 -14.675 1.000 9.319 107 LEU B N 1
ATOM 4820 C CA . LEU B 1 107 ? 36.330 -20.316 -14.666 1.000 8.688 107 LEU B CA 1
ATOM 4821 C C . LEU B 1 107 ? 37.343 -20.946 -15.606 1.000 8.179 107 LEU B C 1
ATOM 4822 O O . LEU B 1 107 ? 37.539 -20.429 -16.704 1.000 9.893 107 LEU B O 1
ATOM 4838 N N . SER B 1 108 ? 37.834 -22.104 -15.213 1.000 7.547 108 SER B N 1
ATOM 4839 C CA . SER B 1 108 ? 38.598 -22.945 -16.151 1.000 7.741 108 SER B CA 1
ATOM 4840 C C . SER B 1 108 ? 37.688 -23.443 -17.275 1.000 6.357 108 SER B C 1
ATOM 4841 O O . SER B 1 108 ? 36.434 -23.364 -17.167 1.000 7.778 108 SER B O 1
ATOM 4849 N N . GLN B 1 109 ? 38.290 -23.953 -18.331 1.000 5.891 109 GLN B N 1
ATOM 4850 C CA . GLN B 1 109 ? 37.482 -24.489 -19.430 1.000 6.470 109 GLN B CA 1
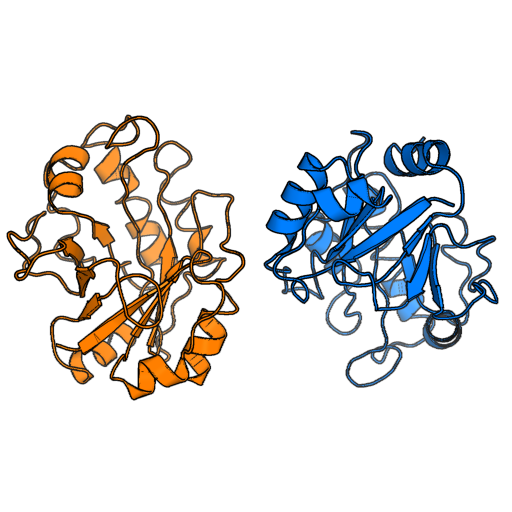ATOM 4851 C C . GLN B 1 109 ? 36.623 -25.638 -18.914 1.000 6.475 109 GLN B C 1
ATOM 4852 O O . GLN B 1 109 ? 35.435 -25.748 -19.281 1.000 6.604 109 GLN B O 1
ATOM 4866 N N A THR B 1 110 ? 37.191 -26.550 -18.146 0.500 7.313 110 THR B N 1
ATOM 4867 N N B THR B 1 110 ? 37.203 -26.541 -18.137 0.500 6.556 110 THR B N 1
ATOM 4868 C CA A THR B 1 110 ? 36.417 -27.713 -17.626 0.500 8.605 110 THR B CA 1
ATOM 4869 C CA B THR B 1 110 ? 36.463 -27.705 -17.567 0.500 6.920 110 THR B CA 1
ATOM 4870 C C A THR B 1 110 ? 35.311 -27.186 -16.698 0.500 7.092 110 THR B C 1
ATOM 4871 C C B THR B 1 110 ? 35.310 -27.189 -16.699 0.500 6.407 110 THR B C 1
ATOM 4872 O O A THR B 1 110 ? 34.204 -27.659 -16.802 0.500 7.812 110 THR B O 1
ATOM 4873 O O B THR B 1 110 ? 34.197 -27.732 -16.784 0.500 7.256 110 THR B O 1
ATOM 4894 N N . ALA B 1 111 ? 35.578 -26.215 -15.851 1.000 6.779 111 ALA B N 1
ATOM 4895 C CA . ALA B 1 111 ? 34.570 -25.659 -14.945 1.000 6.901 111 ALA B CA 1
ATOM 4896 C C . ALA B 1 111 ? 33.456 -24.989 -15.755 1.000 5.840 111 ALA B C 1
ATOM 4897 O O . ALA B 1 111 ? 32.290 -25.146 -15.375 1.000 6.983 111 ALA B O 1
ATOM 4904 N N . MET B 1 112 ? 33.808 -24.295 -16.825 1.000 5.199 112 MET B N 1
ATOM 4905 C CA . MET B 1 112 ? 32.781 -23.630 -17.645 1.000 5.153 112 MET B CA 1
ATOM 4906 C C . MET B 1 112 ? 31.919 -24.734 -18.312 1.000 4.387 112 MET B C 1
ATOM 4907 O O . MET B 1 112 ? 30.688 -24.585 -18.372 1.000 5.045 112 MET B O 1
ATOM 4921 N N . VAL B 1 113 ? 32.499 -25.783 -18.861 1.000 4.794 113 VAL B N 1
ATOM 4922 C CA . VAL B 1 113 ? 31.728 -26.859 -19.485 1.000 5.886 113 VAL B CA 1
ATOM 4923 C C . VAL B 1 113 ? 30.822 -27.463 -18.431 1.000 5.460 113 VAL B C 1
ATOM 4924 O O . VAL B 1 113 ? 29.649 -27.761 -18.732 1.000 5.676 113 VAL B O 1
ATOM 4937 N N . 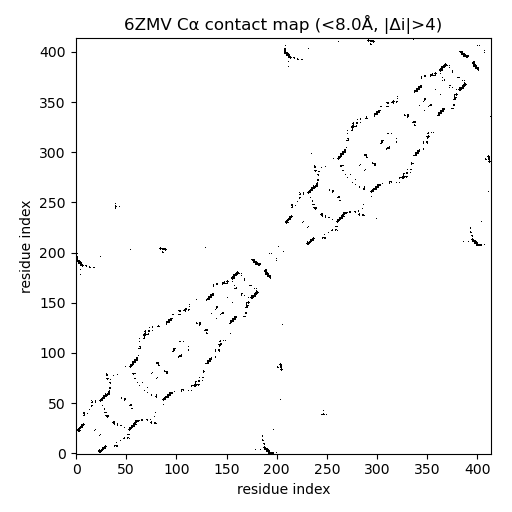ASN B 1 114 ? 31.347 -27.714 -17.245 1.000 5.372 114 ASN B N 1
ATOM 4938 C CA . ASN B 1 114 ? 30.516 -28.327 -16.183 1.000 6.407 114 ASN B CA 1
ATOM 4939 C C . ASN B 1 114 ? 29.340 -27.411 -15.810 1.000 4.960 114 ASN B C 1
ATOM 4940 O O . ASN B 1 114 ? 28.221 -27.886 -15.557 1.000 5.921 114 ASN B O 1
ATOM 4951 N N . TRP B 1 115 ? 29.576 -26.102 -15.761 1.000 5.196 115 TRP B N 1
ATOM 4952 C CA . TRP B 1 115 ? 28.535 -25.115 -15.418 1.000 4.872 115 TRP B CA 1
ATOM 4953 C C . TRP B 1 115 ? 27.445 -25.157 -16.496 1.000 4.296 115 TRP B C 1
ATOM 4954 O O . TRP B 1 115 ? 26.249 -25.268 -16.192 1.000 4.506 115 TRP B O 1
ATOM 4975 N N . ILE B 1 116 ? 27.856 -25.067 -17.752 1.000 4.389 116 ILE B N 1
ATOM 4976 C CA . ILE B 1 116 ? 26.903 -25.121 -18.875 1.000 4.085 116 ILE B CA 1
ATOM 4977 C C . ILE B 1 116 ? 26.107 -26.442 -18.823 1.000 4.288 116 ILE B C 1
ATOM 4978 O O . ILE B 1 116 ? 24.903 -26.460 -18.995 1.000 4.122 116 ILE B O 1
ATOM 4994 N N A SER B 1 117 ? 26.799 -27.557 -18.583 0.700 4.613 117 SER B N 1
ATOM 4995 N N B SER B 1 117 ? 26.786 -27.554 -18.574 0.300 4.472 117 SER B N 1
ATOM 4996 C CA A SER B 1 117 ? 26.154 -28.892 -18.503 0.700 5.155 117 SER B CA 1
ATOM 4997 C CA B SER B 1 117 ? 26.126 -28.874 -18.451 0.300 4.924 117 SER B CA 1
ATOM 4998 C C A SER B 1 117 ? 25.089 -28.857 -17.428 0.700 4.726 117 SER B C 1
ATOM 4999 C C B SER B 1 117 ? 25.063 -28.798 -17.352 0.300 4.556 117 SER B C 1
ATOM 5000 O O A SER B 1 117 ? 24.017 -29.422 -17.577 0.700 5.658 117 SER B O 1
ATOM 5001 O O B SER B 1 117 ? 23.909 -29.227 -17.539 0.300 4.211 117 SER B O 1
ATOM 5016 N N A ASP B 1 118 ? 25.395 -28.308 -16.269 0.500 4.903 118 ASP B N 1
ATOM 5017 N N B ASP B 1 118 ? 25.410 -28.248 -16.212 0.500 4.377 118 ASP B N 1
ATOM 5018 C CA A ASP B 1 118 ? 24.431 -28.249 -15.147 0.500 5.250 118 ASP B CA 1
ATOM 5019 C CA B ASP B 1 118 ? 24.487 -28.168 -15.071 0.500 4.656 118 ASP B CA 1
ATOM 5020 C C A ASP B 1 118 ? 23.195 -27.442 -15.582 0.500 4.078 118 ASP B C 1
ATOM 5021 C C B ASP B 1 118 ? 23.226 -27.365 -15.458 0.500 4.192 118 ASP B C 1
ATOM 5022 O O A ASP B 1 118 ? 22.034 -27.906 -15.386 0.500 4.308 118 ASP B O 1
ATOM 5023 O O B ASP B 1 118 ? 22.077 -27.692 -15.029 0.500 5.559 118 ASP B O 1
ATOM 5040 N N . PHE B 1 119 ? 23.422 -26.294 -16.207 1.000 4.240 119 PHE B N 1
ATOM 5041 C CA . PHE B 1 119 ? 22.286 -25.477 -16.705 1.000 3.516 119 PHE B CA 1
ATOM 5042 C C . PHE B 1 119 ? 21.472 -26.274 -17.719 1.000 3.835 119 PHE B C 1
ATOM 5043 O O . PHE B 1 119 ? 20.251 -26.355 -17.599 1.000 4.612 119 PHE B O 1
ATOM 5060 N N . VAL B 1 120 ? 22.156 -26.815 -18.714 1.000 4.132 120 VAL B N 1
ATOM 5061 C CA . VAL B 1 120 ? 21.487 -27.529 -19.807 1.000 4.866 120 VAL B CA 1
ATOM 5062 C C . VAL B 1 120 ? 20.652 -28.710 -19.291 1.000 3.728 120 VAL B C 1
ATOM 5063 O O . VAL B 1 120 ? 19.497 -28.885 -19.708 1.000 4.823 120 VAL B O 1
ATOM 5076 N N . ASN B 1 121 ? 21.235 -29.489 -18.397 1.000 4.745 121 ASN B N 1
ATOM 5077 C CA . ASN B 1 121 ? 20.532 -30.684 -17.901 1.000 5.220 121 ASN B CA 1
ATOM 5078 C C . ASN B 1 121 ? 19.332 -30.266 -17.065 1.000 4.684 121 ASN B C 1
ATOM 5079 O O . ASN B 1 121 ? 18.291 -30.889 -17.178 1.000 5.425 121 ASN B O 1
ATOM 5090 N N . ARG B 1 122 ? 19.483 -29.243 -16.242 1.000 3.956 122 ARG B N 1
ATOM 5091 C CA . ARG B 1 122 ? 18.349 -28.817 -15.421 1.000 4.409 122 ARG B CA 1
ATOM 5092 C C . ARG B 1 122 ? 17.247 -28.251 -16.296 1.000 3.903 122 ARG B C 1
ATOM 5093 O O . ARG B 1 122 ? 16.060 -28.519 -16.059 1.000 5.205 122 ARG B O 1
ATOM 5114 N N . TYR B 1 123 ? 17.598 -27.465 -17.293 1.000 3.978 123 TYR B N 1
ATOM 5115 C CA . TYR B 1 123 ? 16.588 -26.891 -18.219 1.000 4.008 123 TYR B CA 1
ATOM 5116 C C . TYR B 1 123 ? 15.863 -28.009 -18.964 1.000 4.491 123 TYR B C 1
ATOM 5117 O O . TYR B 1 123 ? 14.648 -27.946 -19.095 1.000 5.712 123 TYR B O 1
ATOM 5135 N N . LYS B 1 124 ? 16.586 -29.029 -19.419 1.000 4.480 124 LYS B N 1
ATOM 5136 C CA . LYS B 1 124 ? 15.954 -30.207 -20.055 1.000 6.004 124 LYS B CA 1
ATOM 5137 C C . LYS B 1 124 ? 14.990 -30.875 -19.094 1.000 5.837 124 LYS B C 1
ATOM 5138 O O . LYS B 1 124 ? 13.865 -31.222 -19.500 1.000 7.354 124 LYS B O 1
ATOM 5157 N N . THR B 1 125 ? 15.406 -31.106 -17.867 1.000 5.900 125 THR B N 1
ATOM 5158 C CA . THR B 1 125 ? 14.517 -31.742 -16.890 1.000 5.987 125 THR B CA 1
ATOM 5159 C C . THR B 1 125 ? 13.261 -30.881 -16.696 1.000 5.844 125 THR B C 1
ATOM 5160 O O . THR B 1 125 ? 12.175 -31.442 -16.610 1.000 8.427 125 THR B O 1
ATOM 5171 N N . LEU B 1 126 ? 13.408 -29.559 -16.518 1.000 5.085 126 LEU B N 1
ATOM 5172 C CA . LEU B 1 126 ? 12.233 -28.711 -16.186 1.000 5.590 126 LEU B CA 1
ATOM 5173 C C . LEU B 1 126 ? 11.306 -28.552 -17.367 1.000 6.029 126 LEU B C 1
ATOM 5174 O O . LEU B 1 126 ? 10.081 -28.561 -17.194 1.000 8.207 126 LEU B O 1
ATOM 5190 N N . SER B 1 127 ? 11.872 -28.338 -18.554 1.000 7.377 127 SER B N 1
ATOM 5191 C CA . SER B 1 127 ? 11.078 -27.891 -19.721 1.000 7.049 127 SER B CA 1
ATOM 5192 C C . SER B 1 127 ? 10.713 -29.059 -20.639 1.000 8.599 127 SER B C 1
ATOM 5193 O O . SER B 1 127 ? 9.765 -28.897 -21.427 1.000 13.482 127 SER B O 1
ATOM 5201 N N . GLY B 1 128 ? 11.519 -30.135 -20.662 1.000 8.859 128 GLY B N 1
ATOM 5202 C CA . GLY B 1 128 ? 11.377 -31.196 -21.673 1.000 9.348 128 GLY B CA 1
ATOM 5203 C C . GLY B 1 128 ? 12.212 -30.945 -22.919 1.000 8.787 128 GLY B C 1
ATOM 5204 O O . GLY B 1 128 ? 12.234 -31.806 -23.772 1.000 14.338 128 GLY B O 1
ATOM 5208 N N . ARG B 1 129 ? 12.925 -29.834 -22.995 1.000 8.726 129 ARG B N 1
ATOM 5209 C CA . ARG B 1 129 ? 13.693 -29.466 -24.208 1.000 9.002 129 ARG B CA 1
ATOM 5210 C C . ARG B 1 129 ? 15.114 -29.127 -23.762 1.000 6.196 129 ARG B C 1
ATOM 5211 O O . ARG B 1 129 ? 15.326 -28.469 -22.728 1.000 6.925 129 ARG B O 1
ATOM 5232 N N . TYR B 1 130 ? 16.101 -29.460 -24.559 1.000 6.192 130 TYR B N 1
ATOM 5233 C CA . TYR B 1 130 ? 17.422 -28.821 -24.414 1.000 5.768 130 TYR B CA 1
ATOM 5234 C C . TYR B 1 130 ? 17.319 -27.353 -24.808 1.000 4.495 130 TYR B C 1
ATOM 5235 O O . TYR B 1 130 ? 16.620 -26.989 -25.747 1.000 6.016 130 TYR B O 1
ATOM 5253 N N . PRO B 1 131 ? 18.019 -26.459 -24.073 1.000 3.720 131 PRO B N 1
ATOM 5254 C CA . PRO B 1 131 ? 18.026 -25.066 -24.458 1.000 3.778 131 PRO B CA 1
ATOM 5255 C C . PRO B 1 131 ? 18.886 -24.885 -25.698 1.000 3.840 131 PRO B C 1
ATOM 5256 O O . PRO B 1 131 ? 19.745 -25.664 -26.012 1.000 5.514 131 PRO B O 1
ATOM 5267 N N . MET B 1 132 ? 18.661 -23.751 -26.348 1.000 2.999 132 MET B N 1
ATOM 5268 C CA . MET B 1 132 ? 19.594 -23.267 -27.350 1.000 3.365 132 MET B CA 1
ATOM 5269 C C . MET B 1 132 ? 20.784 -22.647 -26.605 1.000 3.078 132 MET B C 1
ATOM 5270 O O . MET B 1 132 ? 20.603 -22.120 -25.473 1.000 4.362 132 MET B O 1
ATOM 5284 N N . ILE B 1 133 ? 21.942 -22.620 -27.234 1.000 3.428 133 ILE B N 1
ATOM 5285 C CA . ILE B 1 133 ? 23.143 -21.961 -26.662 1.000 3.641 133 ILE B CA 1
ATOM 5286 C C . ILE B 1 133 ? 23.579 -20.871 -27.593 1.000 3.055 133 ILE B C 1
ATOM 5287 O O . ILE B 1 133 ? 23.890 -21.168 -28.780 1.000 4.133 133 ILE B O 1
ATOM 5303 N N . TYR B 1 134 ? 23.660 -19.645 -27.101 1.000 3.689 134 TYR B N 1
ATOM 5304 C CA . TYR B 1 134 ? 24.181 -18.479 -27.836 1.000 3.356 134 TYR B CA 1
ATOM 5305 C C . TYR B 1 134 ? 25.628 -18.245 -27.445 1.000 3.162 134 TYR B C 1
ATOM 5306 O O . TYR B 1 134 ? 25.967 -18.185 -26.250 1.000 4.527 134 TYR B O 1
ATOM 5324 N N . THR B 1 135 ? 26.438 -18.103 -28.449 1.000 3.234 135 THR B N 1
ATOM 5325 C CA . THR B 1 135 ? 27.850 -17.792 -28.284 1.000 3.791 135 THR B CA 1
ATOM 5326 C C . THR B 1 135 ? 28.397 -17.132 -29.530 1.000 3.821 135 THR B C 1
ATOM 5327 O O . THR B 1 135 ? 27.935 -17.378 -30.654 1.000 4.719 135 THR B O 1
ATOM 5338 N N . GLY B 1 136 ? 29.485 -16.358 -29.338 1.000 5.206 136 GLY B N 1
ATOM 5339 C CA . GLY B 1 136 ? 30.410 -16.016 -30.405 1.000 5.751 136 GLY B CA 1
ATOM 5340 C C . GLY B 1 136 ? 31.435 -17.111 -30.573 1.000 5.865 136 GLY B C 1
ATOM 5341 O O . GLY B 1 136 ? 31.651 -17.905 -29.690 1.000 6.213 136 GLY B O 1
ATOM 5345 N N . TYR B 1 137 ? 32.072 -17.144 -31.718 1.000 6.746 137 TYR B N 1
ATOM 5346 C CA . TYR B 1 137 ? 33.067 -18.196 -32.031 1.000 5.981 137 TYR B CA 1
ATOM 5347 C C . TYR B 1 137 ? 34.221 -18.186 -31.039 1.000 4.598 137 TYR B C 1
ATOM 5348 O O . TYR B 1 137 ? 34.556 -19.223 -30.448 1.000 5.537 137 TYR B O 1
ATOM 5366 N N . TYR B 1 138 ? 34.853 -17.016 -30.861 1.000 4.792 138 TYR B N 1
ATOM 5367 C CA . TYR B 1 138 ? 36.061 -16.987 -30.045 1.000 5.867 138 TYR B CA 1
ATOM 5368 C C . TYR B 1 138 ? 35.731 -17.193 -28.564 1.000 4.937 138 TYR B C 1
ATOM 5369 O O . TYR B 1 138 ? 36.552 -17.738 -27.872 1.000 5.193 138 TYR B O 1
ATOM 5387 N N . TRP B 1 139 ? 34.571 -16.736 -28.099 1.000 5.036 139 TRP B N 1
ATOM 5388 C CA . TRP B 1 139 ? 34.138 -17.021 -26.726 1.000 5.237 139 TRP B CA 1
ATOM 5389 C C . TRP B 1 139 ? 34.113 -18.528 -26.514 1.000 4.188 139 TRP B C 1
ATOM 5390 O O . TRP B 1 139 ? 34.659 -19.063 -25.542 1.000 4.744 139 TRP B O 1
ATOM 5411 N N . TRP B 1 140 ? 33.451 -19.239 -27.422 1.000 3.745 140 TRP B N 1
ATOM 5412 C CA . TRP B 1 140 ? 33.305 -20.697 -27.232 1.000 3.854 140 TRP B CA 1
ATOM 5413 C C . TRP B 1 140 ? 34.680 -21.366 -27.240 1.000 4.648 140 TRP B C 1
ATOM 5414 O O . TRP B 1 140 ? 34.950 -22.274 -26.446 1.000 5.214 140 TRP B O 1
ATOM 5435 N N . VAL B 1 141 ? 35.516 -20.970 -28.198 1.000 5.247 141 VAL B N 1
ATOM 5436 C CA . VAL B 1 141 ? 36.842 -21.592 -28.338 1.000 5.730 141 VAL B CA 1
ATOM 5437 C C . VAL B 1 141 ? 37.631 -21.388 -27.039 1.000 4.959 141 VAL B C 1
ATOM 5438 O O . VAL B 1 141 ? 38.110 -22.361 -26.412 1.000 6.399 141 VAL B O 1
ATOM 5451 N N . GLU B 1 142 ? 37.801 -20.138 -26.593 1.000 5.601 142 GLU B N 1
ATOM 5452 C CA . GLU B 1 142 ? 38.668 -19.892 -25.435 1.000 5.736 142 GLU B CA 1
ATOM 5453 C C . GLU B 1 142 ? 38.025 -20.373 -24.124 1.000 5.545 142 GLU B C 1
ATOM 5454 O O . GLU B 1 142 ? 38.715 -20.968 -23.281 1.000 6.540 142 GLU B O 1
ATOM 5466 N N . CYS B 1 143 ? 36.723 -20.163 -23.954 1.000 5.533 143 CYS B N 1
ATOM 5467 C CA . CYS B 1 143 ? 36.129 -20.339 -22.604 1.000 5.248 143 CYS B CA 1
ATOM 5468 C C . CYS B 1 143 ? 35.700 -21.766 -22.360 1.000 4.720 143 CYS B C 1
ATOM 5469 O O . CYS B 1 143 ? 35.587 -22.147 -21.200 1.000 5.941 143 CYS B O 1
ATOM 5476 N N . THR B 1 144 ? 35.521 -22.570 -23.404 1.000 4.370 144 THR B N 1
ATOM 5477 C CA . THR B 1 144 ? 35.143 -23.997 -23.252 1.000 5.216 144 THR B CA 1
ATOM 5478 C C . THR B 1 144 ? 36.222 -24.947 -23.780 1.000 5.754 144 THR B C 1
ATOM 5479 O O . THR B 1 144 ? 35.997 -26.139 -23.676 1.000 7.944 144 THR B O 1
ATOM 5490 N N . GLY B 1 145 ? 37.308 -24.452 -24.372 1.000 6.783 145 GLY B N 1
ATOM 5491 C CA . GLY B 1 145 ? 38.249 -25.329 -25.086 1.000 6.484 145 GLY B CA 1
ATOM 5492 C C . GLY B 1 145 ? 37.678 -25.858 -26.384 1.000 7.374 145 GLY B C 1
ATOM 5493 O O . GLY B 1 145 ? 37.993 -26.968 -26.772 1.000 11.351 145 GLY B O 1
ATOM 5497 N N . ASN B 1 146 ? 36.736 -25.122 -26.963 1.000 6.400 146 ASN B N 1
ATOM 5498 C CA . ASN B 1 146 ? 36.026 -25.527 -28.167 1.000 6.152 146 ASN B CA 1
ATOM 5499 C C . ASN B 1 146 ? 35.293 -26.848 -27.940 1.000 7.058 146 ASN B C 1
ATOM 5500 O O . ASN B 1 146 ? 35.313 -27.740 -28.794 1.000 10.331 146 ASN B O 1
ATOM 5511 N N . SER B 1 147 ? 34.583 -26.910 -26.831 1.000 5.856 147 SER B N 1
ATOM 5512 C CA . SER B 1 147 ? 33.919 -28.147 -26.427 1.000 6.324 147 SER B CA 1
ATOM 5513 C C . SER B 1 147 ? 32.880 -28.607 -27.433 1.000 6.520 147 SER B C 1
ATOM 5514 O O . SER B 1 147 ? 32.071 -27.788 -27.871 1.000 6.868 147 SER B O 1
ATOM 5522 N N . ASN B 1 148 ? 32.841 -29.903 -27.694 1.000 7.023 148 ASN B N 1
ATOM 5523 C CA . ASN B 1 148 ? 31.759 -30.487 -28.499 1.000 7.713 148 ASN B CA 1
ATOM 5524 C C . ASN B 1 148 ? 30.677 -31.145 -27.658 1.000 6.748 148 ASN B C 1
ATOM 5525 O O . ASN B 1 148 ? 29.807 -31.800 -28.229 1.000 8.094 148 ASN B O 1
ATOM 5536 N N . LYS B 1 149 ? 30.632 -30.900 -26.376 1.000 5.719 149 LYS B N 1
ATOM 5537 C CA . LYS B 1 149 ? 29.734 -31.644 -25.470 1.000 6.853 149 LYS B CA 1
ATOM 5538 C C . LYS B 1 149 ? 28.249 -31.457 -25.776 1.000 7.397 149 LYS B C 1
ATOM 5539 O O . LYS B 1 149 ? 27.439 -32.352 -25.545 1.000 9.559 149 LYS B O 1
ATOM 5558 N N . PHE B 1 150 ? 27.878 -30.333 -26.335 1.000 6.399 150 PHE B N 1
ATOM 5559 C CA . PHE B 1 150 ? 26.457 -29.903 -26.533 1.000 5.896 150 PHE B CA 1
ATOM 5560 C C . PHE B 1 150 ? 26.034 -29.995 -28.001 1.000 5.630 150 PHE B C 1
ATOM 5561 O O . PHE B 1 150 ? 24.911 -29.654 -28.303 1.000 5.988 150 PHE B O 1
ATOM 5578 N N . ALA B 1 151 ? 26.941 -30.413 -28.883 1.000 5.731 151 ALA B N 1
ATOM 5579 C CA . ALA B 1 151 ? 26.761 -30.346 -30.355 1.000 7.076 151 ALA B CA 1
ATOM 5580 C C . ALA B 1 151 ? 25.615 -31.230 -30.842 1.000 8.796 151 ALA B C 1
ATOM 5581 O O . ALA B 1 151 ? 25.069 -30.867 -31.890 1.000 12.274 151 ALA B O 1
ATOM 5588 N N . THR B 1 152 ? 25.257 -32.296 -30.142 1.000 7.850 152 THR B N 1
ATOM 5589 C CA . THR B 1 152 ? 24.162 -33.189 -30.604 1.000 9.694 152 THR B CA 1
ATOM 5590 C C . THR B 1 152 ? 22.848 -32.942 -29.894 1.000 9.199 152 THR B C 1
ATOM 5591 O O . THR B 1 152 ? 21.902 -33.646 -30.160 1.000 13.758 152 THR B O 1
ATOM 5602 N N . THR B 1 153 ? 22.813 -31.982 -28.969 1.000 7.952 153 THR B N 1
ATOM 5603 C CA . THR B 1 153 ? 21.613 -31.782 -28.135 1.000 8.062 153 THR B CA 1
ATOM 5604 C C . THR B 1 153 ? 21.090 -30.361 -28.174 1.000 6.499 153 THR B C 1
ATOM 5605 O O . THR B 1 153 ? 19.877 -30.206 -28.194 1.000 8.760 153 THR B O 1
ATOM 5616 N N . CYS B 1 154 ? 21.956 -29.359 -28.133 1.000 5.356 154 CYS B N 1
ATOM 5617 C CA . CYS B 1 154 ? 21.498 -27.982 -27.895 1.000 5.498 154 CYS B CA 1
ATOM 5618 C C . CYS B 1 154 ? 21.620 -27.244 -29.204 1.000 4.580 154 CYS B C 1
ATOM 5619 O O . CYS B 1 154 ? 22.733 -27.109 -29.723 1.000 6.630 154 CYS B O 1
ATOM 5627 N N . PRO B 1 155 ? 20.561 -26.658 -29.780 1.000 4.533 155 PRO B N 1
ATOM 5628 C CA . PRO B 1 155 ? 20.748 -25.861 -30.997 1.000 4.572 155 PRO B CA 1
ATOM 5629 C C . PRO B 1 155 ? 21.694 -24.664 -30.777 1.000 3.982 155 PRO B C 1
ATOM 5630 O O . PRO B 1 155 ? 21.640 -23.994 -29.732 1.000 4.658 155 PRO B O 1
ATOM 5641 N N . LEU B 1 156 ? 22.601 -24.407 -31.733 1.000 3.387 156 LEU B N 1
ATOM 5642 C CA . LEU B 1 156 ? 23.570 -23.315 -31.646 1.000 3.539 156 LEU B CA 1
ATOM 5643 C C . LEU B 1 156 ? 22.976 -22.045 -32.231 1.000 3.178 156 LEU B C 1
ATOM 5644 O O . LEU B 1 156 ? 22.485 -22.035 -33.348 1.000 3.892 156 LEU B O 1
ATOM 5660 N N . VAL B 1 157 ? 23.087 -20.957 -31.460 1.000 3.294 157 VAL B N 1
ATOM 5661 C CA . VAL B 1 157 ? 22.829 -19.592 -31.926 1.000 3.273 157 VAL B CA 1
ATOM 5662 C C . VAL B 1 157 ? 24.186 -18.890 -31.984 1.000 3.482 157 VAL B C 1
ATOM 5663 O O . VAL B 1 157 ? 24.809 -18.669 -30.946 1.000 4.982 157 VAL B O 1
ATOM 5676 N N . LEU B 1 158 ? 24.685 -18.708 -33.196 1.000 3.225 158 LEU B N 1
ATOM 5677 C CA . LEU B 1 158 ? 26.062 -18.222 -33.402 1.000 3.751 158 LEU B CA 1
ATOM 5678 C C . LEU B 1 158 ? 26.058 -16.753 -33.758 1.000 3.503 158 LEU B C 1
ATOM 5679 O O . LEU B 1 158 ? 25.373 -16.347 -34.694 1.000 4.169 158 LEU B O 1
ATOM 5695 N N . ALA B 1 159 ? 26.801 -15.964 -32.975 1.000 3.816 159 ALA B N 1
ATOM 5696 C CA . ALA B 1 159 ? 26.930 -14.524 -33.244 1.000 4.457 159 ALA B CA 1
ATOM 5697 C C . ALA B 1 159 ? 28.162 -14.284 -34.105 1.000 5.391 159 ALA B C 1
ATOM 5698 O O . ALA B 1 159 ? 29.262 -14.624 -33.656 1.000 6.684 159 ALA B O 1
ATOM 5705 N N . ARG B 1 160 ? 27.972 -13.695 -35.268 1.000 5.031 160 ARG B N 1
ATOM 5706 C CA . ARG B 1 160 ? 29.099 -13.236 -36.111 1.000 5.997 160 ARG B CA 1
ATOM 5707 C C . ARG B 1 160 ? 28.596 -12.138 -37.013 1.000 6.859 160 ARG B C 1
ATOM 5708 O O . ARG B 1 160 ? 27.765 -12.406 -37.843 1.000 5.594 160 ARG B O 1
ATOM 5729 N N . TYR B 1 161 ? 29.103 -10.923 -36.830 1.000 7.400 161 TYR B N 1
ATOM 5730 C CA . TYR B 1 161 ? 28.563 -9.760 -37.553 1.000 8.284 161 TYR B CA 1
ATOM 5731 C C . TYR B 1 161 ? 29.392 -9.537 -38.826 1.000 9.770 161 TYR B C 1
ATOM 5732 O O . TYR B 1 161 ? 30.381 -8.854 -38.821 1.000 12.661 161 TYR B O 1
ATOM 5750 N N . SER B 1 162 ? 29.045 -10.292 -39.855 1.000 10.477 162 SER B N 1
ATOM 5751 C CA . SER B 1 162 ? 29.799 -10.408 -41.103 1.000 11.722 162 SER B CA 1
ATOM 5752 C C . SER B 1 162 ? 28.818 -10.826 -42.181 1.000 11.587 162 SER B C 1
ATOM 5753 O O . SER B 1 162 ? 27.704 -11.227 -41.841 1.000 13.081 162 SER B O 1
ATOM 5761 N N . SER B 1 163 ? 29.259 -10.793 -43.433 1.000 13.490 163 SER B N 1
ATOM 5762 C CA . SER B 1 163 ? 28.445 -11.217 -44.599 1.000 13.950 163 SER B CA 1
ATOM 5763 C C . SER B 1 163 ? 28.329 -12.729 -44.650 1.000 11.089 163 SER B C 1
ATOM 5764 O O . SER B 1 163 ? 27.455 -13.215 -45.390 1.000 15.129 163 SER B O 1
ATOM 5772 N N . SER B 1 164 ? 29.162 -13.461 -43.895 1.000 12.226 164 SER B N 1
ATOM 5773 C CA . SER B 1 164 ? 29.050 -14.946 -43.822 1.000 13.443 164 SER B CA 1
ATOM 5774 C C . SER B 1 164 ? 29.196 -15.407 -42.373 1.000 9.031 164 SER B C 1
ATOM 5775 O O . SER B 1 164 ? 29.784 -14.691 -41.546 1.000 10.008 164 SER B O 1
ATOM 5783 N N . VAL B 1 165 ? 28.670 -16.591 -42.107 1.000 9.093 165 VAL B N 1
ATOM 5784 C CA . VAL B 1 165 ? 28.618 -17.082 -40.731 1.000 9.548 165 VAL B CA 1
ATOM 5785 C C . VAL B 1 165 ? 30.001 -17.482 -40.233 1.000 9.353 165 VAL B C 1
ATOM 5786 O O . VAL B 1 165 ? 30.169 -17.500 -39.001 1.000 10.559 165 VAL B O 1
ATOM 5799 N N . GLY B 1 166 ? 30.937 -17.815 -41.109 1.000 8.915 166 GLY B N 1
ATOM 5800 C CA . GLY B 1 166 ? 32.280 -18.205 -40.666 1.000 9.563 166 GLY B CA 1
ATOM 5801 C C . GLY B 1 166 ? 32.309 -19.635 -40.112 1.000 8.374 166 GLY B C 1
ATOM 5802 O O . GLY B 1 166 ? 31.402 -20.429 -40.324 1.000 10.039 166 GLY B O 1
ATOM 5806 N N . GLU B 1 167 ? 33.387 -19.955 -39.440 1.000 9.536 167 GLU B N 1
ATOM 5807 C CA . GLU B 1 167 ? 33.612 -21.285 -38.898 1.000 9.224 167 GLU B CA 1
ATOM 5808 C C . GLU B 1 167 ? 32.578 -21.564 -37.809 1.000 6.770 167 GLU B C 1
ATOM 5809 O O . GLU B 1 167 ? 32.297 -20.731 -36.978 1.000 9.177 167 GLU B O 1
ATOM 5821 N N . ILE B 1 168 ? 32.133 -22.808 -37.774 1.000 6.391 168 ILE B N 1
ATOM 5822 C CA . ILE B 1 168 ? 31.174 -23.253 -36.742 1.000 6.910 168 ILE B CA 1
ATOM 5823 C C . ILE B 1 168 ? 31.990 -23.821 -35.591 1.000 6.691 168 ILE B C 1
ATOM 5824 O O . ILE B 1 168 ? 32.743 -24.785 -35.774 1.000 8.751 168 ILE B O 1
ATOM 5840 N N . PRO B 1 169 ? 31.796 -23.295 -34.365 1.000 6.692 169 PRO B N 1
ATOM 5841 C CA . PRO B 1 169 ? 32.591 -23.758 -33.234 1.000 7.363 169 PRO B CA 1
ATOM 5842 C C . PRO B 1 169 ? 32.020 -25.075 -32.691 1.000 6.016 169 PRO B C 1
ATOM 5843 O O . PRO B 1 169 ? 30.873 -25.525 -33.056 1.000 5.290 169 PRO B O 1
ATOM 5854 N N . GLY B 1 170 ? 32.774 -25.730 -31.835 1.000 6.682 170 GLY B N 1
ATOM 5855 C CA . GLY B 1 170 ? 32.211 -26.705 -30.914 1.000 6.603 170 GLY B CA 1
ATOM 5856 C C . GLY B 1 170 ? 31.805 -27.984 -31.586 1.000 7.615 170 GLY B C 1
ATOM 5857 O O . GLY B 1 170 ? 31.065 -28.711 -30.974 1.000 8.879 170 GLY B O 1
ATOM 5861 N N . GLY B 1 171 ? 32.258 -28.267 -32.796 1.000 8.328 171 GLY B N 1
ATOM 5862 C CA . GLY B 1 171 ? 31.810 -29.494 -33.465 1.000 9.017 171 GLY B CA 1
ATOM 5863 C C . GLY B 1 171 ? 30.320 -29.488 -33.748 1.000 7.909 171 GLY B C 1
ATOM 5864 O O . GLY B 1 171 ? 29.784 -30.545 -34.146 1.000 7.653 171 GLY B O 1
ATOM 5868 N N . TRP B 1 172 ? 29.658 -28.357 -33.661 1.000 6.773 172 TRP B N 1
ATOM 5869 C CA . TRP B 1 172 ? 28.244 -28.305 -34.136 1.000 5.948 172 TRP B CA 1
ATOM 5870 C C . TRP B 1 172 ? 28.243 -28.496 -35.633 1.000 6.486 172 TRP B C 1
ATOM 5871 O O . TRP B 1 172 ? 29.209 -28.057 -36.331 1.000 10.253 172 TRP B O 1
ATOM 5892 N N . GLY B 1 173 ? 27.199 -29.037 -36.155 1.000 9.357 173 GLY B N 1
ATOM 5893 C CA . GLY B 1 173 ? 27.348 -29.183 -37.657 1.000 10.924 173 GLY B CA 1
ATOM 5894 C C . GLY B 1 173 ? 27.213 -27.814 -38.376 1.000 11.251 173 GLY B C 1
ATOM 5895 O O . GLY B 1 173 ? 27.663 -27.531 -39.504 1.000 17.178 173 GLY B O 1
ATOM 5899 N N . TYR B 1 174 ? 26.412 -27.016 -37.759 1.000 6.325 174 TYR B N 1
ATOM 5900 C CA . TYR B 1 174 ? 25.806 -25.811 -38.346 1.000 4.908 174 TYR B CA 1
ATOM 5901 C C . TYR B 1 174 ? 25.186 -25.050 -37.195 1.000 3.911 174 TYR B C 1
ATOM 5902 O O . TYR B 1 174 ? 24.880 -25.622 -36.154 1.000 4.707 174 TYR B O 1
ATOM 5920 N N . GLN B 1 175 ? 25.020 -23.747 -37.406 1.000 4.041 175 GLN B N 1
ATOM 5921 C CA . GLN B 1 175 ? 24.208 -22.911 -36.495 1.000 3.303 175 GLN B CA 1
ATOM 5922 C C . GLN B 1 175 ? 22.730 -23.143 -36.849 1.000 4.034 175 GLN B C 1
ATOM 5923 O O . GLN B 1 175 ? 22.365 -23.167 -38.001 1.000 5.751 175 GLN B O 1
ATOM 5937 N N . THR B 1 176 ? 21.923 -23.205 -35.819 1.000 4.211 176 THR B N 1
ATOM 5938 C CA . THR B 1 176 ? 20.470 -23.178 -35.983 1.000 3.795 176 THR B CA 1
ATOM 5939 C C . THR B 1 176 ? 19.979 -21.758 -36.247 1.000 3.538 176 THR B C 1
ATOM 5940 O O . THR B 1 176 ? 19.080 -21.552 -37.064 1.000 3.855 176 THR B O 1
ATOM 5951 N N . ILE B 1 177 ? 20.533 -20.784 -35.550 1.000 3.330 177 ILE B N 1
ATOM 5952 C CA . ILE B 1 177 ? 20.234 -19.354 -35.735 1.000 3.321 177 ILE B CA 1
ATOM 5953 C C . ILE B 1 177 ? 21.569 -18.627 -35.830 1.000 3.882 177 ILE B C 1
ATOM 5954 O O . ILE B 1 177 ? 22.486 -18.944 -35.074 1.000 4.180 177 ILE B O 1
ATOM 5970 N N . TRP B 1 178 ? 21.635 -17.656 -36.728 1.000 3.374 178 TRP B N 1
ATOM 5971 C CA . TRP B 1 178 ? 22.783 -16.787 -36.883 1.000 3.786 178 TRP B CA 1
ATOM 5972 C C . TRP B 1 178 ? 22.381 -15.372 -36.464 1.000 4.002 178 TRP B C 1
ATOM 5973 O O . TRP B 1 178 ? 21.439 -14.818 -37.055 1.000 4.220 178 TRP B O 1
ATOM 5994 N N . GLN B 1 179 ? 23.075 -14.811 -35.471 1.000 4.189 179 GLN B N 1
ATOM 5995 C CA . GLN B 1 179 ? 22.891 -13.385 -35.105 1.000 3.831 179 GLN B CA 1
ATOM 5996 C C . GLN B 1 179 ? 23.913 -12.638 -35.949 1.000 4.085 179 GLN B C 1
ATOM 5997 O O . GLN B 1 179 ? 25.127 -12.758 -35.668 1.000 4.716 179 GLN B O 1
ATOM 6011 N N . PHE B 1 180 ? 23.479 -11.929 -36.966 1.000 4.630 180 PHE B N 1
ATOM 6012 C CA . PHE B 1 180 ? 24.392 -11.380 -37.992 1.000 5.462 180 PHE B CA 1
ATOM 6013 C C . PHE B 1 180 ? 24.618 -9.886 -37.894 1.000 5.881 180 PHE B C 1
ATOM 6014 O O . PHE B 1 180 ? 25.520 -9.408 -38.590 1.000 7.311 180 PHE B O 1
ATOM 6031 N N . ASN B 1 181 ? 23.837 -9.133 -37.097 1.000 5.180 181 ASN B N 1
ATOM 6032 C CA . ASN B 1 181 ? 24.181 -7.727 -36.829 1.000 4.938 181 ASN B CA 1
ATOM 6033 C C . ASN B 1 181 ? 23.479 -7.319 -35.536 1.000 5.720 181 ASN B C 1
ATOM 6034 O O . ASN B 1 181 ? 22.626 -8.051 -34.997 1.000 5.328 181 ASN B O 1
ATOM 6045 N N . ASP B 1 182 ? 23.854 -6.163 -35.046 1.000 6.186 182 ASP B N 1
ATOM 6046 C CA . ASP B 1 182 ? 23.293 -5.554 -33.818 1.000 6.546 182 ASP B CA 1
ATOM 6047 C C . ASP B 1 182 ? 22.416 -4.369 -34.161 1.000 7.596 182 ASP B C 1
ATOM 6048 O O . ASP B 1 182 ? 22.280 -3.469 -33.344 1.000 8.607 182 ASP B O 1
ATOM 6057 N N A LYS B 1 183 ? 21.818 -4.361 -35.353 0.500 6.578 183 LYS B N 1
ATOM 6058 N N B LYS B 1 183 ? 21.802 -4.376 -35.328 0.500 5.983 183 LYS B N 1
ATOM 6059 C CA A LYS B 1 183 ? 21.132 -3.196 -35.965 0.500 7.888 183 LYS B CA 1
ATOM 6060 C CA B LYS B 1 183 ? 21.081 -3.203 -35.857 0.500 6.824 183 LYS B CA 1
ATOM 6061 C C A LYS B 1 183 ? 19.794 -3.606 -36.583 0.500 5.881 183 LYS B C 1
ATOM 6062 C C B LYS B 1 183 ? 19.819 -3.661 -36.596 0.500 5.668 183 LYS B C 1
ATOM 6063 O O A LYS B 1 183 ? 19.474 -3.073 -37.642 0.500 7.939 183 LYS B O 1
ATOM 6064 O O B LYS B 1 183 ? 19.559 -3.233 -37.714 0.500 7.367 183 LYS B O 1
ATOM 6081 N N . TYR B 1 184 ? 18.998 -4.490 -35.963 1.000 5.190 184 TYR B N 1
ATOM 6082 C CA . TYR B 1 184 ? 17.694 -4.836 -36.565 1.000 4.771 184 TYR B CA 1
ATOM 6083 C C . TYR B 1 184 ? 16.822 -3.591 -36.681 1.000 5.143 184 TYR B C 1
ATOM 6084 O O . TYR B 1 184 ? 16.796 -2.734 -35.743 1.000 6.019 184 TYR B O 1
ATOM 6102 N N . ALA B 1 185 ? 16.123 -3.420 -37.794 1.000 4.836 185 ALA B N 1
ATOM 6103 C CA . ALA B 1 185 ? 15.456 -2.128 -38.085 1.000 6.269 185 ALA B CA 1
ATOM 6104 C C . ALA B 1 185 ? 14.466 -1.753 -36.990 1.000 5.043 185 ALA B C 1
ATOM 6105 O O . ALA B 1 185 ? 14.252 -0.551 -36.805 1.000 7.695 185 ALA B O 1
ATOM 6112 N N . TYR B 1 186 ? 13.757 -2.718 -36.404 1.000 6.286 186 TYR B N 1
ATOM 6113 C CA . TYR B 1 186 ? 12.715 -2.417 -35.399 1.000 6.275 186 TYR B CA 1
ATOM 6114 C C . TYR B 1 186 ? 13.265 -2.400 -33.992 1.000 5.735 186 TYR B C 1
ATOM 6115 O O . TYR B 1 186 ? 12.521 -2.168 -33.081 1.000 7.526 186 TYR B O 1
ATOM 6133 N N . GLY B 1 187 ? 14.562 -2.579 -33.835 1.000 6.586 187 GLY B N 1
ATOM 6134 C CA . GLY B 1 187 ? 15.244 -2.554 -32.551 1.000 6.044 187 GLY B CA 1
ATOM 6135 C C . GLY B 1 187 ? 15.922 -3.877 -32.262 1.000 4.279 187 GLY B C 1
ATOM 6136 O O . GLY B 1 187 ? 15.441 -4.939 -32.677 1.000 6.084 187 GLY B O 1
ATOM 6140 N N . GLY B 1 188 ? 17.043 -3.829 -31.541 1.000 4.590 188 GLY B N 1
ATOM 6141 C CA . GLY B 1 188 ? 17.733 -5.056 -31.135 1.000 4.498 188 GLY B CA 1
ATOM 6142 C C . GLY B 1 188 ? 18.631 -5.591 -32.217 1.000 3.973 188 GLY B C 1
ATOM 6143 O O . GLY B 1 188 ? 19.150 -4.859 -33.093 1.000 5.871 188 GLY B O 1
ATOM 6147 N N . ASP B 1 189 ? 18.886 -6.895 -32.126 1.000 3.997 189 ASP B N 1
ATOM 6148 C CA . ASP B 1 189 ? 19.858 -7.556 -33.020 1.000 4.373 189 ASP B CA 1
ATOM 6149 C C . ASP B 1 189 ? 19.099 -8.367 -34.080 1.000 4.143 189 ASP B C 1
ATOM 6150 O O . ASP B 1 189 ? 18.002 -8.852 -33.801 1.000 4.002 189 ASP B O 1
ATOM 6159 N N A SER B 1 190 ? 19.743 -8.561 -35.232 0.700 3.813 190 SER B N 1
ATOM 6160 N N B SER B 1 190 ? 19.744 -8.547 -35.233 0.300 4.801 190 SER B N 1
ATOM 6161 C CA A SER B 1 190 ? 19.140 -9.310 -36.357 0.700 2.855 190 SER B CA 1
ATOM 6162 C CA B SER B 1 190 ? 19.185 -9.325 -36.359 0.300 4.809 190 SER B CA 1
ATOM 6163 C C A SER B 1 190 ? 19.552 -10.760 -36.275 0.700 3.412 190 SER B C 1
ATOM 6164 C C B SER B 1 190 ? 19.547 -10.786 -36.176 0.300 4.426 190 SER B C 1
ATOM 6165 O O A SER B 1 190 ? 20.742 -11.058 -36.183 0.700 3.025 190 SER B O 1
ATOM 6166 O O B SER B 1 190 ? 20.678 -11.108 -35.800 0.300 4.441 190 SER B O 1
ATOM 6181 N N . ASP B 1 191 ? 18.585 -11.638 -36.467 1.000 3.373 191 ASP B N 1
ATOM 6182 C CA . ASP B 1 191 ? 18.787 -13.101 -36.461 1.000 3.983 191 ASP B CA 1
ATOM 6183 C C . ASP B 1 191 ? 18.234 -13.682 -37.761 1.000 3.503 191 ASP B C 1
ATOM 6184 O O . ASP B 1 191 ? 17.277 -13.192 -38.351 1.000 4.709 191 ASP B O 1
ATOM 6193 N N . SER B 1 192 ? 18.798 -14.813 -38.127 1.000 3.641 192 SER B N 1
ATOM 6194 C CA . SER B 1 192 ? 18.331 -15.612 -39.249 1.000 4.373 192 SER B CA 1
ATOM 6195 C C . SER B 1 192 ? 18.332 -17.086 -38.889 1.000 4.116 192 SER B C 1
ATOM 6196 O O . SER B 1 192 ? 19.380 -17.641 -38.515 1.000 4.520 192 SER B O 1
ATOM 6204 N N . PHE B 1 193 ? 17.162 -17.711 -38.993 1.000 3.417 193 PHE B N 1
ATOM 6205 C CA . PHE B 1 193 ? 17.036 -19.148 -38.740 1.000 3.415 193 PHE B CA 1
ATOM 6206 C C . PHE B 1 193 ? 17.496 -19.932 -39.983 1.000 3.736 193 PHE B C 1
ATOM 6207 O O . PHE B 1 193 ? 17.136 -19.569 -41.116 1.000 4.857 193 PHE B O 1
ATOM 6224 N N . ASN B 1 194 ? 18.204 -21.007 -39.731 1.000 3.645 194 ASN B N 1
ATOM 6225 C CA . ASN B 1 194 ? 18.812 -21.863 -40.775 1.000 3.741 194 ASN B CA 1
ATOM 6226 C C . ASN B 1 194 ? 17.779 -22.876 -41.303 1.000 4.125 194 ASN B C 1
ATOM 6227 O O . ASN B 1 194 ? 17.742 -24.027 -40.901 1.000 8.504 194 ASN B O 1
ATOM 6238 N N . GLY B 1 195 ? 17.094 -22.466 -42.330 1.000 5.860 195 GLY B N 1
ATOM 6239 C CA . GLY B 1 195 ? 16.043 -23.296 -42.894 1.000 5.873 195 GLY B CA 1
ATOM 6240 C C . GLY B 1 195 ? 14.763 -22.520 -43.155 1.000 5.077 195 GLY B C 1
ATOM 6241 O O . GLY B 1 195 ? 14.697 -21.329 -42.975 1.000 4.798 195 GLY B O 1
ATOM 6245 N N . SER B 1 196 ? 13.729 -23.267 -43.451 1.000 4.290 196 SER B N 1
ATOM 6246 C CA . SER B 1 196 ? 12.420 -22.698 -43.850 1.000 4.884 196 SER B CA 1
ATOM 6247 C C . SER B 1 196 ? 11.541 -22.434 -42.624 1.000 3.750 196 SER B C 1
ATOM 6248 O O . SER B 1 196 ? 11.800 -22.915 -41.524 1.000 3.663 196 SER B O 1
ATOM 6256 N N . LEU B 1 197 ? 10.439 -21.747 -42.845 1.000 4.458 197 LEU B N 1
ATOM 6257 C CA . LEU B 1 197 ? 9.441 -21.531 -41.763 1.000 4.663 197 LEU B CA 1
ATOM 6258 C C . LEU B 1 197 ? 8.895 -22.862 -41.263 1.000 4.071 197 LEU B C 1
ATOM 6259 O O . LEU B 1 197 ? 8.689 -22.997 -40.058 1.000 4.828 197 LEU B O 1
ATOM 6275 N N . ASP B 1 198 ? 8.694 -23.830 -42.147 1.000 5.044 198 ASP B N 1
ATOM 6276 C CA . ASP B 1 198 ? 8.227 -25.140 -41.639 1.000 5.510 198 ASP B CA 1
ATOM 6277 C C . ASP B 1 198 ? 9.270 -25.755 -40.706 1.000 4.320 198 ASP B C 1
ATOM 6278 O O . ASP B 1 198 ? 8.932 -26.387 -39.692 1.000 5.112 198 ASP B O 1
ATOM 6287 N N . ARG B 1 199 ? 10.559 -25.623 -41.058 1.000 5.003 199 ARG B N 1
ATOM 6288 C CA . ARG B 1 199 ? 11.603 -26.184 -40.195 1.000 5.668 199 ARG B CA 1
ATOM 6289 C C . ARG B 1 199 ? 11.635 -25.419 -38.859 1.000 4.903 199 ARG B C 1
ATOM 6290 O O . ARG B 1 199 ? 11.805 -26.025 -37.803 1.000 5.757 199 ARG B O 1
ATOM 6311 N N . LEU B 1 200 ? 11.425 -24.117 -38.880 1.000 4.536 200 LEU B N 1
ATOM 6312 C CA . LEU B 1 200 ? 11.391 -23.324 -37.629 1.000 4.695 200 LEU B CA 1
ATOM 6313 C C . LEU B 1 200 ? 10.194 -23.747 -36.756 1.000 4.511 200 LEU B C 1
ATOM 6314 O O . LEU B 1 200 ? 10.298 -23.882 -35.556 1.000 5.197 200 LEU B O 1
ATOM 6330 N N . LYS B 1 201 ? 9.037 -23.968 -37.365 1.000 4.897 201 LYS B N 1
ATOM 6331 C CA . LYS B 1 201 ? 7.828 -24.437 -36.644 1.000 4.573 201 LYS B CA 1
ATOM 6332 C C . LYS B 1 201 ? 8.166 -25.776 -35.996 1.000 4.736 201 LYS B C 1
ATOM 6333 O O . LYS B 1 201 ? 7.685 -26.008 -34.860 1.000 5.960 201 LYS B O 1
ATOM 6352 N N . ALA B 1 202 ? 8.897 -26.664 -36.673 1.000 5.643 202 ALA B N 1
ATOM 6353 C CA . ALA B 1 202 ? 9.249 -27.975 -36.100 1.000 6.732 202 ALA B CA 1
ATOM 6354 C C . ALA B 1 202 ? 10.181 -27.785 -34.904 1.000 6.258 202 ALA B C 1
ATOM 6355 O O . ALA B 1 202 ? 10.015 -28.496 -33.892 1.000 8.457 202 ALA B O 1
ATOM 6362 N N . LEU B 1 203 ? 11.098 -26.818 -34.977 1.000 7.136 203 LEU B N 1
ATOM 6363 C CA . LEU B 1 203 ? 12.014 -26.553 -33.837 1.000 7.416 203 LEU B CA 1
ATOM 6364 C C . LEU B 1 203 ? 11.156 -26.097 -32.645 1.000 5.784 203 LEU B C 1
ATOM 6365 O O . LEU B 1 203 ? 11.352 -26.583 -31.535 1.000 8.392 203 LEU B O 1
ATOM 6381 N N . ALA B 1 204 ? 10.186 -25.201 -32.885 1.000 5.104 204 ALA B N 1
ATOM 6382 C CA . ALA B 1 204 ? 9.322 -24.712 -31.801 1.000 4.763 204 ALA B CA 1
ATOM 6383 C C . ALA B 1 204 ? 8.528 -25.872 -31.177 1.000 5.244 204 ALA B C 1
ATOM 6384 O O . ALA B 1 204 ? 8.385 -25.953 -29.967 1.000 6.879 204 ALA B O 1
ATOM 6391 N N . LYS B 1 205 ? 7.912 -26.702 -32.025 1.000 5.836 205 LYS B N 1
ATOM 6392 C CA . LYS B 1 205 ? 6.968 -27.736 -31.573 1.000 8.336 205 LYS B CA 1
ATOM 6393 C C . LYS B 1 205 ? 7.736 -28.847 -30.870 1.000 9.214 205 LYS B C 1
ATOM 6394 O O . LYS B 1 205 ? 7.114 -29.484 -29.994 1.000 13.188 205 LYS B O 1
ATOM 6413 N N . GLY B 1 206 ? 8.968 -29.117 -31.276 1.000 10.805 206 GLY B N 1
ATOM 6414 C CA . GLY B 1 206 ? 9.762 -30.245 -30.759 1.000 14.364 206 GLY B CA 1
ATOM 6415 C C . GLY B 1 206 ? 9.317 -31.574 -31.336 1.000 20.607 206 GLY B C 1
ATOM 6416 O O . GLY B 1 206 ? 9.657 -32.598 -30.721 1.000 27.852 206 GLY B O 1
ATOM 6420 N N . THR B 1 207 ? 8.547 -31.534 -32.427 1.000 29.939 207 THR B N 1
ATOM 6421 C CA . THR B 1 207 ? 8.002 -32.667 -33.208 1.000 39.764 207 THR B CA 1
ATOM 6422 C C . THR B 1 207 ? 8.177 -32.293 -34.684 1.000 48.777 207 THR B C 1
ATOM 6423 O O . THR B 1 207 ? 8.056 -31.079 -34.943 1.000 32.090 207 THR B O 1
#

Sequence (414 aa):
AVPGFDISHYQPSVNYAGAYNSGARFVIIKATEGTTYTDPVFSTHYTGATKAGLIRGGYHFARPASSSGSSSAQADFFFKNGGGWSADGITLPGMLDDMEYGSTSSCHGLSQTTAMVNWISSDDFVVNRRYKTLSGRYPMIYTGYYWWVECTGNSNKFATTCPLVLARYSSSSVGEIPGGWGYQTIWQFNDKKYAYGGDSSDSFNGSLDRLKALAKGTAVPGFDISHYQPSVNYAGAYNSGARFVIIKATEGTTYTDPVFSSTTHYTGATKAGLIRGGYHFARRPASSSSGSSAQADDFFFKNGGGWSADGITLPPGMLDDMMEYGSTSSCHGLSQTTAMVNWISSDDFVNRYKTLSGRYPMIYTGYYWWVECTGNSNKFATTCPLVLARYSSSVGEIPGGWGYQTIWQFNDKKYAYGGDSSDSFNGSLDRLKALAKGT